Protein AF-A0A9E5WQY6-F1 (afdb_monomer)

Structure (mmCIF, N/CA/C/O backbone):
data_AF-A0A9E5WQY6-F1
#
_entry.id   AF-A0A9E5WQY6-F1
#
loop_
_atom_site.group_PDB
_atom_site.id
_atom_site.type_symbol
_atom_site.label_atom_id
_atom_site.label_alt_id
_atom_site.label_comp_id
_atom_site.label_asym_id
_atom_site.label_entity_id
_atom_site.label_seq_id
_atom_site.pdbx_PDB_ins_code
_atom_site.Cartn_x
_atom_site.Cartn_y
_atom_site.Cartn_z
_atom_site.occupancy
_atom_site.B_iso_or_equiv
_atom_site.auth_seq_id
_atom_site.auth_comp_id
_atom_site.auth_asym_id
_atom_site.auth_atom_id
_atom_site.pdbx_PDB_model_num
ATOM 1 N N . MET A 1 1 ? 0.279 -58.772 44.454 1.00 37.91 1 MET A N 1
ATOM 2 C CA . MET A 1 1 ? 1.666 -58.260 44.533 1.00 37.91 1 MET A CA 1
ATOM 3 C C . MET A 1 1 ? 1.590 -56.773 44.221 1.00 37.91 1 MET A C 1
ATOM 5 O O . MET A 1 1 ? 1.270 -56.448 43.096 1.00 37.91 1 MET A O 1
ATOM 9 N N . GLY A 1 2 ? 1.620 -55.827 45.153 1.00 31.23 2 GLY A N 1
ATOM 10 C CA . GLY A 1 2 ? 2.485 -55.711 46.323 1.00 31.23 2 GLY A CA 1
ATOM 11 C C . GLY A 1 2 ? 3.174 -54.337 46.295 1.00 31.23 2 GLY A C 1
ATOM 12 O O . GLY A 1 2 ? 4.203 -54.221 45.655 1.00 31.23 2 GLY A O 1
ATOM 13 N N . GLN A 1 3 ? 2.574 -53.364 47.006 1.00 30.56 3 GLN A N 1
ATOM 14 C CA . GLN A 1 3 ? 3.196 -52.232 47.741 1.00 30.56 3 GLN A CA 1
ATOM 15 C C . GLN A 1 3 ? 3.939 -51.121 46.955 1.00 30.56 3 GLN A C 1
ATOM 17 O O . GLN A 1 3 ? 4.811 -51.393 46.149 1.00 30.56 3 GLN A O 1
ATOM 22 N N . LYS A 1 4 ? 3.525 -49.841 47.022 1.00 29.52 4 LYS A N 1
ATOM 23 C CA . LYS A 1 4 ? 3.525 -48.815 48.109 1.00 29.52 4 LYS A CA 1
ATOM 24 C C . LYS A 1 4 ? 4.815 -47.961 48.165 1.00 29.52 4 LYS A C 1
ATOM 26 O O . LYS A 1 4 ? 5.873 -48.463 48.504 1.00 29.52 4 LYS A O 1
ATOM 31 N N . LEU A 1 5 ? 4.626 -46.673 47.839 1.00 36.47 5 LEU A N 1
ATOM 32 C CA . LEU A 1 5 ? 5.092 -45.424 48.486 1.00 36.47 5 LEU A CA 1
ATOM 33 C C . LEU A 1 5 ? 6.207 -45.461 49.555 1.00 36.47 5 LEU A C 1
ATOM 35 O O . LEU A 1 5 ? 6.033 -46.136 50.562 1.00 36.47 5 LEU A O 1
ATOM 39 N N . ASP A 1 6 ? 7.184 -44.548 49.414 1.00 28.81 6 ASP A N 1
ATOM 40 C CA . ASP A 1 6 ? 7.669 -43.582 50.440 1.00 28.81 6 ASP A CA 1
ATOM 41 C C . ASP A 1 6 ? 8.563 -42.531 49.731 1.00 28.81 6 ASP A C 1
ATOM 43 O O . ASP A 1 6 ? 9.383 -42.902 48.897 1.00 28.81 6 ASP A O 1
ATOM 47 N N . GLN A 1 7 ? 8.314 -41.214 49.705 1.00 35.09 7 GLN A N 1
ATOM 48 C CA . GLN A 1 7 ? 8.388 -40.136 50.712 1.00 35.09 7 GLN A CA 1
ATOM 49 C C . GLN A 1 7 ? 9.731 -39.923 51.451 1.00 35.09 7 GLN A C 1
ATOM 51 O O . GLN A 1 7 ? 10.249 -40.792 52.135 1.00 35.09 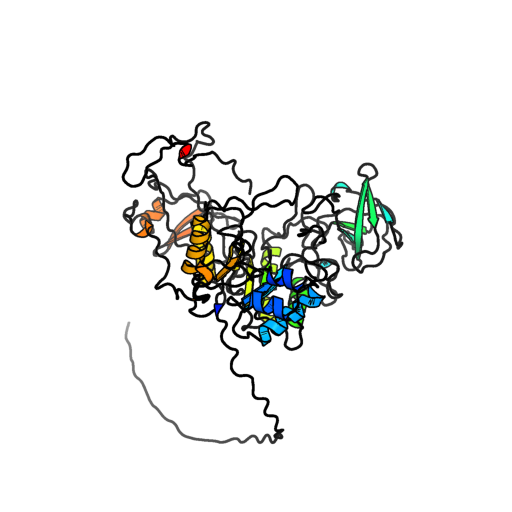7 GLN A O 1
ATOM 56 N N . THR A 1 8 ? 10.153 -38.646 51.408 1.00 29.62 8 THR A N 1
ATOM 57 C CA . THR A 1 8 ? 10.936 -37.845 52.383 1.00 29.62 8 THR A CA 1
ATOM 58 C C . THR A 1 8 ? 12.380 -37.385 52.046 1.00 29.62 8 THR A C 1
ATOM 60 O O . THR A 1 8 ? 13.331 -38.144 51.949 1.00 29.62 8 THR A O 1
ATOM 63 N N . LYS A 1 9 ? 12.442 -36.048 51.871 1.00 31.06 9 LYS A N 1
ATOM 64 C CA . LYS A 1 9 ? 13.463 -34.976 52.047 1.00 31.06 9 LYS A CA 1
ATOM 65 C C . LYS A 1 9 ? 14.542 -35.185 53.155 1.00 31.06 9 LYS A C 1
ATOM 67 O O . LYS A 1 9 ? 14.398 -36.118 53.928 1.00 31.06 9 LYS A O 1
ATOM 72 N N . PRO A 1 10 ? 15.368 -34.162 53.507 1.00 47.62 10 PRO A N 1
ATOM 73 C CA . PRO A 1 10 ? 16.274 -33.258 52.758 1.00 47.62 10 PRO A CA 1
ATOM 74 C C . PRO A 1 10 ? 17.693 -33.227 53.404 1.00 47.62 10 PRO A C 1
ATOM 76 O O . PRO A 1 10 ? 17.876 -33.777 54.480 1.00 47.62 10 PRO A O 1
ATOM 79 N N . CYS A 1 11 ? 18.676 -32.502 52.845 1.00 26.25 11 CYS A N 1
ATOM 80 C CA . CYS A 1 11 ? 19.731 -31.877 53.669 1.00 26.25 11 CYS A CA 1
ATOM 81 C C . CYS A 1 11 ? 20.507 -30.776 52.925 1.00 26.25 11 CYS A C 1
ATOM 83 O O . CYS A 1 11 ? 21.064 -30.992 51.852 1.00 26.25 11 CYS A O 1
ATOM 85 N N . CYS A 1 12 ? 20.530 -29.589 53.533 1.00 31.73 12 CYS A N 1
ATOM 86 C CA . CYS A 1 12 ? 21.391 -28.453 53.215 1.00 31.73 12 CYS A CA 1
ATOM 87 C C . CYS A 1 12 ? 22.859 -28.777 53.511 1.00 31.73 12 CYS A C 1
ATOM 89 O O . CYS A 1 12 ? 23.120 -29.285 54.589 1.00 31.73 12 CYS A O 1
ATOM 91 N N . PHE A 1 13 ? 23.801 -28.346 52.666 1.00 27.38 13 PHE A N 1
ATOM 92 C CA . PHE A 1 13 ? 25.136 -27.907 53.101 1.00 27.38 13 PHE A CA 1
ATOM 93 C C . PHE A 1 13 ? 25.773 -26.999 52.029 1.00 27.38 13 PHE A C 1
ATOM 95 O O . PHE A 1 13 ? 25.976 -27.403 50.888 1.00 27.38 13 PHE A O 1
ATOM 102 N N . ARG A 1 14 ? 26.076 -25.751 52.410 1.00 33.75 14 ARG A N 1
ATOM 103 C CA . ARG A 1 14 ? 27.138 -24.914 51.813 1.00 33.75 14 ARG A CA 1
ATOM 104 C C . ARG A 1 14 ? 28.441 -25.236 52.564 1.00 33.75 14 ARG A C 1
ATOM 106 O O . ARG A 1 14 ? 28.352 -25.507 53.762 1.00 33.75 14 ARG A O 1
ATOM 113 N N . PRO A 1 15 ? 29.624 -25.158 51.925 1.00 38.97 15 PRO A N 1
ATOM 114 C CA . PRO A 1 15 ? 30.421 -23.934 52.096 1.00 38.97 15 PRO A CA 1
ATOM 115 C C . PRO A 1 15 ? 31.287 -23.498 50.887 1.00 38.97 15 PRO A C 1
ATOM 117 O O . PRO A 1 15 ? 31.766 -24.297 50.097 1.00 38.97 15 PRO A O 1
ATOM 120 N N . VAL A 1 16 ? 31.448 -22.171 50.800 1.00 31.17 16 VAL A N 1
ATOM 121 C CA . VAL A 1 16 ? 32.678 -21.372 50.594 1.00 31.17 16 VAL A CA 1
ATOM 122 C C . VAL A 1 16 ? 33.765 -21.856 49.608 1.00 31.17 16 VAL A C 1
ATOM 124 O O . VAL A 1 16 ? 34.557 -22.730 49.924 1.00 31.17 16 VAL A O 1
ATOM 127 N N . GLY A 1 17 ? 33.912 -21.089 48.517 1.00 27.69 17 GLY A N 1
ATOM 128 C CA . GLY A 1 17 ? 35.130 -20.308 48.236 1.00 27.69 17 GLY A CA 1
ATOM 129 C C . GLY A 1 17 ? 36.200 -20.900 47.313 1.00 27.69 17 GLY A C 1
ATOM 130 O O . GLY A 1 17 ? 36.990 -21.726 47.743 1.00 27.69 17 GLY A O 1
ATOM 131 N N . MET A 1 18 ? 36.358 -20.318 46.116 1.00 27.50 18 MET A N 1
ATOM 132 C CA . MET A 1 18 ? 37.685 -19.912 45.629 1.00 27.50 18 MET A CA 1
ATOM 133 C C . MET A 1 18 ? 37.581 -18.851 44.523 1.00 27.50 18 MET A C 1
ATOM 135 O O . MET A 1 18 ? 36.873 -19.023 43.533 1.00 27.50 18 MET A O 1
ATOM 139 N N . LEU A 1 19 ? 38.283 -17.736 44.745 1.00 31.69 19 LEU A N 1
ATOM 140 C CA . LEU A 1 19 ? 38.532 -16.654 43.798 1.00 31.69 19 LEU A CA 1
ATOM 141 C C . LEU A 1 19 ? 39.416 -17.134 42.637 1.00 31.69 19 LEU A C 1
ATOM 143 O O . LEU A 1 19 ? 40.456 -17.742 42.875 1.00 31.69 19 LEU A O 1
ATOM 147 N N . ALA A 1 20 ? 39.090 -16.712 41.417 1.00 30.67 20 ALA A N 1
ATOM 148 C CA . ALA A 1 20 ? 40.057 -16.567 40.334 1.00 30.67 20 ALA A CA 1
ATOM 149 C C . ALA A 1 20 ? 39.898 -15.165 39.732 1.00 30.67 20 ALA A C 1
ATOM 151 O O . ALA A 1 20 ? 38.884 -14.841 39.116 1.00 30.67 20 ALA A O 1
ATOM 152 N N . ALA A 1 21 ? 40.895 -14.321 39.988 1.00 29.16 21 ALA A N 1
ATOM 153 C CA . ALA A 1 21 ? 41.024 -12.987 39.430 1.00 29.16 21 ALA A CA 1
ATOM 154 C C . ALA A 1 21 ? 41.544 -13.077 37.989 1.00 29.16 21 ALA A C 1
ATOM 156 O O . ALA A 1 21 ? 42.585 -13.685 37.746 1.00 29.16 21 ALA A O 1
ATOM 157 N N . ILE A 1 22 ? 40.853 -12.431 37.049 1.00 33.84 22 ILE A N 1
ATOM 158 C CA . ILE A 1 22 ? 41.404 -12.084 35.737 1.00 33.84 22 ILE A CA 1
ATOM 159 C C . ILE A 1 22 ? 41.455 -10.560 35.667 1.00 33.84 22 ILE A C 1
ATOM 161 O O . ILE A 1 22 ? 40.431 -9.879 35.657 1.00 33.84 22 ILE A O 1
ATOM 165 N N . LEU A 1 23 ? 42.684 -10.051 35.674 1.00 31.22 23 LEU A N 1
ATOM 166 C CA . LEU A 1 23 ? 43.052 -8.665 35.420 1.00 31.22 23 LEU A CA 1
ATOM 167 C C . LEU A 1 23 ? 42.826 -8.339 33.939 1.00 31.22 23 LEU A C 1
ATOM 169 O O . LEU A 1 23 ? 43.478 -8.916 33.072 1.00 31.22 23 LEU A O 1
ATOM 173 N N . LEU A 1 24 ? 41.963 -7.363 33.663 1.00 31.42 24 LEU A N 1
ATOM 174 C CA . LEU A 1 24 ? 41.952 -6.616 32.407 1.00 31.42 24 LEU A CA 1
ATOM 175 C C . LEU A 1 24 ? 42.065 -5.128 32.740 1.00 31.42 24 LEU A C 1
ATOM 177 O O . LEU A 1 24 ? 41.103 -4.466 33.117 1.00 31.42 24 LEU A O 1
ATOM 181 N N . THR A 1 25 ? 43.286 -4.618 32.629 1.00 34.38 25 THR A N 1
ATOM 182 C CA . THR A 1 25 ? 43.599 -3.190 32.578 1.00 34.38 25 THR A CA 1
ATOM 183 C C . THR A 1 25 ? 43.322 -2.664 31.172 1.00 34.38 25 THR A C 1
ATOM 185 O O . THR A 1 25 ? 43.901 -3.169 30.211 1.00 34.38 25 THR A O 1
ATOM 188 N N . GLY A 1 26 ? 42.484 -1.632 31.046 1.00 29.08 26 GLY A N 1
ATOM 189 C CA . GLY A 1 26 ? 42.148 -1.031 29.754 1.00 29.08 26 GLY A CA 1
ATOM 190 C C . GLY A 1 26 ? 41.425 0.313 29.867 1.00 29.08 26 GLY A C 1
ATOM 191 O O . GLY A 1 26 ? 40.220 0.368 29.691 1.00 29.08 26 GLY A O 1
ATOM 192 N N . TRP A 1 27 ? 42.191 1.365 30.175 1.00 29.83 27 TRP A N 1
ATOM 193 C CA . TRP A 1 27 ? 42.046 2.757 29.717 1.00 29.83 27 TRP A CA 1
ATOM 194 C C . TRP A 1 27 ? 40.654 3.410 29.781 1.00 29.83 27 TRP A C 1
ATOM 196 O O . TRP A 1 27 ? 39.823 3.290 28.885 1.00 29.83 27 TRP A O 1
ATOM 206 N N . ALA A 1 28 ? 40.483 4.243 30.810 1.00 30.73 28 ALA A N 1
ATOM 207 C CA . ALA A 1 28 ? 39.493 5.305 30.842 1.00 30.73 28 ALA A CA 1
ATOM 208 C C . ALA A 1 28 ? 39.832 6.378 29.792 1.00 30.73 28 ALA A C 1
ATOM 210 O O . ALA A 1 28 ? 40.862 7.045 29.886 1.00 30.73 28 ALA A O 1
ATOM 211 N N . VAL A 1 29 ? 38.936 6.574 28.825 1.00 33.75 29 VAL A N 1
ATOM 212 C CA . VAL A 1 29 ? 38.805 7.843 28.105 1.00 33.75 29 VAL A CA 1
ATOM 213 C C . VAL A 1 29 ? 37.499 8.464 28.568 1.00 33.75 29 VAL A C 1
ATOM 215 O O . VAL A 1 29 ? 36.416 7.943 28.307 1.00 33.75 29 VAL A O 1
ATOM 218 N N . ALA A 1 30 ? 37.638 9.565 29.300 1.00 34.50 30 ALA A N 1
ATOM 219 C CA . ALA A 1 30 ? 36.554 10.463 29.632 1.00 34.50 30 ALA A CA 1
ATOM 220 C C . ALA A 1 30 ? 35.895 10.966 28.343 1.00 34.50 30 ALA A C 1
ATOM 222 O O . ALA A 1 30 ? 36.547 11.494 27.441 1.00 34.50 30 ALA A O 1
ATOM 223 N N . GLY A 1 31 ? 34.587 10.789 28.287 1.00 27.41 31 GLY A N 1
ATOM 224 C CA . GLY A 1 31 ? 33.713 11.276 27.244 1.00 27.41 31 GLY A CA 1
ATOM 225 C C . GLY A 1 31 ? 32.297 11.100 27.747 1.00 27.41 31 GLY A C 1
ATOM 226 O O . GLY A 1 31 ? 31.607 10.184 27.309 1.00 27.41 31 GLY A O 1
ATOM 227 N N . ASP A 1 32 ? 31.898 11.946 28.700 1.00 30.30 32 ASP A N 1
ATOM 228 C CA . ASP A 1 32 ? 30.509 12.112 29.124 1.00 30.30 32 ASP A CA 1
ATOM 229 C C . ASP A 1 32 ? 29.679 12.579 27.920 1.00 30.30 32 ASP A C 1
ATOM 231 O O . ASP A 1 32 ? 29.370 13.755 27.738 1.00 30.30 32 ASP A O 1
ATOM 235 N N . LYS A 1 33 ? 29.310 11.637 27.054 1.00 29.45 33 LYS A N 1
ATOM 236 C CA . LYS A 1 33 ? 28.073 11.749 26.301 1.00 29.45 33 LYS A CA 1
ATOM 237 C C . LYS A 1 33 ? 26.988 11.345 27.276 1.00 29.45 33 LYS A C 1
ATOM 239 O O . LYS A 1 33 ? 26.703 10.161 27.433 1.00 29.45 33 LYS A O 1
ATOM 244 N N . ALA A 1 34 ? 26.405 12.343 27.935 1.00 29.28 34 ALA A N 1
ATOM 245 C CA . ALA A 1 34 ? 25.070 12.201 28.480 1.00 29.28 34 ALA A CA 1
ATOM 246 C C . ALA A 1 34 ? 24.206 11.579 27.374 1.00 29.28 34 ALA A C 1
ATOM 248 O O . ALA A 1 34 ? 23.969 12.199 26.333 1.00 29.28 34 ALA A O 1
ATOM 249 N N . TRP A 1 35 ? 23.824 10.315 27.555 1.00 28.33 35 TRP A N 1
ATOM 250 C CA . TRP A 1 35 ? 22.754 9.729 26.766 1.00 28.33 35 TRP A CA 1
ATOM 251 C C . TRP A 1 35 ? 21.546 10.656 26.935 1.00 28.33 35 TRP A C 1
ATOM 253 O O . TRP A 1 35 ? 21.274 11.070 28.068 1.00 28.33 35 TRP A O 1
ATOM 263 N N . PRO A 1 36 ? 20.859 11.053 25.850 1.00 35.38 36 PRO A N 1
ATOM 264 C CA . PRO A 1 36 ? 19.658 11.853 25.999 1.00 35.38 36 PRO A CA 1
ATOM 265 C C . PRO A 1 36 ? 18.695 11.100 26.920 1.00 35.38 36 PRO A C 1
ATOM 267 O O . PRO A 1 36 ? 18.600 9.872 26.852 1.00 35.38 36 PRO A O 1
ATOM 270 N N . ALA A 1 37 ? 18.036 11.856 27.802 1.00 37.22 37 ALA A N 1
ATOM 271 C CA . ALA A 1 37 ? 16.912 11.389 28.601 1.00 37.22 37 ALA A CA 1
ATOM 272 C C . ALA A 1 37 ? 15.985 10.513 27.744 1.00 37.22 37 ALA A C 1
ATOM 274 O O . ALA A 1 37 ? 15.865 10.768 26.541 1.00 37.22 37 ALA A O 1
ATOM 275 N N . GLU A 1 38 ? 15.361 9.497 28.354 1.00 42.72 38 GLU A N 1
ATOM 276 C CA . GLU A 1 38 ? 14.379 8.645 27.673 1.00 42.72 38 GLU A CA 1
ATOM 277 C C . GLU A 1 38 ? 13.495 9.503 26.753 1.00 42.72 38 GLU A C 1
ATOM 279 O O . GLU A 1 38 ? 12.983 10.537 27.207 1.00 42.72 38 GLU A O 1
ATOM 284 N N . PRO A 1 39 ? 13.371 9.155 25.458 1.00 49.75 39 PRO A N 1
ATOM 285 C CA . PRO A 1 39 ? 12.614 9.971 24.524 1.00 49.75 39 PRO A CA 1
ATOM 286 C C . PRO A 1 39 ? 11.204 10.196 25.086 1.00 49.75 39 PRO A C 1
ATOM 288 O O . PRO A 1 39 ? 10.583 9.241 25.564 1.00 49.75 39 PRO A O 1
ATOM 291 N N . PRO A 1 40 ? 10.689 11.441 25.076 1.00 59.78 40 PRO A N 1
ATOM 292 C CA . PRO A 1 40 ? 9.381 11.723 25.643 1.00 59.78 40 PRO A CA 1
ATOM 293 C C . PRO A 1 40 ? 8.333 10.851 24.951 1.00 59.78 40 PRO A C 1
ATOM 295 O O . PRO A 1 40 ? 8.251 10.814 23.722 1.00 59.78 40 PRO A O 1
ATOM 298 N N . ALA A 1 41 ? 7.542 10.128 25.746 1.00 85.44 41 ALA A N 1
ATOM 299 C CA . ALA A 1 41 ? 6.527 9.219 25.229 1.00 85.44 41 ALA A CA 1
ATOM 300 C C . ALA A 1 41 ? 5.566 9.963 24.286 1.00 85.44 41 ALA A C 1
ATOM 302 O O . ALA A 1 41 ? 5.015 11.002 24.655 1.00 85.44 41 ALA A O 1
ATOM 303 N N . LEU A 1 42 ? 5.332 9.421 23.087 1.00 95.38 42 LEU A N 1
ATOM 304 C CA . LEU A 1 42 ? 4.472 10.045 22.077 1.00 95.38 42 LEU A CA 1
ATOM 305 C C . LEU A 1 42 ? 3.062 10.283 22.625 1.00 95.38 42 LEU A C 1
ATOM 307 O O . LEU A 1 42 ? 2.403 9.339 23.060 1.00 95.38 42 LEU A O 1
ATOM 311 N N . ARG A 1 43 ? 2.557 11.520 22.547 1.00 94.69 43 ARG A N 1
ATOM 312 C CA . ARG A 1 43 ? 1.226 11.902 23.066 1.00 94.69 43 ARG A CA 1
ATOM 313 C C . ARG A 1 43 ? 0.106 11.031 22.509 1.00 94.69 43 ARG A C 1
ATOM 315 O O . ARG A 1 43 ? -0.821 10.681 23.232 1.00 94.69 43 ARG A O 1
ATOM 322 N N . VAL A 1 44 ? 0.222 10.650 21.239 1.00 94.94 44 VAL A N 1
ATOM 323 C CA . VAL A 1 44 ? -0.764 9.820 20.540 1.00 94.94 44 VAL A CA 1
ATOM 324 C C . VAL A 1 44 ? -0.846 8.386 21.084 1.00 94.94 44 VAL A C 1
ATOM 326 O O . VAL A 1 44 ? -1.840 7.713 20.852 1.00 94.94 44 VAL A O 1
ATOM 329 N N . LEU A 1 45 ? 0.171 7.914 21.813 1.00 94.12 45 LEU A N 1
ATOM 330 C CA . LEU A 1 45 ? 0.194 6.590 22.447 1.00 94.12 45 LEU A CA 1
ATOM 331 C C . LEU A 1 45 ? -0.222 6.637 23.927 1.00 94.12 45 LEU A C 1
ATOM 333 O O . LEU A 1 45 ? -0.313 5.596 24.573 1.00 94.12 45 LEU A O 1
ATOM 337 N N . GLN A 1 46 ? -0.474 7.829 24.471 1.00 90.94 46 GLN A N 1
ATOM 338 C CA . GLN A 1 46 ? -0.871 8.027 25.865 1.00 90.94 46 GLN A CA 1
ATOM 339 C C . GLN A 1 46 ? -2.403 8.004 26.038 1.00 90.94 46 GLN A C 1
ATOM 341 O O . GLN A 1 46 ? -3.170 7.824 25.085 1.00 90.94 46 GLN A O 1
ATOM 346 N N . ASP A 1 47 ? -2.860 8.251 27.268 1.00 87.81 47 ASP A N 1
ATOM 347 C CA . ASP A 1 47 ? -4.276 8.288 27.667 1.00 87.81 47 ASP A CA 1
ATOM 348 C C . ASP A 1 47 ? 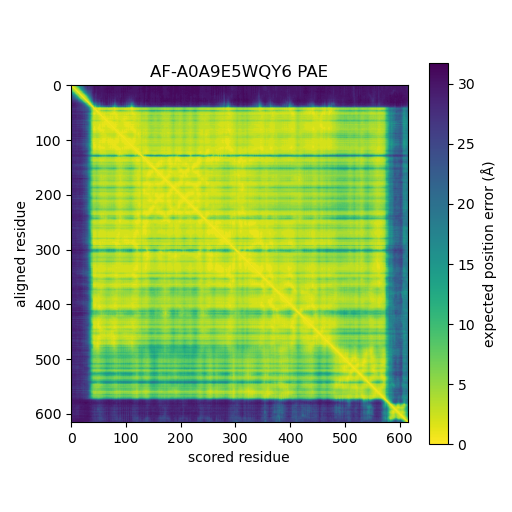-5.014 9.587 27.247 1.00 87.81 47 ASP A C 1
ATOM 350 O O . ASP A 1 47 ? -6.040 9.959 27.821 1.00 87.81 47 ASP A O 1
ATOM 354 N N . GLN A 1 48 ? -4.510 10.283 26.223 1.00 89.62 48 GLN A N 1
ATOM 355 C CA . GLN A 1 48 ? -5.044 11.544 25.697 1.00 89.62 48 GLN A CA 1
ATOM 356 C C . GLN A 1 48 ? -5.964 11.278 24.491 1.00 89.62 48 GLN A C 1
ATOM 358 O O . GLN A 1 48 ? -5.487 10.989 23.396 1.00 89.62 48 GLN A O 1
ATOM 363 N N . TYR A 1 49 ? -7.287 11.401 24.668 1.00 94.44 49 TYR A N 1
ATOM 364 C CA . TYR A 1 49 ? -8.292 11.130 23.621 1.00 94.44 49 TYR A CA 1
ATOM 365 C C . TYR A 1 49 ? -9.159 12.355 23.303 1.00 94.44 49 TYR A C 1
ATOM 367 O O . TYR A 1 49 ? -9.348 13.183 24.183 1.00 94.44 49 TYR A O 1
ATOM 375 N N . PRO A 1 50 ? -9.749 12.468 22.101 1.00 96.31 50 PRO A N 1
ATOM 376 C CA . PRO A 1 50 ? -9.470 11.627 20.943 1.00 96.31 50 PRO A CA 1
ATOM 377 C C . PRO A 1 50 ? -8.019 11.803 20.485 1.00 96.31 50 PRO A C 1
ATOM 379 O O . PRO A 1 50 ? -7.479 12.911 20.484 1.00 96.31 50 PRO A O 1
ATOM 382 N N . ARG A 1 51 ? -7.385 10.686 20.123 1.00 96.81 51 ARG A N 1
ATOM 383 C CA . ARG A 1 51 ? -6.047 10.681 19.535 1.00 96.81 51 ARG A CA 1
ATOM 384 C C . ARG A 1 51 ? -6.181 11.185 18.109 1.00 96.81 51 ARG A C 1
ATOM 386 O O . ARG A 1 51 ? -6.946 10.604 17.342 1.00 96.81 51 ARG A O 1
ATOM 393 N N . ALA A 1 52 ? -5.488 12.260 17.755 1.00 97.50 52 ALA A N 1
ATOM 394 C CA . ALA A 1 52 ? -5.624 12.849 16.430 1.00 97.50 52 ALA A CA 1
ATOM 395 C C . ALA A 1 52 ? -4.317 13.431 15.907 1.00 97.50 52 ALA A C 1
ATOM 397 O O . ALA A 1 52 ? -3.545 14.012 16.668 1.00 97.50 52 ALA A O 1
ATOM 398 N N . PHE A 1 53 ? -4.097 13.296 14.603 1.00 98.12 53 PHE A N 1
ATOM 399 C CA . PHE A 1 53 ? -2.904 13.781 13.911 1.00 98.12 53 PHE A CA 1
ATOM 400 C C . PHE A 1 53 ? -3.227 14.123 12.445 1.00 98.12 53 PHE A C 1
ATOM 402 O O . PHE A 1 53 ? -4.304 13.793 11.940 1.00 98.12 53 PHE A O 1
ATOM 409 N N . PHE A 1 54 ? -2.337 14.843 11.761 1.00 98.25 54 PHE A N 1
ATOM 410 C CA . PHE A 1 54 ? -2.582 15.304 10.391 1.00 98.25 54 PHE A CA 1
ATOM 411 C C . PHE A 1 54 ? -2.106 14.297 9.338 1.00 98.25 54 PHE A C 1
ATOM 413 O O . PHE A 1 54 ? -0.938 13.920 9.325 1.00 98.25 54 PHE A O 1
ATOM 420 N N . PHE A 1 55 ? -2.984 13.960 8.388 1.00 95.44 55 PHE A N 1
ATOM 421 C CA . PHE A 1 55 ? -2.685 13.059 7.268 1.00 95.44 55 PHE A CA 1
ATOM 422 C C . PHE A 1 55 ? -2.414 13.833 5.978 1.00 95.44 55 PHE A C 1
ATOM 424 O O . PHE A 1 55 ? -3.292 14.576 5.526 1.00 95.44 55 PHE A O 1
ATOM 431 N N . ARG A 1 56 ? -1.221 13.657 5.386 1.00 93.69 56 ARG A N 1
ATOM 432 C CA . ARG A 1 56 ? -0.738 14.106 4.052 1.00 93.69 56 ARG A CA 1
ATOM 433 C C . ARG A 1 56 ? -0.879 15.588 3.674 1.00 93.69 56 ARG A C 1
ATOM 435 O O . ARG A 1 56 ? -0.204 16.073 2.767 1.00 93.69 56 ARG A O 1
ATOM 442 N N . SER A 1 57 ? -1.686 16.362 4.387 1.00 95.06 57 SER A N 1
ATOM 443 C CA . SER A 1 57 ? -1.816 17.811 4.224 1.00 95.06 57 SER A CA 1
ATOM 444 C C . SER A 1 57 ? -0.519 18.515 4.621 1.00 95.06 57 SER A C 1
ATOM 446 O O . SER A 1 57 ? -0.123 19.492 3.981 1.00 95.06 57 SER A O 1
ATOM 448 N N . ALA A 1 58 ? 0.181 17.949 5.610 1.00 96.75 58 ALA A N 1
ATOM 449 C CA . ALA A 1 58 ? 1.529 18.328 6.009 1.00 96.75 58 ALA A CA 1
ATOM 450 C C . ALA A 1 58 ? 2.522 18.189 4.837 1.00 96.75 58 ALA A C 1
ATOM 452 O O . ALA A 1 58 ? 3.174 19.165 4.466 1.00 96.75 58 ALA A O 1
ATOM 453 N N . GLU A 1 59 ? 2.556 17.031 4.168 1.00 95.38 59 GLU A N 1
ATOM 454 C CA . GLU A 1 59 ? 3.345 16.797 2.943 1.00 95.38 59 GLU A CA 1
ATOM 455 C C . GLU A 1 59 ? 3.003 17.806 1.834 1.00 95.38 59 GLU A C 1
ATOM 457 O O . GLU A 1 59 ? 3.896 18.380 1.197 1.00 95.38 59 GLU A O 1
ATOM 462 N N . GLY A 1 60 ? 1.708 17.994 1.559 1.00 94.44 60 GLY A N 1
ATOM 463 C CA . GLY A 1 60 ? 1.239 18.854 0.475 1.00 94.44 60 GLY A CA 1
ATOM 464 C C . GLY A 1 60 ? 1.683 20.301 0.674 1.00 94.44 60 GLY A C 1
ATOM 465 O O . GLY A 1 60 ? 2.210 20.931 -0.246 1.00 94.44 60 GLY A O 1
ATOM 466 N N . MET A 1 61 ? 1.541 20.812 1.896 1.00 96.44 61 MET A N 1
ATOM 467 C CA . MET A 1 61 ? 1.906 22.182 2.232 1.00 96.44 61 MET A CA 1
ATOM 468 C C . MET A 1 61 ? 3.427 22.386 2.314 1.00 96.44 61 MET A C 1
ATOM 470 O O . MET A 1 61 ? 3.911 23.403 1.818 1.00 96.44 61 MET A O 1
ATOM 474 N N . ALA A 1 62 ? 4.188 21.417 2.839 1.00 97.19 62 ALA A N 1
ATOM 475 C CA . ALA A 1 62 ? 5.656 21.475 2.882 1.00 97.19 62 ALA A CA 1
ATOM 476 C C . ALA A 1 62 ? 6.271 21.583 1.474 1.00 97.19 62 ALA A C 1
ATOM 478 O O . ALA A 1 62 ? 7.212 22.343 1.241 1.00 97.19 62 ALA A O 1
ATOM 479 N N . SER A 1 63 ? 5.675 20.917 0.481 1.00 94.69 63 SER A N 1
ATOM 480 C CA . SER A 1 63 ? 6.142 21.004 -0.910 1.00 94.69 63 SER A CA 1
ATOM 481 C C . SER A 1 63 ? 5.881 22.358 -1.587 1.00 94.69 63 SER A C 1
ATOM 483 O O . SER A 1 63 ? 6.469 22.668 -2.626 1.00 94.69 63 SER A O 1
ATOM 485 N N . ASN A 1 64 ? 5.014 23.201 -1.017 1.00 95.00 64 ASN A N 1
ATOM 486 C CA . ASN A 1 64 ? 4.681 24.497 -1.594 1.00 95.00 64 ASN A CA 1
ATOM 487 C C . ASN A 1 64 ? 5.767 25.533 -1.276 1.00 95.00 64 ASN A C 1
ATOM 489 O O . ASN A 1 64 ? 5.870 26.011 -0.147 1.00 95.00 64 ASN A O 1
ATOM 493 N N . ARG A 1 65 ? 6.538 25.942 -2.294 1.00 94.50 65 ARG A N 1
ATOM 494 C CA . ARG A 1 65 ? 7.651 26.911 -2.176 1.00 94.50 65 ARG A CA 1
ATOM 495 C C . ARG A 1 65 ? 7.265 28.267 -1.574 1.00 94.50 65 ARG A C 1
ATOM 497 O O . ARG A 1 65 ? 8.146 28.997 -1.143 1.00 94.50 65 ARG A O 1
ATOM 504 N N . ARG A 1 66 ? 5.974 28.611 -1.551 1.00 96.44 66 ARG A N 1
ATOM 505 C CA . ARG A 1 66 ? 5.466 29.863 -0.966 1.00 96.44 66 ARG A CA 1
ATOM 506 C C . ARG A 1 66 ? 5.236 29.787 0.545 1.00 96.44 66 ARG A C 1
ATOM 508 O O . ARG A 1 66 ? 4.934 30.810 1.145 1.00 96.44 66 ARG A O 1
ATOM 515 N N . ILE A 1 67 ? 5.317 28.596 1.135 1.00 97.31 67 ILE A N 1
ATOM 516 C CA . ILE A 1 67 ? 5.113 28.377 2.566 1.00 97.31 67 ILE A CA 1
ATOM 517 C C . ILE A 1 67 ? 6.477 28.226 3.239 1.00 97.31 67 ILE A C 1
ATOM 519 O O . ILE A 1 67 ? 7.281 27.380 2.828 1.00 97.31 67 ILE A O 1
ATOM 523 N N . THR A 1 68 ? 6.742 29.053 4.251 1.00 97.62 68 THR A N 1
ATOM 524 C CA . THR A 1 68 ? 7.938 28.923 5.098 1.00 97.62 68 THR A CA 1
ATOM 525 C C . THR A 1 68 ? 7.772 27.783 6.099 1.00 97.62 68 THR A C 1
ATOM 527 O O . THR A 1 68 ? 6.657 27.319 6.342 1.00 97.62 68 THR A O 1
ATOM 530 N N . TYR A 1 69 ? 8.875 27.335 6.699 1.00 98.44 69 TYR A N 1
ATOM 531 C CA . TYR A 1 69 ? 8.810 26.316 7.743 1.00 98.44 69 TYR A CA 1
ATOM 532 C C . TYR A 1 69 ? 7.953 26.781 8.924 1.00 98.44 69 TYR A C 1
ATOM 534 O O . TYR A 1 69 ? 7.092 26.045 9.377 1.00 98.44 69 TYR A O 1
ATOM 542 N N . GLU A 1 70 ? 8.116 28.024 9.371 1.00 98.25 70 GLU A N 1
ATOM 543 C CA . GLU A 1 70 ? 7.438 28.564 10.553 1.00 98.25 70 GLU A CA 1
ATOM 544 C C . GLU A 1 70 ? 5.917 28.647 10.345 1.00 98.25 70 GLU A C 1
ATOM 546 O O . GLU A 1 70 ? 5.137 28.321 11.235 1.00 98.25 70 GLU A O 1
ATOM 551 N N . GLN A 1 71 ? 5.474 29.016 9.137 1.00 97.75 71 GLN A N 1
ATOM 552 C CA . GLN A 1 71 ? 4.051 29.010 8.776 1.00 97.75 71 GLN A CA 1
ATOM 553 C C . GLN A 1 71 ? 3.468 27.596 8.735 1.00 97.75 71 GLN A C 1
ATOM 555 O O . GLN A 1 71 ? 2.299 27.387 9.068 1.00 97.75 71 GLN A O 1
ATOM 560 N N . TRP A 1 72 ? 4.267 26.643 8.262 1.00 98.50 72 TRP A N 1
ATOM 561 C CA . TRP A 1 72 ? 3.889 25.242 8.193 1.00 98.50 72 TRP A CA 1
ATOM 562 C C . TRP A 1 72 ? 3.829 24.620 9.596 1.00 98.50 72 TRP A C 1
ATOM 564 O O . TRP A 1 72 ? 2.814 24.026 9.943 1.00 98.50 72 TRP A O 1
ATOM 574 N N . GLU A 1 73 ? 4.845 24.839 10.432 1.00 98.56 73 GLU A N 1
ATOM 575 C CA . GLU A 1 73 ? 4.931 24.340 11.809 1.00 98.56 73 GLU A CA 1
ATOM 576 C C . GLU A 1 73 ? 3.736 24.818 12.634 1.00 98.56 73 GLU A C 1
ATOM 578 O O . GLU A 1 73 ? 2.992 23.984 13.142 1.00 98.56 73 GLU A O 1
ATOM 583 N N . ALA A 1 74 ? 3.455 26.126 12.640 1.00 97.69 74 ALA A N 1
ATOM 584 C CA . ALA A 1 74 ? 2.304 26.695 13.348 1.00 97.69 74 ALA A CA 1
ATOM 585 C C . ALA A 1 74 ? 0.954 26.101 12.893 1.00 97.69 74 ALA A C 1
ATOM 587 O O . ALA A 1 74 ? -0.033 26.105 13.628 1.00 97.69 74 ALA A O 1
ATOM 588 N N . THR A 1 75 ? 0.883 25.578 11.664 1.00 97.44 75 THR A N 1
ATOM 589 C CA . THR A 1 75 ? -0.321 24.903 11.163 1.00 97.44 75 THR A CA 1
ATOM 590 C C . THR A 1 75 ? -0.445 23.486 11.720 1.00 97.44 75 THR A C 1
ATOM 592 O O . THR A 1 75 ? -1.564 23.066 12.034 1.00 97.44 75 THR A O 1
ATOM 595 N N . PHE A 1 76 ? 0.665 22.753 11.827 1.00 98.06 76 PHE A N 1
ATOM 596 C CA . PHE A 1 76 ? 0.669 21.308 12.065 1.00 98.06 76 PHE A CA 1
ATOM 597 C C . PHE A 1 76 ? 1.095 20.881 13.477 1.00 98.06 76 PHE A C 1
ATOM 599 O O . PHE A 1 76 ? 0.835 19.742 13.846 1.00 98.06 76 PHE A O 1
ATOM 606 N N . GLU A 1 77 ? 1.616 21.785 14.310 1.00 97.69 77 GLU A N 1
ATOM 607 C CA . GLU A 1 77 ? 1.903 21.517 15.734 1.00 97.69 77 GLU A CA 1
ATOM 608 C C . GLU A 1 77 ? 0.640 21.427 16.614 1.00 97.69 77 GLU A C 1
ATOM 610 O O . GLU A 1 77 ? 0.707 21.091 17.794 1.00 97.69 77 GLU A O 1
ATOM 615 N N . ARG A 1 78 ? -0.534 21.727 16.045 1.00 97.19 78 ARG A N 1
ATOM 616 C CA . ARG A 1 78 ? -1.814 21.858 16.765 1.00 97.19 78 ARG A CA 1
ATOM 617 C C . ARG A 1 78 ? -2.477 20.524 17.149 1.00 97.19 78 ARG A C 1
ATOM 619 O O . ARG A 1 78 ? -3.490 20.536 17.844 1.00 97.19 78 ARG A O 1
ATOM 626 N N . LEU A 1 79 ? -1.953 19.386 16.689 1.00 97.62 79 LEU A N 1
ATOM 627 C CA . LEU A 1 79 ? -2.450 18.036 17.007 1.00 97.62 79 LEU A CA 1
ATOM 628 C C . LEU A 1 79 ? -1.311 17.154 17.547 1.00 97.62 79 LEU A C 1
ATOM 630 O O . LEU A 1 79 ? -0.255 17.652 17.903 1.00 97.62 79 LEU A O 1
ATOM 634 N N . MET A 1 80 ? -1.522 15.841 17.672 1.00 98.06 80 MET A N 1
ATOM 635 C CA . MET A 1 80 ? -0.552 14.924 18.289 1.00 98.06 80 MET A CA 1
ATOM 636 C C . MET A 1 80 ? 0.500 14.386 17.310 1.00 98.06 80 MET A C 1
ATOM 638 O O . MET A 1 80 ? 1.244 13.474 17.672 1.00 98.06 80 MET A O 1
ATOM 642 N N . GLY A 1 81 ? 0.552 14.904 16.082 1.00 98.12 81 GLY A N 1
ATOM 643 C CA . GLY A 1 81 ? 1.530 14.492 15.083 1.00 98.12 81 GLY A CA 1
ATOM 644 C C . GLY A 1 81 ? 1.147 14.779 13.639 1.00 98.12 81 GLY A C 1
ATOM 645 O O . GLY A 1 81 ? 0.110 15.382 13.337 1.00 98.12 81 GLY A O 1
ATOM 646 N N . ILE A 1 82 ? 1.997 14.283 12.748 1.00 98.69 82 ILE A N 1
ATOM 647 C CA . ILE A 1 82 ? 1.909 14.412 11.301 1.00 98.69 82 ILE A CA 1
ATOM 648 C C . ILE A 1 82 ? 2.339 13.122 10.607 1.00 98.69 82 ILE A C 1
ATOM 650 O O . ILE A 1 82 ? 3.166 12.351 11.093 1.00 98.69 82 ILE A O 1
ATOM 654 N N . GLU A 1 83 ? 1.822 12.951 9.404 1.00 98.44 83 GLU A N 1
ATOM 655 C CA . GLU A 1 83 ? 2.217 11.900 8.486 1.00 98.44 83 GLU A CA 1
ATOM 656 C C . GLU A 1 83 ? 2.217 12.434 7.050 1.00 98.44 83 GLU A C 1
ATOM 658 O O . GLU A 1 83 ? 1.391 13.278 6.672 1.00 98.44 83 GLU A O 1
ATOM 663 N N . GLY A 1 84 ? 3.136 11.939 6.222 1.00 97.69 84 GLY A N 1
ATOM 664 C CA . GLY A 1 84 ? 3.109 12.229 4.796 1.00 97.69 84 GLY A CA 1
ATOM 665 C C . GLY A 1 84 ? 4.213 11.554 3.997 1.00 97.69 84 GLY A C 1
ATOM 666 O O . GLY A 1 84 ? 5.164 11.004 4.554 1.00 97.69 84 GLY A O 1
ATOM 667 N N . LYS A 1 85 ? 4.087 11.626 2.667 1.00 96.25 85 LYS A N 1
ATOM 668 C CA . LYS A 1 85 ? 5.140 11.187 1.751 1.00 96.25 85 LYS A CA 1
ATOM 669 C C . LYS A 1 85 ? 6.243 12.239 1.726 1.00 96.25 85 LYS A C 1
ATOM 671 O O . LYS A 1 85 ? 6.012 13.412 1.395 1.00 96.25 85 LYS A O 1
ATOM 676 N N . VAL A 1 86 ? 7.443 11.832 2.119 1.00 97.44 86 VAL A N 1
ATOM 677 C CA . VAL A 1 86 ? 8.620 12.710 2.123 1.00 97.44 86 VAL A CA 1
ATOM 678 C C . VAL A 1 86 ? 9.710 12.247 1.170 1.00 97.44 86 VAL A C 1
ATOM 680 O O . VAL A 1 86 ? 10.639 13.012 0.960 1.00 97.44 86 VAL A O 1
ATOM 683 N N . LEU A 1 87 ? 9.588 11.051 0.595 1.00 96.31 87 LEU A N 1
ATOM 684 C CA . LEU A 1 87 ? 10.495 10.512 -0.414 1.00 96.31 87 LEU A CA 1
ATOM 685 C C . LEU A 1 87 ? 9.888 10.671 -1.819 1.00 96.31 87 LEU A C 1
ATOM 687 O O . LEU A 1 87 ? 8.716 11.029 -1.971 1.00 96.31 87 LEU A O 1
ATOM 691 N N . ASP A 1 88 ? 10.706 10.442 -2.846 1.00 94.88 88 ASP A N 1
ATOM 692 C CA . ASP A 1 88 ? 10.308 10.547 -4.255 1.00 94.88 88 ASP A CA 1
ATOM 693 C C . ASP A 1 88 ? 9.772 9.223 -4.825 1.00 94.88 88 ASP A C 1
ATOM 695 O O . ASP A 1 88 ? 9.507 9.130 -6.024 1.00 94.88 88 ASP A O 1
ATOM 699 N N . GLU A 1 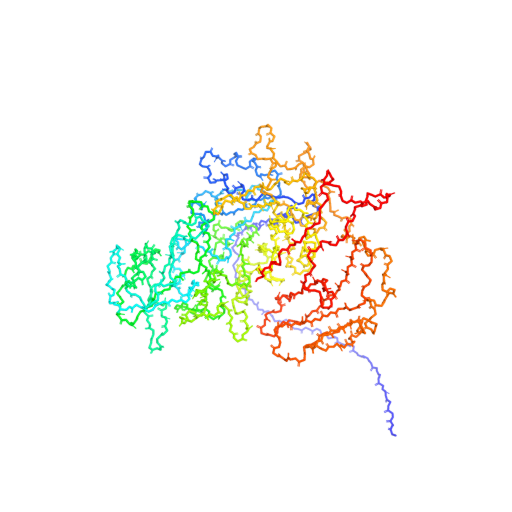89 ? 9.570 8.217 -3.969 1.00 94.56 89 GLU A N 1
ATOM 700 C CA . GLU A 1 89 ? 9.214 6.850 -4.346 1.00 94.56 89 GLU A CA 1
ATOM 701 C C . GLU A 1 89 ? 7.861 6.771 -5.053 1.00 94.56 89 GLU A C 1
ATOM 703 O O . GLU A 1 89 ? 7.651 5.892 -5.875 1.00 94.56 89 GLU A O 1
ATOM 708 N N . GLU A 1 90 ? 6.931 7.678 -4.752 1.00 93.88 90 GLU A N 1
ATOM 709 C CA . GLU A 1 90 ? 5.624 7.760 -5.420 1.00 93.88 90 GLU A CA 1
ATOM 710 C C . GLU A 1 90 ? 5.385 9.123 -6.076 1.00 93.88 90 GLU A C 1
ATOM 712 O O . GLU A 1 90 ? 4.761 9.229 -7.140 1.00 93.88 90 GLU A O 1
ATOM 717 N N . VAL A 1 91 ? 5.818 10.193 -5.408 1.00 93.44 91 VAL A N 1
ATOM 718 C CA . VAL A 1 91 ? 5.563 11.563 -5.843 1.00 93.44 91 VAL A CA 1
ATOM 719 C C . VAL A 1 91 ? 6.905 12.247 -6.082 1.00 93.44 91 VAL A C 1
ATOM 721 O O . VAL A 1 91 ? 7.544 12.669 -5.125 1.00 93.44 91 VAL A O 1
ATOM 724 N N . PRO A 1 92 ? 7.321 12.436 -7.343 1.00 92.31 92 PRO A N 1
ATOM 725 C CA . PRO A 1 92 ? 8.602 13.065 -7.633 1.00 92.31 92 PRO A CA 1
ATOM 726 C C . PRO A 1 92 ? 8.732 14.481 -7.051 1.00 92.31 92 PRO A C 1
ATOM 728 O O . PRO A 1 92 ? 7.823 15.315 -7.168 1.00 92.31 92 PRO A O 1
ATOM 731 N N . GLY A 1 93 ? 9.896 14.771 -6.473 1.00 92.75 93 GLY A N 1
ATOM 732 C CA . GLY A 1 93 ? 10.292 16.074 -5.938 1.00 92.75 93 GLY A CA 1
ATOM 733 C C . GLY A 1 93 ? 9.850 16.361 -4.497 1.00 92.75 93 GLY A C 1
ATOM 734 O O . GLY A 1 93 ? 9.996 17.503 -4.049 1.00 92.75 93 GLY A O 1
ATOM 735 N N . ARG A 1 94 ? 9.303 15.384 -3.765 1.00 93.31 94 ARG A N 1
ATOM 736 C CA . ARG A 1 94 ? 8.955 15.514 -2.339 1.00 93.31 94 ARG A CA 1
ATOM 737 C C . ARG A 1 94 ? 10.191 15.615 -1.455 1.00 93.31 94 ARG A C 1
ATOM 739 O O . ARG A 1 94 ? 10.190 16.458 -0.550 1.00 93.31 94 ARG A O 1
ATOM 746 N N . SER A 1 95 ? 11.243 14.845 -1.745 1.00 95.50 95 SER A N 1
ATOM 747 C CA . SER A 1 95 ? 12.454 14.773 -0.907 1.00 95.50 95 SER A CA 1
ATOM 748 C C . SER A 1 95 ? 13.119 16.129 -0.700 1.00 95.50 95 SER A C 1
ATOM 750 O O . SER A 1 95 ? 13.676 16.396 0.361 1.00 95.50 95 SER A O 1
ATOM 752 N N . LEU A 1 96 ? 12.993 17.025 -1.684 1.00 94.50 96 LEU A N 1
ATOM 753 C CA . LEU A 1 96 ? 13.671 18.320 -1.718 1.00 94.50 96 LEU A CA 1
ATOM 754 C C . LEU A 1 96 ? 13.419 19.202 -0.484 1.00 94.50 96 LEU A C 1
ATOM 756 O O . LEU A 1 96 ? 14.281 19.995 -0.118 1.00 94.50 96 LEU A O 1
ATOM 760 N N . ARG A 1 97 ? 12.226 19.125 0.118 1.00 96.19 97 ARG A N 1
ATOM 761 C CA . ARG A 1 97 ? 11.850 19.960 1.278 1.00 96.19 97 ARG A CA 1
ATOM 762 C C . ARG A 1 97 ? 11.208 19.174 2.404 1.00 96.19 97 ARG A C 1
ATOM 764 O O . ARG A 1 97 ? 11.352 19.554 3.562 1.00 96.19 97 ARG A O 1
ATOM 771 N N . ASN A 1 98 ? 10.474 18.112 2.078 1.00 98.19 98 ASN A N 1
ATOM 772 C CA . ASN A 1 98 ? 9.641 17.449 3.070 1.00 98.19 98 ASN A CA 1
ATOM 773 C C . ASN A 1 98 ? 10.481 16.742 4.140 1.00 98.19 98 ASN A C 1
ATOM 775 O O . ASN A 1 98 ? 10.101 16.786 5.306 1.00 98.19 98 ASN A O 1
ATOM 779 N N . ILE A 1 99 ? 11.634 16.169 3.775 1.00 98.19 99 ILE A N 1
ATOM 780 C CA . ILE A 1 99 ? 12.543 15.514 4.730 1.00 98.19 99 ILE A CA 1
ATOM 781 C C . ILE A 1 99 ? 13.004 16.509 5.803 1.00 98.19 99 ILE A C 1
ATOM 783 O O . ILE A 1 99 ? 12.885 16.224 6.996 1.00 98.19 99 ILE A O 1
ATOM 787 N N . ASP A 1 100 ? 13.468 17.693 5.389 1.00 98.12 100 ASP A N 1
ATOM 788 C CA . ASP A 1 100 ? 13.912 18.753 6.302 1.00 98.12 100 ASP A CA 1
ATOM 789 C C . ASP A 1 100 ? 12.770 19.230 7.207 1.00 98.12 100 ASP A C 1
ATOM 791 O O . ASP A 1 100 ? 12.919 19.258 8.427 1.00 98.12 100 ASP A O 1
ATOM 795 N N . PHE A 1 101 ? 11.596 19.516 6.633 1.00 98.62 101 PHE A N 1
ATOM 796 C CA . PHE A 1 101 ? 10.439 19.996 7.393 1.00 98.62 101 PHE A CA 1
ATOM 797 C C . PHE A 1 101 ? 10.013 18.993 8.469 1.00 98.62 101 PHE A C 1
ATOM 799 O O . PHE A 1 101 ? 9.851 19.359 9.630 1.00 98.62 101 PHE A O 1
ATOM 806 N N . PHE A 1 102 ? 9.875 17.717 8.113 1.00 98.75 102 PHE A N 1
ATOM 807 C CA . PHE A 1 102 ? 9.430 16.686 9.049 1.00 98.75 102 PHE A CA 1
ATOM 808 C C . PHE A 1 102 ? 10.498 16.389 10.114 1.00 98.75 102 PHE A C 1
ATOM 810 O O . PHE A 1 102 ? 10.176 16.238 11.293 1.00 98.75 102 PHE A O 1
ATOM 817 N N . THR A 1 103 ? 11.778 16.382 9.735 1.00 98.50 103 THR A N 1
ATOM 818 C CA . THR A 1 103 ? 12.893 16.173 10.673 1.00 98.50 103 THR A CA 1
ATOM 819 C C . THR A 1 103 ? 13.029 17.335 11.655 1.00 98.50 103 THR A C 1
ATOM 821 O O . THR A 1 103 ? 13.196 17.118 12.858 1.00 98.50 103 THR A O 1
ATOM 824 N N . ARG A 1 104 ? 12.935 18.581 11.172 1.00 98.50 104 ARG A N 1
ATOM 825 C CA . ARG A 1 104 ? 12.976 19.784 12.016 1.00 98.50 104 ARG A CA 1
ATOM 826 C C . ARG A 1 104 ? 11.776 19.829 12.964 1.00 98.50 104 ARG A C 1
ATOM 828 O O . ARG A 1 104 ? 11.972 20.131 14.140 1.00 98.50 104 ARG A O 1
ATOM 835 N N . PHE A 1 105 ? 10.593 19.438 12.486 1.00 98.75 105 PHE A N 1
ATOM 836 C CA . PHE A 1 105 ? 9.385 19.327 13.302 1.00 98.75 105 PHE A CA 1
ATOM 837 C C . PHE A 1 105 ? 9.574 18.350 14.450 1.00 98.75 105 PHE A C 1
ATOM 839 O O . PHE A 1 105 ? 9.399 18.724 15.605 1.00 98.75 105 PHE A O 1
ATOM 846 N N . LYS A 1 106 ? 10.026 17.127 14.153 1.00 98.25 106 LYS A N 1
ATOM 847 C CA . LYS A 1 106 ? 10.214 16.105 15.182 1.00 98.25 106 LYS A CA 1
ATOM 848 C C . LYS A 1 106 ? 11.218 16.521 16.255 1.00 98.25 106 LYS A C 1
ATOM 850 O O . LYS A 1 106 ? 11.034 16.210 17.425 1.00 98.25 106 LYS A O 1
ATOM 855 N N . ARG A 1 107 ? 12.281 17.237 15.876 1.00 97.62 107 ARG A N 1
ATOM 856 C CA . ARG A 1 107 ? 13.271 17.754 16.837 1.00 97.62 107 ARG A CA 1
ATOM 857 C C . ARG A 1 107 ? 12.698 18.834 17.756 1.00 97.62 107 ARG A C 1
ATOM 859 O O . ARG A 1 107 ? 13.162 18.956 18.883 1.00 97.62 107 ARG A O 1
ATOM 866 N N . ARG A 1 108 ? 11.746 19.634 17.268 1.00 97.94 108 ARG A N 1
ATOM 867 C CA . ARG A 1 108 ? 11.108 20.724 18.026 1.00 97.94 108 ARG A CA 1
ATOM 868 C C . ARG A 1 108 ? 9.919 20.248 18.859 1.00 97.94 108 ARG A C 1
ATOM 870 O O . ARG A 1 108 ? 9.696 20.806 19.925 1.00 97.94 108 ARG A O 1
ATOM 877 N N . HIS A 1 109 ? 9.243 19.196 18.402 1.00 98.00 109 HIS A N 1
ATOM 878 C CA . HIS A 1 109 ? 8.060 18.589 19.017 1.00 98.00 109 HIS A CA 1
ATOM 879 C C . HIS A 1 109 ? 8.278 17.080 19.230 1.00 98.00 109 HIS A C 1
ATOM 881 O O . HIS A 1 109 ? 7.626 16.257 18.578 1.00 98.00 109 HIS A O 1
ATOM 887 N N . PRO A 1 110 ? 9.242 16.673 20.081 1.00 97.56 110 PRO A N 1
ATOM 888 C CA . PRO A 1 110 ? 9.643 15.271 20.223 1.00 97.56 110 PRO A CA 1
ATOM 889 C C . PRO A 1 110 ? 8.529 14.356 20.754 1.00 97.56 110 PRO A C 1
ATOM 891 O O . PRO A 1 110 ? 8.572 13.147 20.537 1.00 97.56 110 PRO A O 1
ATOM 894 N N . GLU A 1 111 ? 7.511 14.911 21.405 1.00 97.31 111 GLU A N 1
ATOM 895 C CA . GLU A 1 111 ? 6.331 14.205 21.900 1.00 97.31 111 GLU A CA 1
ATOM 896 C C . GLU A 1 111 ? 5.233 14.003 20.838 1.00 97.31 111 GLU A C 1
ATOM 898 O O . GLU A 1 111 ? 4.268 13.271 21.082 1.00 97.31 111 GLU A O 1
ATOM 903 N N . GLN A 1 112 ? 5.344 14.652 19.674 1.00 98.12 112 GLN A N 1
ATOM 904 C CA . GLN A 1 112 ? 4.400 14.505 18.566 1.00 98.12 112 GLN A CA 1
ATOM 905 C C . GLN A 1 112 ? 4.876 13.445 17.573 1.00 98.12 112 GLN A C 1
ATOM 907 O O . GLN A 1 112 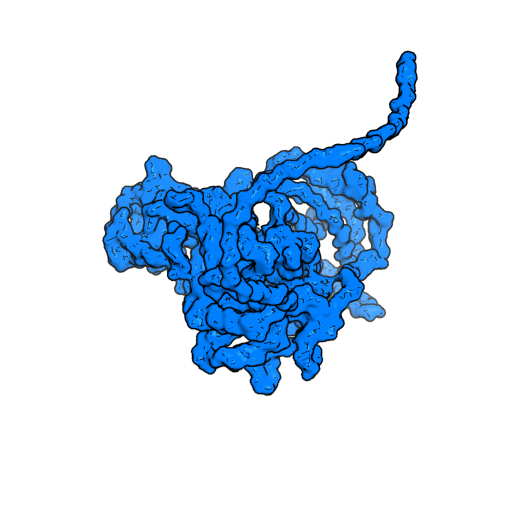? 6.068 13.336 17.280 1.00 98.12 112 GLN A O 1
ATOM 912 N N . LEU A 1 113 ? 3.932 12.657 17.060 1.00 98.44 113 LEU A N 1
ATOM 913 C CA . LEU A 1 113 ? 4.186 11.577 16.111 1.00 98.44 113 LEU A CA 1
ATOM 914 C C . LEU A 1 113 ? 4.648 12.129 14.753 1.00 98.44 113 LEU A C 1
ATOM 916 O O . LEU A 1 113 ? 4.034 13.054 14.223 1.00 98.44 113 LEU A O 1
ATOM 920 N N . VAL A 1 114 ? 5.670 11.518 14.155 1.00 98.75 114 VAL A N 1
ATOM 921 C CA . VAL A 1 114 ? 6.070 11.744 12.759 1.00 98.75 114 VAL A CA 1
ATOM 922 C C . VAL A 1 114 ? 6.230 10.408 12.037 1.00 98.75 114 VAL A C 1
ATOM 924 O O . VAL A 1 114 ? 7.186 9.672 12.292 1.00 98.75 114 VAL A O 1
ATOM 927 N N . LEU A 1 115 ? 5.308 10.111 11.117 1.00 98.69 115 LEU A N 1
ATOM 928 C CA . LEU A 1 115 ? 5.333 8.903 10.285 1.00 98.69 115 LEU A CA 1
ATOM 929 C C . LEU A 1 115 ? 5.696 9.209 8.831 1.00 98.69 115 LEU A C 1
ATOM 931 O O . LEU A 1 115 ? 5.246 10.199 8.244 1.00 98.69 115 LEU A O 1
ATOM 935 N N . LEU A 1 116 ? 6.495 8.317 8.245 1.00 98.75 116 LEU A N 1
ATOM 936 C CA . LEU A 1 116 ? 6.666 8.238 6.801 1.00 98.75 116 LEU A CA 1
ATOM 937 C C . LEU A 1 116 ? 5.468 7.482 6.237 1.00 98.75 116 LEU A C 1
ATOM 939 O O . LEU A 1 116 ? 5.278 6.321 6.575 1.00 98.75 116 LEU A O 1
ATOM 943 N N . HIS A 1 117 ? 4.742 8.100 5.319 1.00 98.31 117 HIS A N 1
ATOM 944 C CA . HIS A 1 117 ? 3.772 7.390 4.497 1.00 98.31 117 HIS A CA 1
ATOM 945 C C . HIS A 1 117 ? 4.484 6.921 3.223 1.00 98.31 117 HIS A C 1
ATOM 947 O O . HIS A 1 117 ? 4.972 7.754 2.458 1.00 98.31 117 HIS A O 1
ATOM 953 N N . TYR A 1 118 ? 4.589 5.612 3.013 1.00 98.12 118 TYR A N 1
ATOM 954 C CA . TYR A 1 118 ? 5.401 5.000 1.956 1.00 98.12 118 TYR A CA 1
ATOM 955 C C . TYR A 1 118 ? 4.554 4.053 1.115 1.00 98.12 118 TYR A C 1
ATOM 957 O O . TYR A 1 118 ? 3.794 3.267 1.670 1.00 98.12 118 TYR A O 1
ATOM 965 N N . ASN A 1 119 ? 4.688 4.072 -0.211 1.00 97.44 119 ASN A N 1
ATOM 966 C CA . ASN A 1 119 ? 3.999 3.072 -1.031 1.00 97.44 119 ASN A CA 1
ATOM 967 C C . ASN A 1 119 ? 4.628 1.680 -0.838 1.00 97.44 119 ASN A C 1
ATOM 969 O O . ASN A 1 119 ? 5.753 1.412 -1.260 1.00 97.44 119 ASN A O 1
ATOM 973 N N . GLY A 1 120 ? 3.906 0.780 -0.173 1.00 97.12 120 GLY A N 1
ATOM 974 C CA . GLY A 1 120 ? 4.382 -0.567 0.123 1.00 97.12 120 GLY A CA 1
ATOM 975 C C . GLY A 1 120 ? 4.316 -1.526 -1.062 1.00 97.12 120 GLY A C 1
ATOM 976 O O . GLY A 1 120 ? 4.928 -2.588 -1.007 1.00 97.12 120 GLY A O 1
ATOM 977 N N . ASN A 1 121 ? 3.587 -1.203 -2.126 1.00 96.38 121 ASN A N 1
ATOM 978 C CA . ASN A 1 121 ? 3.311 -2.131 -3.223 1.00 96.38 121 ASN A CA 1
ATOM 979 C C . ASN A 1 121 ? 4.142 -1.850 -4.476 1.00 96.38 121 ASN A C 1
ATOM 981 O O . ASN A 1 121 ? 4.515 -2.780 -5.195 1.00 96.38 121 ASN A O 1
ATOM 985 N N . ALA A 1 122 ? 4.453 -0.582 -4.724 1.00 96.94 122 ALA A N 1
ATOM 986 C CA . ALA A 1 122 ? 5.113 -0.135 -5.935 1.00 96.94 122 ALA A CA 1
ATOM 987 C C . ALA A 1 122 ? 5.956 1.127 -5.704 1.00 96.94 122 ALA A C 1
ATOM 989 O O . ALA A 1 122 ? 5.796 1.824 -4.706 1.00 96.94 122 ALA A O 1
ATOM 990 N N . ARG A 1 123 ? 6.828 1.456 -6.661 1.00 96.38 123 ARG A N 1
ATOM 991 C CA . ARG A 1 123 ? 7.533 2.750 -6.697 1.00 96.38 123 ARG A CA 1
ATOM 992 C C . ARG A 1 123 ? 7.680 3.298 -8.106 1.00 96.38 123 ARG A C 1
ATOM 994 O O . ARG A 1 123 ? 7.579 2.557 -9.081 1.00 96.38 123 ARG A O 1
ATOM 1001 N N . ASP A 1 124 ? 7.981 4.583 -8.220 1.00 95.81 124 ASP A N 1
ATOM 1002 C CA . ASP A 1 124 ? 8.449 5.182 -9.457 1.00 95.81 124 ASP A CA 1
ATOM 1003 C C . ASP A 1 124 ? 9.808 4.560 -9.798 1.00 95.81 124 ASP A C 1
ATOM 1005 O O . ASP A 1 124 ? 10.754 4.676 -9.011 1.00 95.81 124 ASP A O 1
ATOM 1009 N N . PRO A 1 125 ? 9.950 3.913 -10.965 1.00 94.56 125 PRO A N 1
ATOM 1010 C CA . PRO A 1 125 ? 11.217 3.310 -11.372 1.00 94.56 125 PRO A CA 1
ATOM 1011 C C . PRO A 1 125 ? 12.375 4.307 -11.485 1.00 94.56 125 PRO A C 1
ATOM 1013 O O . PRO A 1 125 ? 13.528 3.894 -11.539 1.00 94.56 125 PRO A O 1
ATOM 1016 N N . ARG A 1 126 ? 12.101 5.615 -11.536 1.00 92.31 126 ARG A N 1
ATOM 1017 C CA . ARG A 1 126 ? 13.130 6.667 -11.572 1.00 92.31 126 ARG A CA 1
ATOM 1018 C C . ARG A 1 126 ? 13.753 6.949 -10.206 1.00 92.31 126 ARG A C 1
ATOM 1020 O O . ARG A 1 126 ? 14.843 7.507 -10.166 1.00 92.31 126 ARG A O 1
ATOM 1027 N N . ASP A 1 127 ? 13.066 6.587 -9.125 1.00 91.62 127 ASP A N 1
ATOM 1028 C CA . ASP A 1 127 ? 13.563 6.676 -7.745 1.00 91.62 127 ASP A CA 1
ATOM 1029 C C . ASP A 1 127 ? 14.178 5.343 -7.272 1.00 91.62 127 ASP A C 1
ATOM 1031 O O . ASP A 1 127 ? 14.672 5.220 -6.153 1.00 91.62 127 ASP A O 1
ATOM 1035 N N . ALA A 1 128 ? 14.178 4.310 -8.119 1.00 82.56 128 ALA A N 1
ATOM 1036 C CA . ALA A 1 128 ? 14.886 3.080 -7.811 1.00 82.56 128 ALA A CA 1
ATOM 1037 C C . ALA A 1 128 ? 16.402 3.339 -7.823 1.00 82.56 128 ALA A C 1
ATOM 1039 O O . ALA A 1 128 ? 16.996 3.589 -8.872 1.00 82.56 128 ALA A O 1
ATOM 1040 N N . GLU A 1 129 ? 17.042 3.258 -6.655 1.00 74.69 129 GLU A N 1
ATOM 1041 C CA . GLU A 1 129 ? 18.504 3.231 -6.575 1.00 74.69 129 GLU A CA 1
ATOM 1042 C C . GLU A 1 129 ? 19.070 2.056 -7.389 1.00 74.69 129 GLU A C 1
ATOM 1044 O O . GLU A 1 129 ? 18.391 1.049 -7.604 1.00 74.69 129 GLU A O 1
ATOM 1049 N N . GLU A 1 130 ? 20.360 2.116 -7.737 1.00 76.31 130 GLU A N 1
ATOM 1050 C CA . GLU A 1 130 ? 21.100 1.079 -8.489 1.00 76.31 130 GLU A CA 1
ATOM 1051 C C . GLU A 1 130 ? 21.083 -0.330 -7.845 1.00 76.31 130 GLU A C 1
ATOM 1053 O O . GLU A 1 130 ? 21.680 -1.277 -8.354 1.00 76.31 130 GLU A O 1
ATOM 1058 N N . GLN A 1 131 ? 20.423 -0.490 -6.698 1.00 86.31 131 GLN A N 1
ATOM 1059 C CA . GLN A 1 131 ? 20.313 -1.739 -5.957 1.00 86.31 131 GLN A CA 1
ATOM 1060 C C . GLN A 1 131 ? 19.229 -2.686 -6.485 1.00 86.31 131 GLN A C 1
ATOM 1062 O O . GLN A 1 131 ? 19.319 -3.886 -6.208 1.00 86.31 131 GLN A O 1
ATOM 1067 N N . PHE A 1 132 ? 18.223 -2.174 -7.201 1.00 94.94 132 PHE A N 1
ATOM 1068 C CA . PHE A 1 132 ? 17.175 -2.997 -7.805 1.00 94.94 132 PHE A CA 1
ATOM 1069 C C . PHE A 1 132 ? 17.607 -3.451 -9.195 1.00 94.94 132 PHE A C 1
ATOM 1071 O O . PHE A 1 132 ? 18.045 -2.646 -10.014 1.00 94.94 132 PHE A O 1
ATOM 1078 N N . PHE A 1 133 ? 17.444 -4.740 -9.485 1.00 95.75 133 PHE A N 1
ATOM 1079 C CA . PHE A 1 133 ? 17.629 -5.261 -10.842 1.00 95.75 133 PHE A CA 1
ATOM 1080 C C . PHE A 1 133 ? 16.285 -5.654 -11.456 1.00 95.75 133 PHE A C 1
ATOM 1082 O O . PHE A 1 133 ? 15.271 -5.723 -10.765 1.00 95.75 133 PHE A O 1
ATOM 1089 N N . ALA A 1 134 ? 16.263 -5.930 -12.761 1.00 97.25 134 ALA A N 1
ATOM 1090 C CA . ALA A 1 134 ? 15.013 -6.116 -13.494 1.00 97.25 134 ALA A CA 1
ATOM 1091 C C . ALA A 1 134 ? 14.116 -7.233 -12.932 1.00 97.25 134 ALA A C 1
ATOM 1093 O O . ALA A 1 134 ? 12.902 -7.085 -12.992 1.00 97.25 134 ALA A O 1
ATOM 1094 N N . GLY A 1 135 ? 14.684 -8.294 -12.349 1.00 97.31 135 GLY A N 1
ATOM 1095 C CA . GLY A 1 135 ? 13.925 -9.394 -11.742 1.00 97.31 135 GLY A CA 1
ATOM 1096 C C . GLY A 1 135 ? 13.321 -9.090 -10.363 1.00 97.31 135 GLY A C 1
ATOM 1097 O O . GLY A 1 135 ? 12.601 -9.923 -9.819 1.00 97.31 135 GLY A O 1
ATOM 1098 N N . HIS A 1 136 ? 13.594 -7.918 -9.779 1.00 98.38 136 HIS A N 1
ATOM 1099 C CA . HIS A 1 136 ? 12.922 -7.453 -8.558 1.00 98.38 136 HIS A CA 1
ATOM 1100 C C . HIS A 1 136 ? 11.554 -6.818 -8.821 1.00 98.38 136 HIS A C 1
ATOM 1102 O O . HIS A 1 136 ? 10.821 -6.564 -7.868 1.00 98.38 136 HIS A O 1
ATOM 1108 N N . TRP A 1 137 ? 11.190 -6.604 -10.083 1.00 98.38 137 TRP A N 1
ATOM 1109 C CA . TRP A 1 137 ? 9.881 -6.095 -10.484 1.00 98.38 137 TRP A CA 1
ATOM 1110 C C . TRP A 1 137 ? 8.960 -7.235 -10.907 1.00 98.38 137 TRP A C 1
ATOM 1112 O O . TRP A 1 137 ? 9.421 -8.307 -11.307 1.00 98.38 137 TRP A O 1
ATOM 1122 N N . VAL A 1 138 ? 7.651 -7.015 -10.811 1.00 98.62 138 VAL A N 1
ATOM 1123 C CA . VAL A 1 138 ? 6.665 -7.957 -11.350 1.00 98.62 138 VAL A CA 1
ATOM 1124 C C . VAL A 1 138 ? 6.334 -7.583 -12.791 1.00 98.62 138 VAL A C 1
ATOM 1126 O O . VAL A 1 138 ? 5.930 -6.452 -13.068 1.00 98.62 138 VAL A O 1
ATOM 1129 N N . TYR A 1 139 ? 6.411 -8.559 -13.691 1.00 98.62 139 TYR A N 1
ATOM 1130 C CA . TYR A 1 139 ? 5.922 -8.435 -15.062 1.00 98.62 139 TYR A CA 1
ATOM 1131 C C . TYR A 1 139 ? 4.623 -9.220 -15.234 1.00 98.62 139 TYR A C 1
ATOM 1133 O O . TYR A 1 139 ? 4.296 -10.120 -14.463 1.00 98.62 139 TYR A O 1
ATOM 1141 N N . PHE A 1 140 ? 3.852 -8.875 -16.257 1.00 98.56 140 PHE A N 1
ATOM 1142 C CA . PHE A 1 140 ? 2.877 -9.808 -16.809 1.00 98.56 140 PHE A CA 1
ATOM 1143 C C . PHE A 1 140 ? 3.590 -10.848 -17.669 1.00 98.56 140 PHE A C 1
ATOM 1145 O O . PHE A 1 140 ? 4.676 -10.587 -18.181 1.00 98.56 140 PHE A O 1
ATOM 1152 N N . ASN A 1 141 ? 2.927 -11.970 -17.944 1.00 97.31 141 ASN A N 1
ATOM 1153 C CA . ASN A 1 141 ? 3.335 -12.816 -19.059 1.00 97.31 141 ASN A CA 1
ATOM 1154 C C . ASN A 1 141 ? 3.459 -11.978 -20.355 1.00 97.31 141 ASN A C 1
ATOM 1156 O O . ASN A 1 141 ? 2.603 -11.143 -20.665 1.00 97.31 141 ASN A O 1
ATOM 1160 N N . GLY A 1 142 ? 4.532 -12.214 -21.101 1.00 97.50 142 GLY A N 1
ATOM 1161 C CA . GLY A 1 142 ? 4.985 -11.439 -22.253 1.00 97.50 142 GLY A CA 1
ATOM 1162 C C . GLY A 1 142 ? 5.045 -12.219 -23.572 1.00 97.50 142 GLY A C 1
ATOM 1163 O O . GLY A 1 142 ? 4.407 -13.260 -23.751 1.00 97.50 142 GLY A O 1
ATOM 1164 N N . ALA A 1 143 ? 5.795 -11.661 -24.517 1.00 98.25 143 ALA A N 1
ATOM 1165 C CA . ALA A 1 143 ? 5.855 -12.061 -25.917 1.00 98.25 143 ALA A CA 1
ATOM 1166 C C . ALA A 1 143 ? 7.301 -12.326 -26.359 1.00 98.25 143 ALA A C 1
ATOM 1168 O O . ALA A 1 143 ? 8.228 -11.644 -25.919 1.00 98.25 143 ALA A O 1
ATOM 1169 N N . ARG A 1 144 ? 7.500 -13.277 -27.276 1.00 98.38 144 ARG A N 1
ATOM 1170 C CA . ARG A 1 144 ? 8.802 -13.507 -27.914 1.00 98.38 144 ARG A CA 1
ATOM 1171 C C . ARG A 1 144 ? 9.068 -12.424 -28.957 1.00 98.38 144 ARG A C 1
ATOM 1173 O O . ARG A 1 144 ? 8.180 -12.088 -29.741 1.00 98.38 144 ARG A O 1
ATOM 1180 N N . ILE A 1 145 ? 10.299 -11.924 -28.996 1.00 98.69 145 ILE A N 1
ATOM 1181 C CA . ILE A 1 145 ? 10.782 -10.996 -30.025 1.00 98.69 145 ILE A CA 1
ATOM 1182 C C . ILE A 1 145 ? 11.145 -11.793 -31.284 1.00 98.69 145 ILE A C 1
ATOM 1184 O O . ILE A 1 145 ? 11.850 -12.798 -31.208 1.00 98.69 145 ILE A O 1
ATOM 1188 N N . LEU A 1 146 ? 10.627 -11.374 -32.439 1.00 98.50 146 LEU A N 1
ATOM 1189 C CA . LEU A 1 146 ? 10.662 -12.136 -33.693 1.00 98.50 146 LEU A CA 1
ATOM 1190 C C . LEU A 1 146 ? 11.725 -11.674 -34.693 1.00 98.50 146 LEU A C 1
ATOM 1192 O O . LEU A 1 146 ? 12.004 -12.402 -35.639 1.00 98.50 146 LEU A O 1
ATOM 1196 N N . GLU A 1 147 ? 12.294 -10.489 -34.503 1.00 98.12 147 GLU A N 1
ATOM 1197 C CA . GLU A 1 147 ? 13.301 -9.891 -35.385 1.00 98.12 147 GLU A CA 1
ATOM 1198 C C . GLU A 1 147 ? 14.449 -9.331 -34.538 1.00 98.12 147 GLU A C 1
ATOM 1200 O O . GLU A 1 147 ? 14.272 -9.086 -33.343 1.00 98.12 147 GLU A O 1
ATOM 1205 N N . ASP A 1 148 ? 15.627 -9.163 -35.142 1.00 98.38 148 ASP A N 1
ATOM 1206 C CA . ASP A 1 148 ? 16.774 -8.583 -34.449 1.00 98.38 148 ASP A CA 1
ATOM 1207 C C . ASP A 1 148 ? 16.464 -7.140 -34.038 1.00 98.38 148 ASP A C 1
ATOM 1209 O O . ASP A 1 148 ? 15.959 -6.337 -34.822 1.00 98.38 148 ASP A O 1
ATOM 1213 N N . VAL A 1 149 ? 16.795 -6.807 -32.795 1.00 98.06 149 VAL A N 1
ATOM 1214 C CA . VAL A 1 149 ? 16.645 -5.465 -32.239 1.00 98.06 149 VAL A CA 1
ATOM 1215 C C . VAL A 1 149 ? 18.046 -4.915 -31.984 1.00 98.06 149 VAL A C 1
ATOM 1217 O O . VAL A 1 149 ? 18.744 -5.446 -31.116 1.00 98.06 149 VAL A O 1
ATOM 1220 N N . PRO A 1 150 ? 18.493 -3.873 -32.705 1.00 96.94 150 PRO A N 1
ATOM 1221 C CA . PRO A 1 150 ? 19.825 -3.312 -32.514 1.00 96.94 150 PRO A CA 1
ATOM 1222 C C . PRO A 1 150 ? 19.920 -2.510 -31.207 1.00 96.94 150 PRO A C 1
ATOM 1224 O O . PRO A 1 150 ? 18.918 -2.038 -30.659 1.00 96.94 150 PRO A O 1
ATOM 1227 N N . ALA A 1 151 ? 21.146 -2.328 -30.711 1.00 97.06 151 ALA A N 1
ATOM 1228 C CA . ALA A 1 151 ? 21.452 -1.524 -29.525 1.00 97.06 151 ALA A CA 1
ATOM 1229 C C . ALA A 1 151 ? 21.471 -0.015 -29.846 1.00 97.06 151 ALA A C 1
ATOM 1231 O O . ALA A 1 151 ? 22.486 0.657 -29.678 1.00 97.06 151 ALA A O 1
ATOM 1232 N N . GLU A 1 152 ? 20.352 0.513 -30.338 1.00 95.31 152 GLU A N 1
ATOM 1233 C CA . GLU A 1 152 ? 20.221 1.905 -30.778 1.00 95.31 152 GLU A CA 1
ATOM 1234 C C . GLU A 1 152 ? 19.334 2.723 -29.833 1.00 95.31 152 GLU A C 1
ATOM 1236 O O . GLU A 1 152 ? 18.380 2.219 -29.237 1.00 95.31 152 GLU A O 1
ATOM 1241 N N . THR A 1 153 ? 19.665 4.005 -29.674 1.00 95.12 153 THR A N 1
ATOM 1242 C CA . THR A 1 153 ? 18.854 4.957 -28.908 1.00 95.12 153 THR A CA 1
ATOM 1243 C C . THR A 1 153 ? 17.663 5.450 -29.733 1.00 95.12 153 THR A C 1
ATOM 1245 O O . THR A 1 153 ? 17.651 5.369 -30.957 1.00 95.12 153 THR A O 1
ATOM 1248 N N . GLY A 1 154 ? 16.658 6.014 -29.059 1.00 96.44 154 GLY A N 1
ATOM 1249 C CA . GLY A 1 154 ? 15.491 6.601 -29.719 1.00 96.44 154 GLY A CA 1
ATOM 1250 C C . GLY A 1 154 ? 14.301 5.650 -29.781 1.00 96.44 154 GLY A C 1
ATOM 1251 O O . GLY A 1 154 ? 14.042 4.915 -28.826 1.00 96.44 154 GLY A O 1
ATOM 1252 N N . GLU A 1 155 ? 13.531 5.728 -30.864 1.00 98.19 155 GLU A N 1
ATOM 1253 C CA . GLU A 1 155 ? 12.341 4.904 -31.073 1.00 98.19 155 GLU A CA 1
ATOM 1254 C C . GLU A 1 155 ? 12.666 3.704 -31.964 1.00 98.19 155 GLU A C 1
ATOM 1256 O O . GLU A 1 155 ? 13.354 3.841 -32.972 1.00 98.19 155 GLU A O 1
ATOM 1261 N N . THR A 1 156 ? 12.162 2.525 -31.608 1.00 98.12 156 THR A N 1
ATOM 1262 C CA . THR A 1 156 ? 12.376 1.292 -32.377 1.00 98.12 156 THR A CA 1
ATOM 1263 C C . THR A 1 156 ? 11.069 0.527 -32.516 1.00 98.12 156 THR A C 1
ATOM 1265 O O . THR A 1 156 ? 10.308 0.403 -31.552 1.00 98.12 156 THR A O 1
ATOM 1268 N N . ASP A 1 157 ? 10.833 -0.013 -33.709 1.00 98.44 157 ASP A N 1
ATOM 1269 C CA . ASP A 1 157 ? 9.785 -0.995 -33.962 1.00 98.44 157 ASP A CA 1
ATOM 1270 C C . ASP A 1 157 ? 10.316 -2.392 -33.645 1.00 98.44 157 ASP A C 1
ATOM 1272 O O . ASP A 1 157 ? 11.317 -2.826 -34.206 1.00 98.44 157 ASP A O 1
ATOM 1276 N N . ILE A 1 158 ? 9.645 -3.097 -32.738 1.00 98.62 158 ILE A N 1
ATOM 1277 C CA . ILE A 1 158 ? 10.000 -4.457 -32.334 1.00 98.62 158 ILE A CA 1
ATOM 1278 C C . ILE A 1 158 ? 8.863 -5.385 -32.733 1.00 98.62 158 ILE A C 1
ATOM 1280 O O . ILE A 1 158 ? 7.722 -5.224 -32.288 1.00 98.62 158 ILE A O 1
ATOM 1284 N N . ARG A 1 159 ? 9.173 -6.385 -33.559 1.00 98.69 159 ARG A N 1
ATOM 1285 C CA . ARG A 1 159 ? 8.211 -7.421 -33.923 1.00 98.69 159 ARG A CA 1
ATOM 1286 C C . ARG A 1 159 ? 8.104 -8.462 -32.814 1.00 98.69 159 ARG A C 1
ATOM 1288 O O . ARG A 1 159 ? 9.111 -9.002 -32.365 1.00 98.69 159 ARG A O 1
ATOM 1295 N N . VAL A 1 160 ? 6.880 -8.766 -32.398 1.00 98.69 160 VAL A N 1
ATOM 1296 C CA . VAL A 1 160 ? 6.571 -9.700 -31.308 1.00 98.69 160 VAL A CA 1
ATOM 1297 C C . VAL A 1 160 ? 5.548 -10.741 -31.755 1.00 98.69 160 VAL A C 1
ATOM 1299 O O . VAL A 1 160 ? 4.766 -10.505 -32.671 1.00 98.69 160 VAL A O 1
ATOM 1302 N N . ASP A 1 161 ? 5.513 -11.914 -31.131 1.00 98.31 161 ASP A N 1
ATOM 1303 C CA . ASP A 1 161 ? 4.529 -12.950 -31.481 1.00 98.31 161 ASP A CA 1
ATOM 1304 C C . ASP A 1 161 ? 3.107 -12.642 -30.983 1.00 98.31 161 ASP A C 1
ATOM 1306 O O . ASP A 1 161 ? 2.130 -13.004 -31.660 1.00 98.31 161 ASP A O 1
ATOM 1310 N N . ARG A 1 162 ? 3.013 -11.938 -29.847 1.00 97.94 162 ARG A N 1
ATOM 1311 C CA . ARG A 1 162 ? 1.788 -11.652 -29.087 1.00 97.94 162 ARG A CA 1
ATOM 1312 C C . ARG A 1 162 ? 1.632 -10.162 -28.739 1.00 97.94 162 ARG A C 1
ATOM 1314 O O . ARG A 1 162 ? 1.784 -9.769 -27.578 1.00 97.94 162 ARG A O 1
ATOM 1321 N N . PRO A 1 163 ? 1.302 -9.295 -29.717 1.00 97.94 163 PRO A N 1
ATOM 1322 C CA . PRO A 1 163 ? 1.123 -7.858 -29.478 1.00 97.94 163 PRO A CA 1
ATOM 1323 C C . PRO A 1 163 ? -0.053 -7.543 -28.534 1.00 97.94 163 PRO A C 1
ATOM 1325 O O . PRO A 1 163 ? -0.159 -6.435 -28.011 1.00 97.94 163 PRO A O 1
ATOM 1328 N N . GLU A 1 164 ? -0.963 -8.493 -28.297 1.00 96.75 164 GLU A N 1
ATOM 1329 C CA . GLU A 1 164 ? -2.126 -8.309 -27.434 1.00 96.75 164 GLU A CA 1
ATOM 1330 C C . GLU A 1 164 ? -1.826 -8.212 -25.935 1.00 96.75 164 GLU A C 1
ATOM 1332 O O . GLU A 1 164 ? -2.702 -7.783 -25.177 1.00 96.75 164 GLU A O 1
ATOM 1337 N N . LEU A 1 165 ? -0.608 -8.569 -25.520 1.00 97.69 165 LEU A N 1
ATOM 1338 C CA . LEU A 1 165 ? -0.144 -8.483 -24.134 1.00 97.69 165 LEU A CA 1
ATOM 1339 C C . LEU A 1 165 ? 0.261 -7.060 -23.720 1.00 97.69 165 LEU A C 1
ATOM 1341 O O . LEU A 1 165 ? 0.366 -6.774 -22.529 1.00 97.69 165 LEU A O 1
ATOM 1345 N N . PHE A 1 166 ? 0.384 -6.143 -24.679 1.00 98.25 166 PHE A N 1
ATOM 1346 C CA . PHE A 1 166 ? 0.741 -4.746 -24.444 1.00 98.25 166 PHE A CA 1
ATOM 1347 C C . PHE A 1 166 ? -0.481 -3.829 -24.572 1.00 98.25 166 PHE A C 1
ATOM 1349 O O . PHE A 1 166 ? -1.461 -4.135 -25.267 1.00 98.25 166 PHE A O 1
ATOM 1356 N N . ARG A 1 167 ? -0.454 -2.695 -23.869 1.00 97.38 167 ARG A N 1
ATOM 1357 C CA . ARG A 1 167 ? -1.549 -1.727 -23.792 1.00 97.38 167 ARG A CA 1
ATOM 1358 C C . ARG A 1 167 ? -1.046 -0.285 -23.795 1.00 97.38 167 ARG A C 1
ATOM 1360 O O . ARG A 1 167 ? -0.106 0.083 -23.098 1.00 97.38 167 ARG A O 1
ATOM 1367 N N . VAL A 1 168 ? -1.774 0.533 -24.544 1.00 97.56 168 VAL A N 1
ATOM 1368 C CA . VAL A 1 168 ? -1.710 1.998 -24.529 1.00 97.56 168 VAL A CA 1
ATOM 1369 C C . VAL A 1 168 ? -2.944 2.556 -23.816 1.00 97.56 168 VAL A C 1
ATOM 1371 O O . VAL A 1 168 ? -3.932 1.832 -23.661 1.00 97.56 168 VAL A O 1
ATOM 1374 N N . ASN A 1 169 ? -2.910 3.826 -23.414 1.00 95.56 169 ASN A N 1
ATOM 1375 C CA . ASN A 1 169 ? -4.022 4.525 -22.745 1.00 95.56 169 ASN A CA 1
ATOM 1376 C C . ASN A 1 169 ? -4.506 3.831 -21.452 1.00 95.56 169 ASN A C 1
ATOM 1378 O O . ASN A 1 169 ? -5.702 3.692 -21.188 1.00 95.56 169 ASN A O 1
ATOM 1382 N N . ILE A 1 170 ? -3.555 3.356 -20.655 1.00 94.50 170 ILE A N 1
ATOM 1383 C CA . ILE A 1 170 ? -3.737 2.746 -19.339 1.00 94.50 170 ILE A CA 1
ATOM 1384 C C . ILE A 1 170 ? -3.551 3.764 -18.204 1.00 94.50 170 ILE A C 1
ATOM 1386 O O . ILE A 1 170 ? -3.382 4.967 -18.418 1.00 94.50 170 ILE A O 1
ATOM 1390 N N . GLY A 1 171 ? -3.556 3.248 -16.975 1.00 92.69 171 GLY A N 1
ATOM 1391 C CA . GLY A 1 171 ? -3.405 4.023 -15.754 1.00 92.69 171 GLY A CA 1
ATOM 1392 C C . GLY A 1 171 ? -4.703 4.702 -15.334 1.00 92.69 171 GLY A C 1
ATOM 1393 O O . GLY A 1 171 ? -5.717 4.671 -16.035 1.00 92.69 171 GLY A O 1
ATOM 1394 N N . ARG A 1 172 ? -4.666 5.333 -14.163 1.00 91.88 172 ARG A N 1
ATOM 1395 C CA . ARG A 1 172 ? -5.828 5.968 -13.528 1.00 91.88 172 ARG A CA 1
ATOM 1396 C C . ARG A 1 172 ? -6.576 6.949 -14.441 1.00 91.88 172 ARG A C 1
ATOM 1398 O O . ARG A 1 172 ? -7.800 7.014 -14.361 1.00 91.88 172 ARG A O 1
ATOM 1405 N N . TYR A 1 173 ? -5.863 7.696 -15.285 1.00 92.25 173 TYR A N 1
ATOM 1406 C CA . TYR A 1 173 ? -6.444 8.710 -16.177 1.00 92.25 173 TYR A CA 1
ATOM 1407 C C . TYR A 1 173 ? -6.538 8.271 -17.646 1.00 92.25 173 TYR A C 1
ATOM 1409 O O . TYR A 1 173 ? -6.992 9.062 -18.470 1.00 92.25 173 TYR A O 1
ATOM 1417 N N . GLY A 1 174 ? -6.140 7.037 -17.980 1.00 93.31 174 GLY A N 1
ATOM 1418 C CA . GLY A 1 174 ? -6.197 6.512 -19.350 1.00 93.31 174 GLY A CA 1
ATOM 1419 C C . GLY A 1 174 ? -5.259 7.213 -20.338 1.00 93.31 174 GLY A C 1
ATOM 1420 O O . GLY A 1 174 ? -5.547 7.252 -21.528 1.00 93.31 174 GLY A O 1
ATOM 1421 N N . ASP A 1 175 ? -4.168 7.803 -19.853 1.00 93.25 175 ASP A N 1
ATOM 1422 C CA . ASP A 1 175 ? -3.255 8.671 -20.608 1.00 93.25 175 ASP A CA 1
ATOM 1423 C C . ASP A 1 175 ? -1.783 8.234 -20.481 1.00 93.25 175 ASP A C 1
ATOM 1425 O O . ASP A 1 175 ? -0.855 9.030 -20.663 1.00 93.25 175 ASP A O 1
ATOM 1429 N N . ARG A 1 176 ? -1.552 6.974 -20.103 1.00 95.25 176 ARG A N 1
ATOM 1430 C CA . ARG A 1 176 ? -0.224 6.354 -20.010 1.00 95.25 176 ARG A CA 1
ATOM 1431 C C . ARG A 1 176 ? -0.162 5.101 -20.867 1.00 95.25 176 ARG A C 1
ATOM 1433 O O . ARG A 1 176 ? -1.188 4.535 -21.212 1.00 95.25 176 ARG A O 1
ATOM 1440 N N . ASN A 1 177 ? 1.038 4.645 -21.182 1.00 97.56 177 ASN A N 1
ATOM 1441 C CA . ASN A 1 177 ? 1.261 3.379 -21.875 1.00 97.56 177 ASN A CA 1
ATOM 1442 C C . ASN A 1 177 ? 2.051 2.442 -20.964 1.00 97.56 177 ASN A C 1
ATOM 1444 O O . ASN A 1 177 ? 2.628 2.904 -19.981 1.00 97.56 177 ASN A O 1
ATOM 1448 N N . ASP A 1 178 ? 2.065 1.148 -21.283 1.00 98.06 178 ASP A N 1
ATOM 1449 C CA . ASP A 1 178 ? 2.915 0.198 -20.565 1.00 98.06 178 ASP A CA 1
ATOM 1450 C C . ASP A 1 178 ? 4.393 0.625 -20.590 1.00 98.06 178 ASP A C 1
ATOM 1452 O O . ASP A 1 178 ? 4.928 1.063 -21.613 1.00 98.06 178 ASP A O 1
ATOM 1456 N N . ASP A 1 179 ? 5.066 0.386 -19.471 1.00 98.38 179 ASP A N 1
ATOM 1457 C CA . ASP A 1 179 ? 6.513 0.215 -19.445 1.00 98.38 179 ASP A CA 1
ATOM 1458 C C . ASP A 1 179 ? 6.823 -1.268 -19.654 1.00 98.38 179 ASP A C 1
ATOM 1460 O O . ASP A 1 179 ? 6.080 -2.137 -19.187 1.00 98.38 179 ASP A O 1
ATOM 1464 N N . ILE A 1 180 ? 7.896 -1.571 -20.381 1.00 98.81 180 ILE A N 1
ATOM 1465 C CA . ILE A 1 180 ? 8.209 -2.927 -20.840 1.00 98.81 180 ILE A CA 1
ATOM 1466 C C . ILE A 1 180 ? 9.658 -3.259 -20.492 1.00 98.81 180 ILE A C 1
ATOM 1468 O O . ILE A 1 180 ? 10.563 -2.482 -20.785 1.00 98.81 180 ILE A O 1
ATOM 1472 N N . GLY A 1 181 ? 9.874 -4.443 -19.926 1.00 98.62 181 GLY A N 1
ATOM 1473 C CA . GLY A 1 181 ? 11.192 -5.055 -19.836 1.00 98.62 181 GLY A CA 1
ATOM 1474 C C . GLY A 1 181 ? 11.471 -5.911 -21.069 1.00 98.62 181 GLY A C 1
ATOM 1475 O O . GLY A 1 181 ? 10.655 -6.759 -21.439 1.00 98.62 181 GLY A O 1
ATOM 1476 N N . LEU A 1 182 ? 12.624 -5.694 -21.696 1.00 98.81 182 LEU A N 1
ATOM 1477 C CA . LEU A 1 182 ? 13.190 -6.553 -22.733 1.00 98.81 182 LEU A CA 1
ATOM 1478 C C . LEU A 1 182 ? 14.315 -7.374 -22.112 1.00 98.81 182 LEU A C 1
ATOM 1480 O O . LEU A 1 182 ? 15.164 -6.808 -21.428 1.00 98.81 182 LEU A O 1
ATOM 1484 N N . CYS A 1 183 ? 14.357 -8.679 -22.348 1.00 98.50 183 CYS A N 1
ATOM 1485 C CA . CYS A 1 183 ? 15.441 -9.530 -21.864 1.00 98.50 183 CYS A CA 1
ATOM 1486 C C . CYS A 1 183 ? 15.763 -10.662 -22.843 1.00 98.50 183 CYS A C 1
ATOM 1488 O O . CYS A 1 183 ? 15.019 -10.925 -23.789 1.00 98.50 183 CYS A O 1
ATOM 1490 N N . ARG A 1 184 ? 16.901 -11.326 -22.633 1.00 97.94 184 ARG A N 1
ATOM 1491 C CA . ARG A 1 184 ? 17.255 -12.546 -23.374 1.00 97.94 184 ARG A CA 1
ATOM 1492 C C . ARG A 1 184 ? 16.440 -13.736 -22.873 1.00 97.94 184 ARG A C 1
ATOM 1494 O O . ARG A 1 184 ? 15.915 -13.705 -21.766 1.00 97.94 184 ARG A O 1
ATOM 1501 N N . LEU A 1 185 ? 16.364 -14.785 -23.682 1.00 98.00 185 LEU A N 1
ATOM 1502 C CA . LEU A 1 185 ? 15.929 -16.104 -23.234 1.00 98.00 185 LEU A CA 1
ATOM 1503 C C . LEU A 1 185 ? 17.147 -16.945 -22.822 1.00 98.00 185 LEU A C 1
ATOM 1505 O O . LEU A 1 185 ? 18.199 -16.860 -23.456 1.00 98.00 185 LEU A O 1
ATOM 1509 N N . ASP A 1 186 ? 17.003 -17.737 -21.761 1.00 95.56 186 ASP A N 1
ATOM 1510 C CA . ASP A 1 186 ? 17.975 -18.746 -21.340 1.00 95.56 186 ASP A CA 1
ATOM 1511 C C . ASP A 1 186 ? 17.946 -19.976 -22.269 1.00 95.56 186 ASP A C 1
ATOM 1513 O O . ASP A 1 186 ? 17.119 -20.089 -23.179 1.00 95.56 186 ASP A O 1
ATOM 1517 N N . GLU A 1 187 ? 18.842 -20.934 -22.028 1.00 94.38 187 GLU A N 1
ATOM 1518 C CA . GLU A 1 187 ? 18.943 -22.181 -22.806 1.00 94.38 187 GLU A CA 1
ATOM 1519 C C . GLU A 1 187 ? 17.664 -23.040 -22.755 1.00 94.38 187 GLU A C 1
ATOM 1521 O O . GLU A 1 187 ? 17.447 -23.900 -23.610 1.00 94.38 187 GLU A O 1
ATOM 1526 N N . HIS A 1 188 ? 16.793 -22.802 -21.772 1.00 94.31 188 HIS A N 1
ATOM 1527 C CA . HIS A 1 188 ? 15.500 -23.464 -21.616 1.00 94.31 188 HIS A CA 1
ATOM 1528 C C . HIS A 1 188 ? 14.337 -22.637 -22.186 1.00 94.31 18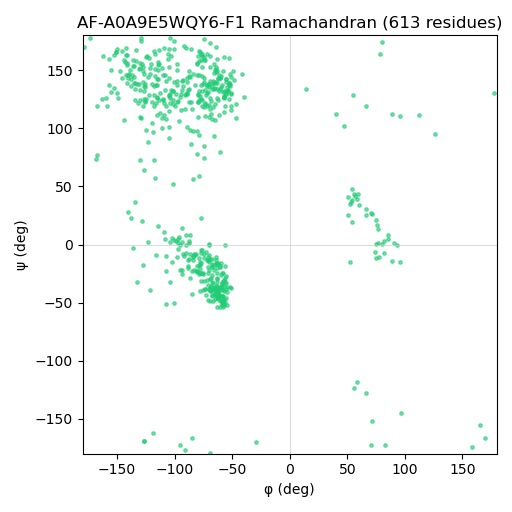8 HIS A C 1
ATOM 1530 O O . HIS A 1 188 ? 13.177 -23.040 -22.073 1.00 94.31 188 HIS A O 1
ATOM 1536 N N . GLY A 1 189 ? 14.628 -21.497 -22.817 1.00 94.69 189 GLY A N 1
ATOM 1537 C CA . GLY A 1 189 ? 13.636 -20.606 -23.401 1.00 94.69 189 GLY A CA 1
ATOM 1538 C C . GLY A 1 189 ? 12.863 -19.770 -22.380 1.00 94.69 189 GLY A C 1
ATOM 1539 O O . GLY A 1 189 ? 11.767 -19.315 -22.712 1.00 94.69 189 GLY A O 1
ATOM 1540 N N . ARG A 1 190 ? 13.392 -19.578 -21.165 1.00 96.62 190 ARG A N 1
ATOM 1541 C CA . ARG A 1 190 ? 12.805 -18.724 -20.118 1.00 96.62 190 ARG A CA 1
ATOM 1542 C C . ARG A 1 190 ? 13.466 -17.342 -20.096 1.00 96.62 190 ARG A C 1
ATOM 1544 O O . ARG A 1 190 ? 14.647 -17.248 -20.414 1.00 96.62 190 ARG A O 1
ATOM 1551 N N . PRO A 1 191 ? 12.761 -16.271 -19.709 1.00 97.94 191 PRO A N 1
ATOM 1552 C CA . PRO A 1 191 ? 13.338 -14.936 -19.556 1.00 97.94 191 PRO A CA 1
ATOM 1553 C C . PRO A 1 191 ? 14.551 -14.889 -18.603 1.00 97.94 191 PRO A C 1
ATOM 1555 O O . PRO A 1 191 ? 14.475 -15.341 -17.461 1.00 97.94 191 PRO A O 1
ATOM 1558 N N . ASP A 1 192 ? 15.658 -14.286 -19.046 1.00 96.81 192 ASP A N 1
ATOM 1559 C CA . ASP A 1 192 ? 16.829 -13.959 -18.221 1.00 96.81 192 ASP A CA 1
ATOM 1560 C C . ASP A 1 192 ? 16.880 -12.457 -17.913 1.00 96.81 192 ASP A C 1
ATOM 1562 O O . ASP A 1 192 ? 17.490 -11.646 -18.619 1.00 96.81 192 ASP A O 1
ATOM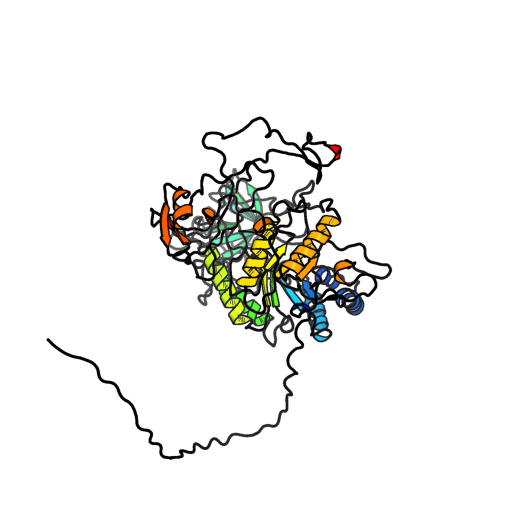 1566 N N . TRP A 1 193 ? 16.282 -12.088 -16.785 1.00 97.06 193 TRP A N 1
ATOM 1567 C CA . TRP A 1 193 ? 16.211 -10.708 -16.309 1.00 97.06 193 TRP A CA 1
ATOM 1568 C C . TRP A 1 193 ? 17.547 -10.120 -15.826 1.00 97.06 193 TRP A C 1
ATOM 1570 O O . TRP A 1 193 ? 17.585 -8.963 -15.408 1.00 97.06 193 TRP A O 1
ATOM 1580 N N . ARG A 1 194 ? 18.661 -10.863 -15.867 1.00 94.88 194 ARG A N 1
ATOM 1581 C CA . ARG A 1 194 ? 19.996 -10.300 -15.580 1.00 94.88 194 ARG A CA 1
ATOM 1582 C C . ARG A 1 194 ? 20.530 -9.461 -16.737 1.00 94.88 194 ARG A C 1
ATOM 1584 O O . ARG A 1 194 ? 21.342 -8.567 -16.512 1.00 94.88 194 ARG A O 1
ATOM 1591 N N . HIS A 1 195 ? 20.050 -9.723 -17.950 1.00 94.12 195 HIS A N 1
ATOM 1592 C CA . HIS A 1 195 ? 20.426 -9.017 -19.170 1.00 94.12 195 HIS A CA 1
ATOM 1593 C C . HIS A 1 195 ? 19.195 -8.326 -19.749 1.00 94.12 195 HIS A C 1
ATOM 1595 O O . HIS A 1 195 ? 18.626 -8.775 -20.747 1.00 94.12 195 HIS A O 1
ATOM 1601 N N . ALA A 1 196 ? 18.768 -7.258 -19.076 1.00 97.00 196 ALA A N 1
ATOM 1602 C CA . ALA A 1 196 ? 17.519 -6.582 -19.379 1.00 97.00 196 ALA A CA 1
ATOM 1603 C C . ALA A 1 196 ? 17.698 -5.101 -19.730 1.00 97.00 196 ALA A C 1
ATOM 1605 O O . ALA A 1 196 ? 18.545 -4.401 -19.175 1.00 97.00 196 ALA A O 1
ATOM 1606 N N . GLU A 1 197 ? 16.839 -4.630 -20.625 1.00 98.06 197 GLU A N 1
ATOM 1607 C CA . GLU A 1 197 ? 16.626 -3.224 -20.952 1.00 98.06 197 GLU A CA 1
ATOM 1608 C C . GLU A 1 197 ? 15.197 -2.843 -20.558 1.00 98.06 197 GLU A C 1
ATOM 1610 O O . GLU A 1 197 ? 14.271 -3.630 -20.743 1.00 98.06 197 GLU A O 1
ATOM 1615 N N . GLN A 1 198 ? 15.002 -1.630 -20.044 1.00 98.12 198 GLN A N 1
ATOM 1616 C CA . GLN A 1 198 ? 13.674 -1.093 -19.771 1.00 98.12 198 GLN A CA 1
ATOM 1617 C C . GLN A 1 198 ? 13.303 -0.075 -20.848 1.00 98.12 198 GLN A C 1
ATOM 1619 O O . GLN A 1 198 ? 14.068 0.844 -21.141 1.00 98.12 198 GLN A O 1
ATOM 1624 N N . VAL A 1 199 ? 12.121 -0.218 -21.437 1.00 98.56 199 VAL A N 1
ATOM 1625 C CA . VAL A 1 199 ? 11.637 0.620 -22.540 1.00 98.56 199 VAL A CA 1
ATOM 1626 C C . VAL A 1 199 ? 10.238 1.148 -22.244 1.00 98.56 199 VAL A C 1
ATOM 1628 O O . VAL A 1 199 ? 9.489 0.566 -21.461 1.00 98.56 199 VAL A O 1
ATOM 1631 N N . GLN A 1 200 ? 9.869 2.263 -22.870 1.00 98.44 200 GLN A N 1
ATOM 1632 C CA . GLN A 1 200 ? 8.518 2.819 -22.763 1.00 98.44 200 GLN A CA 1
ATOM 1633 C C . GLN A 1 200 ? 7.734 2.542 -24.044 1.00 98.44 200 GLN A C 1
ATOM 1635 O O . GLN A 1 200 ? 8.198 2.876 -25.135 1.00 98.44 200 GLN A O 1
ATOM 1640 N N . LEU A 1 201 ? 6.529 1.983 -23.932 1.00 98.75 201 LEU A N 1
ATOM 1641 C CA . LEU A 1 201 ? 5.665 1.757 -25.085 1.00 98.75 201 LEU A CA 1
ATOM 1642 C C . LEU A 1 201 ? 5.117 3.077 -25.645 1.00 98.75 201 LEU A C 1
ATOM 1644 O O . LEU A 1 201 ? 4.610 3.931 -24.916 1.00 98.75 201 LEU A O 1
ATOM 1648 N N . ILE A 1 202 ? 5.148 3.211 -26.967 1.00 98.62 202 ILE A N 1
ATOM 1649 C CA . ILE A 1 202 ? 4.608 4.363 -27.698 1.00 98.62 202 ILE A CA 1
ATOM 1650 C C . ILE A 1 202 ? 3.326 3.967 -28.429 1.00 98.62 202 ILE A C 1
ATOM 1652 O O . ILE A 1 202 ? 2.304 4.635 -28.285 1.00 98.62 202 ILE A O 1
ATOM 1656 N N . ALA A 1 203 ? 3.368 2.875 -29.197 1.00 98.44 203 ALA A N 1
ATOM 1657 C CA . ALA A 1 203 ? 2.252 2.429 -30.027 1.00 98.44 203 ALA A CA 1
ATOM 1658 C C . ALA A 1 203 ? 2.268 0.911 -30.256 1.00 98.44 203 ALA A C 1
ATOM 1660 O O . ALA A 1 203 ? 3.290 0.251 -30.075 1.00 98.44 203 ALA A O 1
ATOM 1661 N N . ILE A 1 204 ? 1.126 0.364 -30.684 1.00 98.62 204 ILE A N 1
ATOM 1662 C CA . ILE A 1 204 ? 0.959 -1.056 -31.018 1.00 98.62 204 ILE A CA 1
ATOM 1663 C C . ILE A 1 204 ? 0.304 -1.165 -32.395 1.00 98.62 204 ILE A C 1
ATOM 1665 O O . ILE A 1 204 ? -0.809 -0.674 -32.586 1.00 98.62 204 ILE A O 1
ATOM 1669 N N . ASP A 1 205 ? 0.943 -1.886 -33.311 1.00 98.25 205 ASP A N 1
ATOM 1670 C CA . ASP A 1 205 ? 0.341 -2.368 -34.551 1.00 98.25 205 ASP A CA 1
ATOM 1671 C C . ASP A 1 205 ? 0.057 -3.870 -34.418 1.00 98.25 205 ASP A C 1
ATOM 1673 O O . ASP A 1 205 ? 0.941 -4.724 -34.529 1.00 98.25 205 ASP A O 1
ATOM 1677 N N . ARG A 1 206 ? -1.208 -4.208 -34.158 1.00 97.38 206 ARG A N 1
ATOM 1678 C CA . ARG A 1 206 ? -1.631 -5.601 -33.946 1.00 97.38 206 ARG A CA 1
ATOM 1679 C C . ARG A 1 206 ? -1.617 -6.427 -35.228 1.00 97.38 206 ARG A C 1
ATOM 1681 O O . ARG A 1 206 ? -1.390 -7.630 -35.147 1.00 97.38 206 ARG A O 1
ATOM 1688 N N . ALA A 1 207 ? -1.850 -5.804 -36.382 1.00 97.00 207 ALA A N 1
ATOM 1689 C CA . ALA A 1 207 ? -1.899 -6.503 -37.661 1.00 97.00 207 ALA A CA 1
ATOM 1690 C C . ALA A 1 207 ? -0.491 -6.922 -38.098 1.00 97.00 207 ALA A C 1
ATOM 1692 O O . ALA A 1 207 ? -0.276 -8.064 -38.500 1.00 97.00 207 ALA A O 1
ATOM 1693 N N . ARG A 1 208 ? 0.487 -6.021 -37.942 1.00 97.69 208 ARG A N 1
ATOM 1694 C CA . ARG A 1 208 ? 1.903 -6.300 -38.231 1.00 97.69 208 ARG A CA 1
ATOM 1695 C C . ARG A 1 208 ? 2.629 -6.999 -37.081 1.00 97.69 208 ARG A C 1
ATOM 1697 O O . ARG A 1 208 ? 3.756 -7.449 -37.263 1.00 97.69 208 ARG A O 1
ATOM 1704 N N . LYS A 1 209 ? 1.973 -7.114 -35.923 1.00 98.44 209 LYS A N 1
ATOM 1705 C CA . LYS A 1 209 ? 2.532 -7.607 -34.660 1.00 98.44 209 LYS A CA 1
ATOM 1706 C C . LYS A 1 209 ? 3.792 -6.853 -34.229 1.00 98.44 209 LYS A C 1
ATOM 1708 O O . LYS A 1 209 ? 4.803 -7.450 -33.871 1.00 98.44 209 LYS A O 1
ATOM 1713 N N . VAL A 1 210 ? 3.718 -5.531 -34.280 1.00 98.62 210 VAL A N 1
ATOM 1714 C CA . VAL A 1 210 ? 4.817 -4.630 -33.936 1.00 98.62 210 VAL A CA 1
ATOM 1715 C C . VAL A 1 210 ? 4.424 -3.790 -32.730 1.00 98.62 210 VAL A C 1
ATOM 1717 O O . VAL A 1 210 ? 3.306 -3.280 -32.651 1.00 98.62 210 VAL A O 1
ATOM 1720 N N . ILE A 1 211 ? 5.355 -3.625 -31.797 1.00 98.75 211 ILE A N 1
ATOM 1721 C CA . ILE A 1 211 ? 5.293 -2.589 -30.767 1.00 98.75 211 ILE A CA 1
ATOM 1722 C C . ILE A 1 211 ? 6.350 -1.532 -31.075 1.00 98.75 211 ILE A C 1
ATOM 1724 O O . ILE A 1 211 ? 7.496 -1.868 -31.363 1.00 98.75 211 ILE A O 1
ATOM 1728 N N . ARG A 1 212 ? 5.972 -0.255 -31.012 1.00 98.75 212 ARG A N 1
ATOM 1729 C CA . ARG A 1 212 ? 6.925 0.857 -31.077 1.00 98.75 212 ARG A CA 1
ATOM 1730 C C . ARG A 1 212 ? 7.282 1.280 -29.669 1.00 98.75 212 ARG A C 1
ATOM 1732 O O . ARG A 1 212 ? 6.380 1.573 -28.880 1.00 98.75 212 ARG A O 1
ATOM 1739 N N . VAL A 1 213 ? 8.569 1.342 -29.362 1.00 98.75 213 VAL A N 1
ATOM 1740 C CA . VAL A 1 213 ? 9.065 1.656 -28.019 1.00 98.75 213 VAL A CA 1
ATOM 1741 C C . VAL A 1 213 ? 10.123 2.750 -28.049 1.00 98.75 213 VAL A C 1
ATOM 1743 O O . VAL A 1 213 ? 10.868 2.860 -29.017 1.00 98.75 213 VAL A O 1
ATOM 1746 N N . ARG A 1 214 ? 10.232 3.523 -26.964 1.00 98.62 214 ARG A N 1
ATOM 1747 C CA . ARG A 1 214 ? 11.408 4.348 -26.664 1.00 98.62 214 ARG A CA 1
ATOM 1748 C C . ARG A 1 214 ? 12.428 3.512 -25.893 1.00 98.62 214 ARG A C 1
ATOM 1750 O O . ARG A 1 214 ? 12.106 2.993 -24.825 1.00 98.62 214 ARG A O 1
ATOM 1757 N N . ARG A 1 215 ? 13.642 3.410 -26.427 1.00 98.19 215 ARG A N 1
ATOM 1758 C CA . ARG A 1 215 ? 14.746 2.576 -25.927 1.00 98.19 215 ARG A CA 1
ATOM 1759 C C . ARG A 1 215 ? 15.476 3.198 -24.736 1.00 98.19 215 ARG A C 1
ATOM 1761 O O . ARG A 1 215 ? 15.435 4.416 -24.563 1.00 98.19 215 ARG A O 1
ATOM 1768 N N . GLY A 1 216 ? 16.157 2.369 -23.939 1.00 96.44 216 GLY A N 1
ATOM 1769 C CA . GLY A 1 216 ? 17.056 2.801 -22.858 1.00 96.44 216 GLY A CA 1
ATOM 1770 C C . GLY A 1 216 ? 16.411 3.725 -21.820 1.00 96.44 216 GLY A C 1
ATOM 1771 O O . GLY A 1 216 ? 16.970 4.760 -21.462 1.00 96.44 216 GLY A O 1
ATOM 1772 N N . CYS A 1 217 ? 15.196 3.405 -21.384 1.00 96.06 217 CYS A N 1
ATOM 1773 C CA . CYS A 1 217 ? 14.481 4.183 -20.378 1.00 96.06 217 CYS A CA 1
ATOM 1774 C C . CYS A 1 217 ? 14.878 3.753 -18.953 1.00 96.06 217 CYS A C 1
ATOM 1776 O O . CYS A 1 217 ? 15.513 2.718 -18.742 1.00 96.06 217 CYS A O 1
ATOM 1778 N N . TYR A 1 218 ? 14.473 4.551 -17.959 1.00 94.25 218 TYR A N 1
ATOM 1779 C CA . TYR A 1 218 ? 14.521 4.174 -16.536 1.00 94.25 218 TYR A CA 1
ATOM 1780 C C . TYR A 1 218 ? 15.921 3.805 -16.018 1.00 94.25 218 TYR A C 1
ATOM 1782 O O . TYR A 1 218 ? 16.084 2.850 -15.268 1.00 94.25 218 TYR A O 1
ATOM 1790 N N . GLY A 1 219 ? 16.949 4.532 -16.466 1.00 92.06 219 GLY A N 1
ATOM 1791 C CA . GLY A 1 219 ? 18.339 4.289 -16.063 1.00 92.06 219 GLY A CA 1
ATOM 1792 C C . GLY A 1 219 ? 19.031 3.132 -16.795 1.00 92.06 219 GLY A C 1
ATOM 1793 O O . GLY A 1 219 ? 20.208 2.881 -16.546 1.00 92.06 219 GLY A O 1
ATOM 1794 N N . THR A 1 220 ? 18.351 2.452 -17.725 1.00 95.00 220 THR A N 1
ATOM 1795 C CA . THR A 1 220 ? 18.968 1.417 -18.572 1.00 95.00 220 THR A CA 1
ATOM 1796 C C . THR A 1 220 ? 19.549 1.986 -19.869 1.00 95.00 220 THR A C 1
ATOM 1798 O O . THR A 1 220 ? 19.328 3.144 -20.217 1.00 95.00 220 THR A O 1
ATOM 1801 N N . LYS A 1 221 ? 20.319 1.170 -20.598 1.00 95.81 221 LYS A N 1
ATOM 1802 C CA . LYS A 1 221 ? 20.883 1.505 -21.916 1.00 95.81 221 LYS A CA 1
ATOM 1803 C C . LYS A 1 221 ? 20.320 0.554 -22.976 1.00 95.81 221 LYS A C 1
ATOM 1805 O O . LYS A 1 221 ? 20.030 -0.589 -22.622 1.00 95.81 221 LYS A O 1
ATOM 1810 N N . PRO A 1 222 ? 20.206 0.979 -24.249 1.00 97.94 222 PRO A N 1
ATOM 1811 C CA . PRO A 1 222 ? 19.804 0.081 -25.323 1.00 97.94 222 PRO A CA 1
ATOM 1812 C C . PRO A 1 222 ? 20.707 -1.149 -25.417 1.00 97.94 222 PRO A C 1
ATOM 1814 O O . PRO A 1 222 ? 21.933 -1.025 -25.419 1.00 97.94 222 PRO A O 1
ATOM 1817 N N . LEU A 1 223 ? 20.095 -2.328 -25.509 1.00 98.06 223 LEU A N 1
ATOM 1818 C CA . LEU A 1 223 ? 20.776 -3.602 -25.722 1.00 98.06 223 LEU A CA 1
ATOM 1819 C C . LEU A 1 223 ? 20.418 -4.186 -27.090 1.00 98.06 223 LEU A C 1
ATOM 1821 O O . LEU A 1 223 ? 19.367 -3.895 -27.660 1.00 98.06 223 LEU A O 1
ATOM 1825 N N . ALA A 1 224 ? 21.304 -5.028 -27.617 1.00 98.06 224 ALA A N 1
ATOM 1826 C CA . ALA A 1 224 ? 21.007 -5.814 -28.803 1.00 98.06 224 ALA A CA 1
ATOM 1827 C C . ALA A 1 224 ? 20.324 -7.126 -28.397 1.00 98.06 224 ALA A C 1
ATOM 1829 O O . ALA A 1 224 ? 20.802 -7.829 -27.498 1.00 98.06 224 ALA A O 1
ATOM 1830 N N . PHE A 1 225 ? 19.241 -7.469 -29.090 1.00 98.00 225 PHE A N 1
ATOM 1831 C CA . PHE A 1 225 ? 18.495 -8.707 -28.895 1.00 98.00 225 PHE A CA 1
ATOM 1832 C C . PHE A 1 225 ? 18.352 -9.447 -30.221 1.00 98.00 225 PHE A C 1
ATOM 1834 O O . PHE A 1 225 ? 17.973 -8.848 -31.222 1.00 98.00 225 PHE A O 1
ATOM 1841 N N . SER A 1 226 ? 18.641 -10.747 -30.222 1.00 97.50 226 SER A N 1
ATOM 1842 C CA . SER A 1 226 ? 18.533 -11.576 -31.423 1.00 97.50 226 SER A CA 1
ATOM 1843 C C . SER A 1 226 ? 17.123 -12.133 -31.605 1.00 97.50 226 SER A C 1
ATOM 1845 O O . SER A 1 226 ? 16.462 -12.525 -30.635 1.00 97.50 226 SER A O 1
ATOM 1847 N N . ALA A 1 227 ? 16.694 -12.224 -32.861 1.00 97.50 227 ALA A N 1
ATOM 1848 C CA . ALA A 1 227 ? 15.419 -12.787 -33.273 1.00 97.50 227 ALA A CA 1
ATOM 1849 C C . ALA A 1 227 ? 15.193 -14.176 -32.655 1.00 97.50 227 ALA A C 1
ATOM 1851 O O . ALA A 1 227 ? 16.041 -15.067 -32.711 1.00 97.50 227 ALA A O 1
ATOM 1852 N N . GLY A 1 228 ? 14.029 -14.370 -32.038 1.00 96.44 228 GLY A N 1
ATOM 1853 C CA . GLY A 1 228 ? 13.624 -15.634 -31.429 1.00 96.44 228 GLY A CA 1
ATOM 1854 C C . GLY A 1 228 ? 14.317 -15.985 -30.107 1.00 96.44 228 GLY A C 1
ATOM 1855 O O . GLY A 1 228 ? 13.896 -16.959 -29.481 1.00 96.44 228 GLY A O 1
ATOM 1856 N N . GLN A 1 229 ? 15.314 -15.205 -29.672 1.00 97.56 229 GLN A N 1
ATOM 1857 C CA . GLN A 1 229 ? 16.139 -15.429 -28.471 1.00 97.56 229 GLN A CA 1
ATOM 1858 C C . GLN A 1 229 ? 15.936 -14.350 -27.396 1.00 97.56 229 GLN A C 1
ATOM 1860 O O . GLN A 1 229 ? 16.746 -14.198 -26.481 1.00 97.56 229 GLN A O 1
ATOM 1865 N N . ALA A 1 230 ? 14.864 -13.573 -27.510 1.00 98.31 230 ALA A N 1
ATOM 1866 C CA . ALA A 1 230 ? 14.552 -12.503 -26.581 1.00 98.31 230 ALA A CA 1
ATOM 1867 C C . ALA A 1 230 ? 13.051 -12.393 -26.314 1.00 98.31 230 ALA A C 1
ATOM 1869 O O . ALA A 1 230 ? 12.213 -12.929 -27.050 1.00 98.31 230 ALA A O 1
ATOM 1870 N N . TYR A 1 231 ? 12.731 -11.701 -25.231 1.00 98.62 231 TYR A N 1
ATOM 1871 C CA . TYR A 1 231 ? 11.409 -11.621 -24.642 1.00 98.62 231 TYR A CA 1
ATOM 1872 C C . TYR A 1 231 ? 11.077 -10.184 -24.262 1.00 98.62 231 TYR A C 1
ATOM 1874 O O . TYR A 1 231 ? 11.947 -9.437 -23.819 1.00 98.62 231 TYR A O 1
ATOM 1882 N N . ALA A 1 232 ? 9.813 -9.809 -24.424 1.00 98.81 232 ALA A N 1
ATOM 1883 C CA . ALA A 1 232 ? 9.277 -8.513 -24.040 1.00 98.81 232 ALA A CA 1
ATOM 1884 C C . ALA A 1 232 ? 8.081 -8.715 -23.107 1.00 98.81 232 ALA A C 1
ATOM 1886 O O . ALA A 1 232 ? 7.120 -9.392 -23.476 1.00 98.81 232 ALA A O 1
ATOM 1887 N N . ALA A 1 233 ? 8.105 -8.106 -21.923 1.00 98.75 233 ALA A N 1
ATOM 1888 C CA . ALA A 1 233 ? 7.022 -8.215 -20.949 1.00 98.75 233 ALA A CA 1
ATOM 1889 C C . ALA A 1 233 ? 6.667 -6.852 -20.354 1.00 98.75 233 ALA A C 1
ATOM 1891 O O . ALA A 1 233 ? 7.546 -6.083 -19.972 1.00 98.75 233 ALA A O 1
ATOM 1892 N N . ALA A 1 234 ? 5.373 -6.544 -20.274 1.00 98.56 234 ALA A N 1
ATOM 1893 C CA . ALA A 1 234 ? 4.909 -5.316 -19.638 1.00 98.56 234 ALA A CA 1
ATOM 1894 C C . ALA A 1 234 ? 5.022 -5.420 -18.111 1.00 98.56 234 ALA A C 1
ATOM 1896 O O . ALA A 1 234 ? 4.658 -6.450 -17.539 1.00 98.56 234 ALA A O 1
ATOM 1897 N N . HIS A 1 235 ? 5.447 -4.344 -17.452 1.00 98.50 235 HIS A N 1
ATOM 1898 C CA . HIS A 1 235 ? 5.420 -4.236 -15.991 1.00 98.50 235 HIS A CA 1
ATOM 1899 C C . HIS A 1 235 ? 3.991 -4.319 -15.451 1.00 98.50 235 HIS A C 1
ATOM 1901 O O . HIS A 1 235 ? 3.038 -3.815 -16.060 1.00 98.50 235 HIS A O 1
ATOM 1907 N N . VAL A 1 236 ? 3.840 -4.920 -14.272 1.00 98.38 236 VAL A N 1
ATOM 1908 C CA . VAL A 1 236 ? 2.648 -4.727 -13.443 1.00 98.38 236 VAL A CA 1
ATOM 1909 C C . VAL A 1 236 ? 2.763 -3.367 -12.768 1.00 98.38 236 VAL A C 1
ATOM 1911 O O . VAL A 1 236 ? 3.767 -3.067 -12.123 1.00 98.38 236 VAL A O 1
ATOM 1914 N N . THR A 1 237 ? 1.740 -2.532 -12.954 1.00 96.88 237 THR A N 1
ATOM 1915 C CA . THR A 1 237 ? 1.769 -1.136 -12.516 1.00 96.88 237 THR A CA 1
ATOM 1916 C C . THR A 1 237 ? 0.481 -0.681 -11.842 1.00 96.88 237 THR A C 1
ATOM 1918 O O . THR A 1 237 ? -0.599 -1.244 -12.050 1.00 96.88 237 THR A O 1
ATOM 1921 N N . GLU A 1 238 ? 0.602 0.389 -11.060 1.00 95.12 238 GLU A N 1
ATOM 1922 C CA . GLU A 1 238 ? -0.513 1.165 -10.517 1.00 95.12 238 GLU A CA 1
ATOM 1923 C C . GLU A 1 238 ? -0.338 2.664 -10.784 1.00 95.12 238 GLU A C 1
ATOM 1925 O O . GLU A 1 238 ? 0.672 3.123 -11.327 1.00 95.12 238 GLU A O 1
ATOM 1930 N N . GLY A 1 239 ? -1.359 3.436 -10.406 1.00 92.25 239 GLY A N 1
ATOM 1931 C CA . GLY A 1 239 ? -1.374 4.875 -10.600 1.00 92.25 239 GLY A CA 1
ATOM 1932 C C . GLY A 1 239 ? -1.546 5.281 -12.076 1.00 92.25 239 GLY A C 1
ATOM 1933 O O . GLY A 1 239 ? -2.213 4.583 -12.847 1.00 92.25 239 GLY A O 1
ATOM 1934 N N . PRO A 1 240 ? -1.027 6.452 -12.480 1.00 92.56 240 PRO A N 1
ATOM 1935 C CA . PRO A 1 240 ? -0.448 7.466 -11.599 1.00 92.56 240 PRO A CA 1
ATOM 1936 C C . PRO A 1 240 ? -1.483 7.992 -10.588 1.00 92.56 240 PRO A C 1
ATOM 1938 O O . PRO A 1 240 ? -2.660 8.155 -10.916 1.00 92.56 240 PRO A O 1
ATOM 1941 N N . TRP A 1 241 ? -1.058 8.270 -9.352 1.00 89.25 241 TRP A N 1
ATOM 1942 C CA . TRP A 1 241 ? -1.951 8.742 -8.278 1.00 89.25 241 TRP A CA 1
ATOM 1943 C C . TRP A 1 241 ? -2.239 10.254 -8.318 1.00 89.25 241 TRP A C 1
ATOM 1945 O O . TRP A 1 241 ? -3.156 10.739 -7.656 1.00 89.25 241 TRP A O 1
ATOM 1955 N N . GLY A 1 242 ? -1.528 10.985 -9.177 1.00 86.25 242 GLY A N 1
ATOM 1956 C CA . GLY A 1 242 ? -1.807 12.365 -9.563 1.00 86.25 242 GLY A CA 1
ATOM 1957 C C . GLY A 1 242 ? -1.498 12.585 -11.044 1.00 86.25 242 GLY A C 1
ATOM 1958 O O . GLY A 1 242 ? -0.686 11.874 -11.626 1.00 86.25 242 GLY A O 1
ATOM 1959 N N . ARG A 1 243 ? -2.104 13.592 -11.686 1.00 85.12 243 ARG A N 1
ATOM 1960 C CA . ARG A 1 243 ? -1.892 13.859 -13.130 1.00 85.12 243 ARG A CA 1
ATOM 1961 C C . ARG A 1 243 ? -0.432 14.131 -13.513 1.00 85.12 243 ARG A C 1
ATOM 1963 O O . ARG A 1 243 ? -0.060 13.953 -14.668 1.00 85.12 243 ARG A O 1
ATOM 1970 N N . ARG A 1 244 ? 0.372 14.590 -12.550 1.00 85.12 244 ARG A N 1
ATOM 1971 C CA . ARG A 1 244 ? 1.809 14.864 -12.704 1.00 85.12 244 ARG A CA 1
ATOM 1972 C C . ARG A 1 244 ? 2.704 13.717 -12.217 1.00 85.12 244 ARG A C 1
ATOM 1974 O O . ARG A 1 244 ? 3.914 13.870 -12.260 1.00 85.12 244 ARG A O 1
ATOM 1981 N N . SER A 1 245 ? 2.122 12.614 -11.751 1.00 89.25 245 SER A N 1
ATOM 1982 C CA . SER A 1 245 ? 2.858 11.420 -11.329 1.00 89.25 245 SER A CA 1
ATOM 1983 C C . SER A 1 245 ? 3.022 10.436 -12.491 1.00 89.25 245 SER A C 1
ATOM 1985 O O . SER A 1 245 ? 2.413 10.580 -13.565 1.00 89.25 245 SER A O 1
ATOM 1987 N N . HIS A 1 246 ? 3.840 9.415 -12.253 1.00 93.88 246 HIS A N 1
ATOM 1988 C CA . HIS A 1 246 ? 4.142 8.341 -13.192 1.00 93.88 246 HIS A CA 1
ATOM 1989 C C . HIS A 1 246 ? 3.423 7.041 -12.805 1.00 93.88 246 HIS A C 1
ATOM 1991 O O . HIS A 1 246 ? 2.830 6.949 -11.729 1.00 93.88 246 HIS A O 1
ATOM 1997 N N . LEU A 1 247 ? 3.427 6.061 -13.714 1.00 96.12 247 LEU A N 1
ATOM 1998 C CA . LEU A 1 247 ? 3.091 4.689 -13.340 1.00 96.12 247 LEU A CA 1
ATOM 1999 C C . LEU A 1 247 ? 4.158 4.181 -12.369 1.00 96.12 247 LEU A C 1
ATOM 2001 O O . LEU A 1 247 ? 5.344 4.445 -12.572 1.00 96.12 247 LEU A O 1
ATOM 2005 N N . LEU A 1 248 ? 3.721 3.466 -11.338 1.00 97.44 248 LEU A N 1
ATOM 2006 C CA . LEU A 1 248 ? 4.609 2.849 -10.357 1.00 97.44 248 LEU A CA 1
ATOM 2007 C C . LEU A 1 248 ? 4.758 1.363 -10.677 1.00 97.44 248 LEU A C 1
ATOM 2009 O O . LEU A 1 248 ? 3.768 0.724 -11.037 1.00 97.44 248 LEU A O 1
ATOM 2013 N N . TRP A 1 249 ? 5.964 0.817 -10.550 1.00 97.94 249 TRP A N 1
ATOM 2014 C CA . TRP A 1 249 ? 6.270 -0.592 -10.800 1.00 97.94 249 TRP A CA 1
ATOM 2015 C C . TRP A 1 249 ? 6.161 -1.410 -9.526 1.00 97.94 249 TRP A C 1
ATOM 2017 O O . TRP A 1 249 ? 6.651 -0.998 -8.475 1.00 97.94 249 TRP A O 1
ATOM 2027 N N . PHE A 1 250 ? 5.534 -2.579 -9.634 1.00 98.50 250 PHE A N 1
ATOM 2028 C CA . PHE A 1 250 ? 5.274 -3.437 -8.485 1.00 98.50 250 PHE A CA 1
ATOM 2029 C C . PHE A 1 250 ? 6.551 -4.106 -8.008 1.00 98.50 250 PHE A C 1
ATOM 2031 O O . PHE A 1 250 ? 7.274 -4.716 -8.800 1.00 98.50 250 PHE A O 1
ATOM 2038 N N . TYR A 1 251 ? 6.768 -4.069 -6.697 1.00 98.44 251 TYR A N 1
ATOM 2039 C CA . TYR A 1 251 ? 7.784 -4.885 -6.051 1.00 98.44 251 TYR A CA 1
ATOM 2040 C C . TYR A 1 251 ? 7.420 -6.366 -6.163 1.00 98.44 251 TYR A C 1
ATOM 2042 O O . TYR A 1 251 ? 6.295 -6.776 -5.874 1.00 98.44 251 TYR A O 1
ATOM 2050 N N . ASN A 1 252 ? 8.382 -7.204 -6.542 1.00 98.50 252 ASN A N 1
ATOM 2051 C CA . ASN A 1 252 ? 8.170 -8.643 -6.581 1.00 98.50 252 ASN A CA 1
ATOM 2052 C C . ASN A 1 252 ? 8.425 -9.273 -5.209 1.00 98.50 252 ASN A C 1
ATOM 2054 O O . ASN A 1 252 ? 9.524 -9.741 -4.908 1.00 98.50 252 ASN A O 1
ATOM 2058 N N . TYR A 1 253 ? 7.390 -9.296 -4.369 1.00 98.50 253 TYR A N 1
ATOM 2059 C CA . TYR A 1 253 ? 7.458 -9.921 -3.048 1.00 98.50 253 TYR A CA 1
ATOM 2060 C C . TYR A 1 253 ? 7.392 -11.449 -3.068 1.00 98.50 253 TYR A C 1
ATOM 2062 O O . TYR A 1 253 ? 7.537 -12.050 -2.012 1.00 98.50 253 TYR A O 1
ATOM 2070 N N . SER A 1 254 ? 7.184 -12.110 -4.210 1.00 98.25 254 SER A N 1
ATOM 2071 C CA . SER A 1 254 ? 7.123 -13.577 -4.252 1.00 98.25 254 SER A CA 1
ATOM 2072 C C . SER A 1 254 ? 8.366 -14.217 -3.648 1.00 98.25 254 SER A C 1
ATOM 2074 O O . SER A 1 254 ? 9.494 -13.868 -3.985 1.00 98.25 254 SER A O 1
ATOM 2076 N N . THR A 1 255 ? 8.182 -15.245 -2.815 1.00 97.50 255 THR A N 1
ATOM 2077 C CA . THR A 1 255 ? 9.309 -16.061 -2.329 1.00 97.50 255 THR A CA 1
ATOM 2078 C C . THR A 1 255 ? 10.027 -16.816 -3.452 1.00 97.50 255 THR A C 1
ATOM 2080 O O . THR A 1 255 ? 11.089 -17.394 -3.217 1.00 97.50 255 THR A O 1
ATOM 2083 N N . ARG A 1 256 ? 9.445 -16.834 -4.659 1.00 97.31 256 ARG A N 1
ATOM 2084 C CA . ARG A 1 256 ? 10.034 -17.381 -5.884 1.00 97.31 256 ARG A CA 1
ATOM 2085 C C . ARG A 1 256 ? 10.592 -16.311 -6.826 1.00 97.31 256 ARG A C 1
ATOM 2087 O O . ARG A 1 256 ? 11.032 -16.668 -7.910 1.00 97.31 256 ARG A O 1
ATOM 2094 N N . CYS A 1 257 ? 10.604 -15.034 -6.430 1.00 97.38 257 CYS A N 1
ATOM 2095 C CA . CYS A 1 257 ? 11.130 -13.976 -7.285 1.00 97.38 257 CYS A CA 1
ATOM 2096 C C . CYS A 1 257 ? 12.601 -14.241 -7.664 1.00 97.38 257 CYS A C 1
ATOM 2098 O O . CYS A 1 257 ? 13.365 -14.789 -6.851 1.00 97.38 257 CYS A O 1
ATOM 2100 N N . PRO A 1 258 ? 13.043 -13.792 -8.851 1.00 97.31 258 PRO A N 1
ATOM 2101 C CA . PRO A 1 258 ? 14.452 -13.793 -9.203 1.00 97.31 258 PRO A CA 1
ATOM 2102 C C . PRO A 1 258 ? 15.328 -13.123 -8.135 1.00 97.31 258 PRO A C 1
ATOM 2104 O O . PRO A 1 258 ? 14.939 -12.159 -7.466 1.00 97.31 258 PRO A O 1
ATOM 2107 N N . ARG A 1 259 ? 16.549 -13.641 -7.986 1.00 97.44 259 ARG A N 1
ATOM 2108 C CA . ARG A 1 259 ? 17.561 -13.117 -7.062 1.00 97.44 259 ARG A CA 1
ATOM 2109 C C . ARG A 1 259 ? 18.642 -12.365 -7.821 1.00 97.44 259 ARG A C 1
ATOM 2111 O O . ARG A 1 259 ? 19.043 -12.788 -8.909 1.00 97.44 259 ARG A O 1
ATOM 2118 N N . ASP A 1 260 ? 19.125 -11.283 -7.220 1.00 96.06 260 ASP A N 1
ATOM 2119 C CA . ASP A 1 260 ? 20.222 -10.499 -7.785 1.00 96.06 260 ASP A CA 1
ATOM 2120 C C . ASP A 1 260 ? 21.554 -11.273 -7.743 1.00 96.06 260 ASP A C 1
ATOM 2122 O O . ASP A 1 260 ? 21.638 -12.408 -7.262 1.00 96.06 260 ASP A O 1
ATOM 2126 N N . THR A 1 261 ? 22.630 -10.655 -8.229 1.00 95.06 261 THR A N 1
ATOM 2127 C CA . THR A 1 261 ? 23.976 -11.257 -8.235 1.00 95.06 261 THR A CA 1
ATOM 2128 C C . THR A 1 261 ? 24.535 -11.537 -6.835 1.00 95.06 261 THR A C 1
ATOM 2130 O O . THR A 1 261 ? 25.457 -12.336 -6.701 1.00 95.06 261 THR A O 1
ATOM 2133 N N . LYS A 1 262 ? 23.963 -10.932 -5.785 1.00 96.06 262 LYS A N 1
ATOM 2134 C CA . LYS A 1 262 ? 24.286 -11.180 -4.371 1.00 96.06 262 LYS A CA 1
ATOM 2135 C C . LYS A 1 262 ? 23.325 -12.188 -3.722 1.00 96.06 262 LYS A C 1
ATOM 2137 O O . LYS A 1 262 ? 23.375 -12.385 -2.510 1.00 96.06 262 LYS A O 1
ATOM 2142 N N . GLY A 1 263 ? 22.433 -12.811 -4.495 1.00 97.00 263 GLY A N 1
ATOM 2143 C CA . GLY A 1 263 ? 21.449 -13.776 -4.006 1.00 97.00 263 GLY A CA 1
ATOM 2144 C C . GLY A 1 263 ? 20.250 -13.152 -3.280 1.00 97.00 263 GLY A C 1
ATOM 2145 O O . GLY A 1 263 ? 19.493 -13.877 -2.627 1.00 97.00 263 GLY A O 1
ATOM 2146 N N . ARG A 1 264 ? 20.049 -11.833 -3.374 1.00 97.56 264 ARG A N 1
ATOM 2147 C CA . ARG A 1 264 ? 18.997 -11.102 -2.653 1.00 97.56 264 ARG A CA 1
ATOM 2148 C C . ARG A 1 264 ? 17.692 -11.045 -3.445 1.00 97.56 264 ARG A C 1
ATOM 2150 O O . ARG A 1 264 ? 17.683 -10.812 -4.654 1.00 97.56 264 ARG A O 1
ATOM 2157 N N . THR A 1 265 ? 16.586 -11.209 -2.731 1.00 98.06 265 THR A N 1
ATOM 2158 C CA . THR A 1 265 ? 15.214 -10.952 -3.209 1.00 98.06 265 THR A CA 1
ATOM 2159 C C . THR A 1 265 ? 14.885 -9.457 -3.190 1.00 98.06 265 THR A C 1
ATOM 2161 O O . THR A 1 265 ? 15.577 -8.686 -2.520 1.00 98.06 265 THR A O 1
ATOM 2164 N N . CYS A 1 266 ? 13.793 -9.056 -3.852 1.00 98.06 266 CYS A N 1
ATOM 2165 C CA . CYS A 1 266 ? 13.302 -7.673 -3.812 1.00 98.06 266 CYS A CA 1
ATOM 2166 C C . CYS A 1 266 ? 13.031 -7.213 -2.371 1.00 98.06 266 CYS A C 1
ATOM 2168 O O . CYS A 1 266 ? 13.503 -6.158 -1.954 1.00 98.06 266 CYS A O 1
ATOM 2170 N N . ALA A 1 267 ? 12.348 -8.048 -1.577 1.00 98.25 267 ALA A N 1
ATOM 2171 C CA . ALA A 1 267 ? 12.042 -7.772 -0.172 1.00 98.25 267 ALA A CA 1
ATOM 2172 C C . ALA A 1 267 ? 13.298 -7.455 0.660 1.00 98.25 267 ALA A C 1
ATOM 2174 O O . ALA A 1 267 ? 13.290 -6.544 1.483 1.00 98.25 267 ALA A O 1
ATOM 2175 N N . GLN A 1 268 ? 14.394 -8.187 0.433 1.00 98.50 268 GLN A N 1
ATOM 2176 C CA . GLN A 1 268 ? 15.661 -7.961 1.133 1.00 98.50 268 GLN A CA 1
ATOM 2177 C C . GLN A 1 268 ? 16.336 -6.656 0.712 1.00 98.50 268 GLN A C 1
ATOM 2179 O O . GLN A 1 268 ? 16.915 -5.984 1.564 1.00 98.50 268 GLN A O 1
ATOM 2184 N N . VAL A 1 269 ? 16.274 -6.296 -0.573 1.00 98.19 269 VAL A N 1
ATOM 2185 C CA . VAL A 1 269 ? 16.823 -5.023 -1.060 1.00 98.19 269 VAL A CA 1
ATOM 2186 C C . VAL A 1 269 ? 16.035 -3.848 -0.492 1.00 98.19 269 VAL A C 1
ATOM 2188 O O . VAL A 1 269 ? 16.638 -2.958 0.103 1.00 98.19 269 VAL A O 1
ATOM 2191 N N . LEU A 1 270 ? 14.704 -3.889 -0.577 1.00 98.19 270 LEU A N 1
ATOM 2192 C CA . LEU A 1 270 ? 13.851 -2.819 -0.067 1.00 98.19 270 LEU A CA 1
ATOM 2193 C C . LEU A 1 270 ? 13.973 -2.657 1.456 1.00 98.19 270 LEU A C 1
ATOM 2195 O O . LEU A 1 270 ? 14.133 -1.544 1.949 1.00 98.19 270 LEU A O 1
ATOM 2199 N N . ALA A 1 271 ? 13.970 -3.755 2.220 1.00 98.44 271 ALA A N 1
ATOM 2200 C CA . ALA A 1 271 ? 14.143 -3.679 3.671 1.00 98.44 271 ALA A CA 1
ATOM 2201 C C . ALA A 1 271 ? 15.525 -3.131 4.072 1.00 98.44 271 ALA A C 1
ATOM 2203 O O . ALA A 1 271 ? 15.630 -2.399 5.055 1.00 98.44 271 ALA A O 1
ATOM 2204 N N . ALA A 1 272 ? 16.581 -3.450 3.314 1.00 97.94 272 ALA A N 1
ATOM 2205 C CA . ALA A 1 272 ? 17.913 -2.893 3.547 1.00 97.94 272 ALA A CA 1
ATOM 2206 C C . ALA A 1 272 ? 17.979 -1.391 3.223 1.00 97.94 272 ALA A C 1
ATOM 2208 O O . ALA A 1 272 ? 18.599 -0.639 3.977 1.00 97.94 272 ALA A O 1
ATOM 2209 N N . GLU A 1 273 ? 17.321 -0.946 2.146 1.00 97.50 273 GLU A N 1
ATOM 2210 C CA . GLU A 1 273 ? 17.177 0.478 1.820 1.00 97.50 273 GLU A CA 1
ATOM 2211 C C . GLU A 1 273 ? 16.491 1.223 2.972 1.00 97.50 273 GLU A C 1
ATOM 2213 O O . GLU A 1 273 ? 17.061 2.176 3.505 1.00 97.50 273 GLU A O 1
ATOM 2218 N N . LEU A 1 274 ? 15.321 0.749 3.415 1.00 97.94 274 LEU A N 1
ATOM 2219 C CA . LEU A 1 274 ? 14.580 1.346 4.531 1.00 97.94 274 LEU A CA 1
ATOM 2220 C C . LEU A 1 274 ? 15.412 1.362 5.820 1.00 97.94 274 LEU A C 1
ATOM 2222 O O . LEU A 1 274 ? 15.500 2.395 6.479 1.00 97.94 274 LEU A O 1
ATOM 2226 N N . GLY A 1 275 ? 16.095 0.261 6.144 1.00 98.06 275 GLY A N 1
ATOM 2227 C CA . GLY A 1 275 ? 16.997 0.191 7.296 1.00 98.06 275 GLY A CA 1
ATOM 2228 C C . GLY A 1 275 ? 18.108 1.241 7.262 1.00 98.06 275 GLY A C 1
ATOM 2229 O O . GLY A 1 275 ? 18.406 1.858 8.281 1.00 98.06 275 GLY A O 1
ATOM 2230 N N . ARG A 1 276 ? 18.696 1.503 6.089 1.00 97.50 276 ARG A N 1
ATOM 2231 C CA . ARG A 1 276 ? 19.718 2.548 5.929 1.00 97.50 276 ARG A CA 1
ATOM 2232 C C . ARG A 1 276 ? 19.130 3.949 6.127 1.00 97.50 276 ARG A C 1
ATOM 2234 O O . ARG A 1 276 ? 19.752 4.751 6.815 1.00 97.50 276 ARG A O 1
ATOM 2241 N N . ARG A 1 277 ? 17.949 4.233 5.562 1.00 97.44 277 ARG A N 1
ATOM 2242 C CA . ARG A 1 277 ? 17.294 5.554 5.661 1.00 97.44 277 ARG A CA 1
ATOM 2243 C C . ARG A 1 277 ? 16.806 5.870 7.081 1.00 97.44 277 ARG A C 1
ATOM 2245 O O . ARG A 1 277 ? 16.900 7.013 7.513 1.00 97.44 277 ARG A O 1
ATOM 2252 N N . PHE A 1 278 ? 16.316 4.870 7.818 1.00 98.19 278 PHE A N 1
ATOM 2253 C CA . PHE A 1 278 ? 15.876 5.010 9.217 1.00 98.19 278 PHE A CA 1
ATOM 2254 C C . PHE A 1 278 ? 17.000 4.826 10.248 1.00 98.19 278 PHE A C 1
ATOM 2256 O O . PHE A 1 278 ? 16.800 5.116 11.429 1.00 98.19 278 PHE A O 1
ATOM 2263 N N . GLY A 1 279 ? 18.166 4.327 9.833 1.00 96.38 279 GLY A N 1
ATOM 2264 C CA . GLY A 1 279 ? 19.312 4.127 10.715 1.00 96.38 279 GLY A CA 1
ATOM 2265 C C . GLY A 1 279 ? 19.866 5.446 11.279 1.00 96.38 279 GLY A C 1
ATOM 2266 O O . GLY A 1 279 ? 19.512 6.516 10.793 1.00 96.38 279 GLY A O 1
ATOM 2267 N N . PRO A 1 280 ? 20.788 5.410 12.262 1.00 93.50 280 PRO A N 1
ATOM 2268 C CA . PRO A 1 280 ? 21.243 6.602 12.997 1.00 93.50 280 PRO A CA 1
ATOM 2269 C C . PRO A 1 280 ? 21.797 7.756 12.146 1.00 93.50 280 PRO A C 1
ATOM 2271 O O . PRO A 1 280 ? 21.738 8.909 12.563 1.00 93.50 280 PRO A O 1
ATOM 2274 N N . ASN A 1 281 ? 22.331 7.445 10.962 1.00 94.62 281 ASN A N 1
ATOM 2275 C CA . ASN A 1 281 ? 22.888 8.419 10.016 1.00 94.62 281 ASN A CA 1
ATOM 2276 C C . ASN A 1 281 ? 22.006 8.618 8.774 1.00 94.62 281 ASN A C 1
ATOM 2278 O O . ASN A 1 281 ? 22.423 9.285 7.829 1.00 94.62 281 ASN A O 1
ATOM 2282 N N . GLY A 1 282 ? 20.839 7.981 8.740 1.00 97.12 282 GLY A N 1
ATOM 2283 C CA . GLY A 1 282 ? 19.900 8.087 7.642 1.00 97.12 282 GLY A CA 1
ATOM 2284 C C . GLY A 1 282 ? 19.060 9.356 7.740 1.00 97.12 282 GLY A C 1
ATOM 2285 O O . GLY A 1 282 ? 18.851 9.929 8.812 1.00 97.12 282 GLY A O 1
ATOM 2286 N N . GLU A 1 283 ? 18.557 9.801 6.601 1.00 97.56 283 GLU A N 1
ATOM 2287 C CA . GLU A 1 283 ? 17.769 11.021 6.472 1.00 97.56 283 GLU A CA 1
ATOM 2288 C C . GLU A 1 283 ? 16.391 10.943 7.152 1.00 97.56 283 GLU A C 1
ATOM 2290 O O . GLU A 1 283 ? 15.754 11.972 7.364 1.00 97.56 283 GLU A O 1
ATOM 2295 N N . LEU A 1 284 ? 15.952 9.742 7.547 1.00 98.19 284 LEU A N 1
ATOM 2296 C CA . LEU A 1 284 ? 14.711 9.491 8.282 1.00 98.19 284 LEU A CA 1
ATOM 2297 C C . LEU A 1 284 ? 14.952 9.062 9.737 1.00 98.19 284 LEU A C 1
ATOM 2299 O O . LEU A 1 284 ? 14.013 8.641 10.408 1.00 98.19 284 LEU A O 1
ATOM 2303 N N . ALA A 1 285 ? 16.179 9.173 10.259 1.00 97.62 285 ALA A N 1
ATOM 2304 C CA . ALA A 1 285 ? 16.546 8.687 11.597 1.00 97.62 285 ALA A CA 1
ATOM 2305 C C . ALA A 1 285 ? 15.597 9.159 12.717 1.00 97.62 285 ALA A C 1
ATOM 2307 O O . ALA A 1 285 ? 15.292 8.411 13.653 1.00 97.62 285 ALA A O 1
ATOM 2308 N N . THR A 1 286 ? 15.110 10.401 12.616 1.00 96.69 286 THR A N 1
ATOM 2309 C CA . THR A 1 286 ? 14.231 11.012 13.621 1.00 96.69 286 THR A CA 1
ATOM 2310 C C . THR A 1 286 ? 12.782 10.548 13.536 1.00 96.69 286 THR A C 1
ATOM 2312 O O . THR A 1 286 ? 12.059 10.743 14.501 1.00 96.69 286 THR A O 1
ATOM 2315 N N . PHE A 1 287 ? 12.333 9.957 12.427 1.00 98.50 287 PHE A N 1
ATOM 2316 C CA . PHE A 1 287 ? 10.939 9.533 12.272 1.00 98.50 287 PHE A CA 1
ATOM 2317 C C . PHE A 1 287 ? 10.574 8.469 13.306 1.00 98.50 287 PHE A C 1
ATOM 2319 O O . PHE A 1 287 ? 11.382 7.592 13.613 1.00 98.50 287 PHE A O 1
ATOM 2326 N N . ASP A 1 288 ? 9.346 8.507 13.814 1.00 98.50 288 ASP A N 1
ATOM 2327 C CA . ASP A 1 288 ? 8.864 7.529 14.795 1.00 98.50 288 ASP A CA 1
ATOM 2328 C C . ASP A 1 288 ? 8.499 6.194 14.144 1.00 98.50 288 ASP A C 1
ATOM 2330 O O . ASP A 1 288 ? 8.373 5.181 14.827 1.00 98.50 288 ASP A O 1
ATOM 2334 N N . GLY A 1 289 ? 8.336 6.171 12.821 1.00 98.38 289 GLY A N 1
ATOM 2335 C CA . GLY A 1 289 ? 7.924 4.972 12.117 1.00 98.38 289 GLY A CA 1
ATOM 2336 C C . GLY A 1 289 ? 7.546 5.187 10.661 1.00 98.38 289 GLY A C 1
ATOM 2337 O O . GLY A 1 289 ? 7.811 6.235 10.065 1.00 98.38 289 GLY A O 1
ATOM 2338 N N . ILE A 1 290 ? 6.913 4.157 10.112 1.00 98.81 290 ILE A N 1
ATOM 2339 C CA . ILE A 1 290 ? 6.474 4.058 8.724 1.00 98.81 290 ILE A CA 1
ATOM 2340 C C . ILE A 1 290 ? 5.068 3.452 8.651 1.00 98.81 290 ILE A C 1
ATOM 2342 O O . ILE A 1 290 ? 4.786 2.455 9.317 1.00 98.81 290 ILE A O 1
ATOM 2346 N N . GLU A 1 291 ? 4.221 4.038 7.815 1.00 98.56 291 GLU A N 1
ATOM 2347 C CA . GLU A 1 291 ? 2.979 3.463 7.302 1.00 98.56 291 GLU A CA 1
ATOM 2348 C C . GLU A 1 291 ? 3.210 3.025 5.855 1.00 98.56 291 GLU A C 1
ATOM 2350 O O . GLU A 1 291 ? 3.626 3.825 5.010 1.00 98.56 291 GLU A O 1
ATOM 2355 N N . PHE A 1 292 ? 2.922 1.761 5.553 1.00 98.50 292 PHE A N 1
ATOM 2356 C CA . PHE A 1 292 ? 2.876 1.279 4.180 1.00 98.50 292 PHE A CA 1
ATOM 2357 C C . PHE A 1 292 ? 1.477 1.442 3.567 1.00 98.50 292 PHE A C 1
ATOM 2359 O O . PHE A 1 292 ? 0.598 0.596 3.753 1.00 98.50 292 PHE A O 1
ATOM 2366 N N . ASP A 1 293 ? 1.329 2.481 2.753 1.00 93.06 293 ASP A N 1
ATOM 2367 C CA . ASP A 1 293 ? 0.206 2.706 1.840 1.00 93.06 293 ASP A CA 1
ATOM 2368 C C . ASP A 1 293 ? 0.120 1.544 0.835 1.00 93.06 293 ASP A C 1
ATOM 2370 O O . ASP A 1 293 ? 1.147 1.098 0.308 1.00 93.06 293 ASP A O 1
ATOM 2374 N N . VAL A 1 294 ? -1.083 1.024 0.585 1.00 89.31 294 VAL A N 1
ATOM 2375 C CA . VAL A 1 294 ? -1.401 -0.026 -0.402 1.00 89.31 294 VAL A CA 1
ATOM 2376 C C . VAL A 1 294 ? -0.606 -1.344 -0.320 1.00 89.31 294 VAL A C 1
ATOM 2378 O O . VAL A 1 294 ? -0.630 -2.128 -1.264 1.00 89.31 294 VAL A O 1
ATOM 2381 N N . LEU A 1 295 ? 0.039 -1.699 0.802 1.00 97.00 295 LEU A N 1
ATOM 2382 C CA . LEU A 1 295 ? 0.751 -2.988 0.913 1.00 97.00 295 LEU A CA 1
ATOM 2383 C C . LEU A 1 295 ? -0.213 -4.188 0.832 1.00 97.00 295 LEU A C 1
ATOM 2385 O O . LEU A 1 295 ? -0.957 -4.500 1.770 1.00 97.00 295 LEU A O 1
ATOM 2389 N N . HIS A 1 296 ? -0.188 -4.893 -0.300 1.00 95.50 296 HIS A N 1
ATOM 2390 C CA . HIS A 1 296 ? -1.150 -5.946 -0.608 1.00 95.50 296 HIS A CA 1
ATOM 2391 C C . HIS A 1 296 ? -0.638 -7.358 -0.311 1.00 95.50 296 HIS A C 1
ATOM 2393 O O . HIS A 1 296 ? 0.489 -7.719 -0.617 1.00 95.50 296 HIS A O 1
ATOM 2399 N N . HIS A 1 297 ? -1.517 -8.217 0.207 1.00 94.00 297 HIS A N 1
ATOM 2400 C CA . HIS A 1 297 ? -1.266 -9.644 0.424 1.00 94.00 297 HIS A CA 1
ATOM 2401 C C . HIS A 1 297 ? -1.291 -10.470 -0.882 1.00 94.00 297 HIS A C 1
ATOM 2403 O O . HIS A 1 297 ? -0.926 -11.647 -0.892 1.00 94.00 297 HIS A O 1
ATOM 2409 N N . ARG A 1 298 ? -1.751 -9.896 -1.995 1.00 93.25 298 ARG A N 1
ATOM 2410 C CA . ARG A 1 298 ? -1.783 -10.544 -3.312 1.00 93.25 298 ARG A CA 1
ATOM 2411 C C . ARG A 1 298 ? -1.354 -9.550 -4.375 1.00 93.25 298 ARG A C 1
ATOM 2413 O O . ARG A 1 298 ? -1.769 -8.395 -4.325 1.00 93.25 298 ARG A O 1
ATOM 2420 N N . VAL A 1 299 ? -0.611 -10.031 -5.364 1.00 93.81 299 VAL A N 1
ATOM 2421 C CA . VAL A 1 299 ? -0.371 -9.272 -6.588 1.00 93.81 299 VAL A CA 1
ATOM 2422 C C . VAL A 1 299 ? -1.692 -9.088 -7.342 1.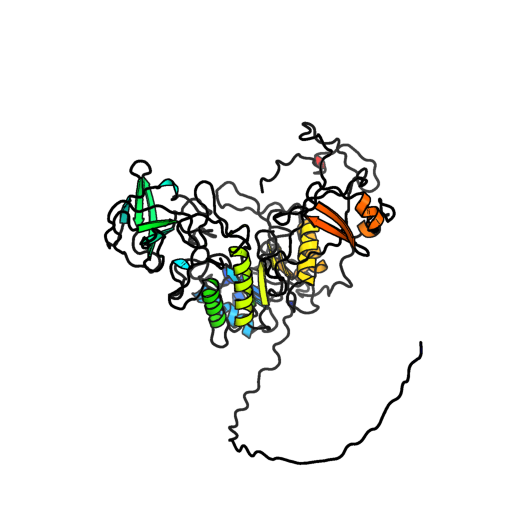00 93.81 299 VAL A C 1
ATOM 2424 O O . VAL A 1 299 ? -2.525 -9.996 -7.403 1.00 93.81 299 VAL A O 1
ATOM 2427 N N . HIS A 1 300 ? -1.905 -7.905 -7.910 1.00 88.19 300 HIS A N 1
ATOM 2428 C CA . HIS A 1 300 ? -3.084 -7.601 -8.721 1.00 88.19 300 HIS A CA 1
ATOM 2429 C C . HIS A 1 300 ? -2.690 -7.051 -10.097 1.00 88.19 300 HIS A C 1
ATOM 2431 O O . HIS A 1 300 ? -1.546 -7.150 -10.520 1.00 88.19 300 HIS A O 1
ATOM 2437 N N . GLY A 1 301 ? -3.663 -6.524 -10.846 1.00 82.94 301 GLY A N 1
ATOM 2438 C CA . GLY A 1 301 ? -3.447 -5.948 -12.182 1.00 82.94 301 GLY A CA 1
ATOM 2439 C C . GLY A 1 301 ? -3.715 -6.915 -13.340 1.00 82.94 301 GLY A C 1
ATOM 2440 O O . GLY A 1 301 ? -3.916 -6.468 -14.470 1.00 82.94 301 GLY A O 1
ATOM 2441 N N . GLY A 1 302 ? -3.815 -8.221 -13.070 1.00 79.44 302 GLY A N 1
ATOM 2442 C CA . GLY A 1 302 ? -4.201 -9.222 -14.068 1.00 79.44 302 GLY A CA 1
ATOM 2443 C C . GLY A 1 302 ? -5.613 -8.988 -14.612 1.00 79.44 302 GLY A C 1
ATOM 2444 O O . GLY A 1 302 ? -6.575 -8.909 -13.848 1.00 79.44 302 GLY A O 1
ATOM 2445 N N . ARG A 1 303 ? -5.753 -8.870 -15.939 1.00 77.75 303 ARG A N 1
ATOM 2446 C CA . ARG A 1 303 ? -7.050 -8.794 -16.637 1.00 77.75 303 ARG A CA 1
ATOM 2447 C C . ARG A 1 303 ? -6.954 -9.409 -18.027 1.00 77.75 303 ARG A C 1
ATOM 2449 O O . ARG A 1 303 ? -6.176 -8.933 -18.860 1.00 77.75 303 ARG A O 1
ATOM 2456 N N . GLY A 1 304 ? -7.838 -10.362 -18.315 1.00 87.62 304 GLY A N 1
ATOM 2457 C CA . GLY A 1 304 ? -7.890 -11.046 -19.607 1.00 87.62 304 GLY A CA 1
ATOM 2458 C C . GLY A 1 304 ? -6.641 -11.898 -19.825 1.00 87.62 304 GLY A C 1
ATOM 2459 O O . GLY A 1 304 ? -6.281 -12.684 -18.961 1.00 87.62 304 GLY A O 1
ATOM 2460 N N . VAL A 1 305 ? -5.970 -11.713 -20.963 1.00 91.25 305 VAL A N 1
ATOM 2461 C CA . VAL A 1 305 ? -4.771 -12.482 -21.359 1.00 91.25 305 VAL A CA 1
ATOM 2462 C C . VAL A 1 305 ? -3.482 -12.104 -20.613 1.00 91.25 305 VAL A C 1
ATOM 2464 O O . VAL A 1 305 ? -2.469 -12.771 -20.804 1.00 91.25 305 VAL A O 1
ATOM 2467 N N . ARG A 1 306 ? -3.507 -11.029 -19.811 1.00 94.75 306 ARG A N 1
ATOM 2468 C CA . ARG A 1 306 ? -2.385 -10.580 -18.974 1.00 94.75 306 ARG A CA 1
ATOM 2469 C C . ARG A 1 306 ? -2.608 -11.037 -17.546 1.00 94.75 306 ARG A C 1
ATOM 2471 O O . ARG A 1 306 ? -3.572 -10.599 -16.911 1.00 94.75 306 ARG A O 1
ATOM 2478 N N . VAL A 1 307 ? -1.695 -11.845 -17.041 1.00 96.50 307 VAL A N 1
ATOM 2479 C CA . VAL A 1 307 ? -1.663 -12.318 -15.660 1.00 96.50 307 VAL A CA 1
ATOM 2480 C C . VAL A 1 307 ? -0.233 -12.130 -15.135 1.00 96.50 307 VAL A C 1
ATOM 2482 O O . VAL A 1 307 ? 0.706 -12.323 -15.910 1.00 96.50 307 VAL A O 1
ATOM 2485 N N . PRO A 1 308 ? -0.051 -11.664 -13.884 1.00 98.06 308 PRO A N 1
ATOM 2486 C CA . PRO A 1 308 ? 1.278 -11.505 -13.305 1.00 98.06 308 PRO A CA 1
ATOM 2487 C C . PRO A 1 308 ? 2.087 -12.807 -13.349 1.00 98.06 308 PRO A C 1
ATOM 2489 O O . PRO A 1 308 ? 1.531 -13.890 -13.163 1.00 98.06 308 PRO A O 1
ATOM 2492 N N . ASP A 1 309 ? 3.378 -12.659 -13.599 1.00 98.00 309 ASP A N 1
ATOM 2493 C CA . ASP A 1 309 ? 4.407 -13.694 -13.625 1.00 98.00 309 ASP A CA 1
ATOM 2494 C C . ASP A 1 309 ? 5.430 -13.331 -12.535 1.00 98.00 309 ASP A C 1
ATOM 2496 O O . ASP A 1 309 ? 6.247 -12.417 -12.687 1.00 98.00 309 ASP A O 1
ATOM 2500 N N . CYS A 1 310 ? 5.271 -13.939 -11.361 1.00 97.94 310 CYS A N 1
ATOM 2501 C CA . CYS A 1 310 ? 5.993 -13.571 -10.153 1.00 97.94 310 CYS A CA 1
ATOM 2502 C C . CYS A 1 310 ? 7.277 -14.383 -9.932 1.00 97.94 310 CYS A C 1
ATOM 2504 O O . CYS A 1 310 ? 8.139 -13.906 -9.188 1.00 97.94 310 CYS A O 1
ATOM 2506 N N . ASP A 1 311 ? 7.443 -15.573 -10.515 1.00 97.50 311 ASP A N 1
ATOM 2507 C CA . ASP A 1 311 ? 8.767 -16.218 -10.610 1.00 97.50 311 ASP A CA 1
ATOM 2508 C C . ASP A 1 311 ? 9.575 -15.780 -11.844 1.00 97.50 311 ASP A C 1
ATOM 2510 O O . ASP A 1 311 ? 10.789 -15.997 -11.894 1.00 97.50 311 ASP A O 1
ATOM 2514 N N . ALA A 1 312 ? 8.927 -15.030 -12.738 1.00 96.94 312 ALA A N 1
ATOM 2515 C CA . ALA A 1 312 ? 9.494 -14.367 -13.900 1.00 96.94 312 ALA A CA 1
ATOM 2516 C C . ALA A 1 312 ? 10.016 -15.348 -14.968 1.00 96.94 312 ALA A C 1
ATOM 2518 O O . ALA A 1 312 ? 10.974 -15.029 -15.682 1.00 96.94 312 ALA A O 1
ATOM 2519 N N . ASP A 1 313 ? 9.396 -16.530 -15.076 1.00 96.88 313 ASP A N 1
ATOM 2520 C CA . ASP A 1 313 ? 9.764 -17.601 -16.012 1.00 96.88 313 ASP A CA 1
ATOM 2521 C C . ASP A 1 313 ? 9.094 -17.489 -17.400 1.00 96.88 313 ASP A C 1
ATOM 2523 O O . ASP A 1 313 ? 9.336 -18.310 -18.295 1.00 96.88 313 ASP A O 1
ATOM 2527 N N . GLY A 1 314 ? 8.295 -16.440 -17.608 1.00 96.31 314 GLY A N 1
ATOM 2528 C CA . GLY A 1 314 ? 7.538 -16.160 -18.823 1.00 96.31 314 GLY A CA 1
ATOM 2529 C C . GLY A 1 314 ? 6.127 -16.753 -18.821 1.00 96.31 314 GLY A C 1
ATOM 2530 O O . GLY A 1 314 ? 5.407 -16.603 -19.822 1.00 96.31 314 GLY A O 1
ATOM 2531 N N . ARG A 1 315 ? 5.709 -17.433 -17.746 1.00 95.69 315 ARG A N 1
ATOM 2532 C CA . ARG A 1 315 ? 4.390 -18.054 -17.601 1.00 95.69 315 ARG A CA 1
ATOM 2533 C C . ARG A 1 315 ? 3.595 -17.373 -16.488 1.00 95.69 315 ARG A C 1
ATOM 2535 O O . ARG A 1 315 ? 4.125 -16.997 -15.456 1.00 95.69 315 ARG A O 1
ATOM 2542 N N . PRO A 1 316 ? 2.280 -17.208 -16.676 1.00 95.44 316 PRO A N 1
ATOM 2543 C CA . PRO A 1 316 ? 1.462 -16.562 -15.665 1.00 95.44 316 PRO A CA 1
ATOM 2544 C C . PRO A 1 316 ? 1.256 -17.454 -14.432 1.00 95.44 316 PRO A C 1
ATOM 2546 O O . PRO A 1 316 ? 0.799 -18.590 -14.569 1.00 95.44 316 PRO A O 1
ATOM 2549 N N . ASP A 1 317 ? 1.486 -16.903 -13.238 1.00 96.12 317 ASP A N 1
ATOM 2550 C CA . ASP A 1 317 ? 1.316 -17.598 -11.950 1.00 96.12 317 ASP A CA 1
ATOM 2551 C C . ASP A 1 317 ? 0.426 -16.830 -10.944 1.00 96.12 317 ASP A 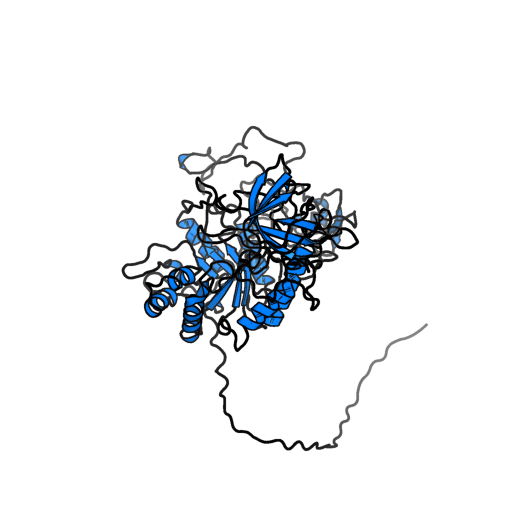C 1
ATOM 2553 O O . ASP A 1 317 ? -0.094 -17.411 -9.989 1.00 96.12 317 ASP A O 1
ATOM 2557 N N . ALA A 1 318 ? 0.211 -15.525 -11.155 1.00 95.94 318 ALA A N 1
ATOM 2558 C CA . ALA A 1 318 ? -0.490 -14.619 -10.241 1.00 95.94 318 ALA A CA 1
ATOM 2559 C C . ALA A 1 318 ? 0.011 -14.657 -8.777 1.00 95.94 318 ALA A C 1
ATOM 2561 O O . ALA A 1 318 ? -0.749 -14.347 -7.855 1.00 95.94 318 ALA A O 1
ATOM 2562 N N . GLY A 1 319 ? 1.266 -15.047 -8.546 1.00 96.56 319 GLY A N 1
ATOM 2563 C CA . GLY A 1 319 ? 1.849 -15.233 -7.219 1.00 96.56 319 GLY A CA 1
ATOM 2564 C C . GLY A 1 319 ? 1.407 -16.510 -6.497 1.00 96.56 319 GLY A C 1
ATOM 2565 O O . GLY A 1 319 ? 1.567 -16.590 -5.275 1.00 96.56 319 GLY A O 1
ATOM 2566 N N . PHE A 1 320 ? 0.837 -17.491 -7.208 1.00 95.94 320 PHE A N 1
ATOM 2567 C CA . PHE A 1 320 ? 0.413 -18.775 -6.651 1.00 95.94 320 PHE A CA 1
ATOM 2568 C C . PHE A 1 320 ? 1.204 -19.947 -7.233 1.00 95.94 320 PHE A C 1
ATOM 2570 O O . PHE A 1 320 ? 1.210 -20.169 -8.438 1.00 95.94 320 PHE A O 1
ATOM 2577 N N . PHE A 1 321 ? 1.776 -20.769 -6.354 1.00 94.31 321 PHE A N 1
ATOM 2578 C CA . PHE A 1 321 ? 2.451 -22.015 -6.720 1.00 94.31 321 PHE A CA 1
ATOM 2579 C C . PHE A 1 321 ? 1.879 -23.167 -5.916 1.00 94.31 321 PHE A C 1
ATOM 2581 O O . PHE A 1 321 ? 1.821 -23.091 -4.691 1.00 94.31 321 PHE A O 1
ATOM 2588 N N . ASP A 1 322 ? 1.426 -24.216 -6.602 1.00 90.50 322 ASP A N 1
ATOM 2589 C CA . ASP A 1 322 ? 0.799 -25.390 -5.980 1.00 90.50 322 ASP A CA 1
ATOM 2590 C C . ASP A 1 322 ? -0.370 -25.011 -5.042 1.00 90.50 322 ASP A C 1
ATOM 2592 O O . ASP A 1 322 ? -0.563 -25.583 -3.971 1.00 90.50 322 ASP A O 1
ATOM 2596 N N . GLY A 1 323 ? -1.136 -23.980 -5.424 1.00 89.56 323 GLY A N 1
ATOM 2597 C CA . GLY A 1 323 ? -2.244 -23.433 -4.632 1.00 89.56 323 GLY A CA 1
ATOM 2598 C C . GLY A 1 323 ? -1.828 -22.550 -3.445 1.00 89.56 323 GLY A C 1
ATOM 2599 O O . GLY A 1 323 ? -2.695 -22.050 -2.728 1.00 89.56 323 GLY A O 1
ATOM 2600 N N . ILE A 1 324 ? -0.528 -22.319 -3.239 1.00 92.12 324 ILE A N 1
ATOM 2601 C CA . ILE A 1 324 ? 0.022 -21.503 -2.151 1.00 92.12 324 ILE A CA 1
ATOM 2602 C C . ILE A 1 324 ? 0.339 -20.098 -2.664 1.00 92.12 324 ILE A C 1
ATOM 2604 O O . ILE A 1 324 ? 1.046 -19.935 -3.653 1.00 92.12 324 ILE A O 1
ATOM 2608 N N . ASN A 1 325 ? -0.144 -19.077 -1.954 1.00 94.88 325 ASN A N 1
ATOM 2609 C CA . ASN A 1 325 ? 0.132 -17.666 -2.249 1.00 94.88 325 ASN A CA 1
ATOM 2610 C C . ASN A 1 325 ? 1.566 -17.287 -1.826 1.00 94.88 325 ASN A C 1
ATOM 2612 O O . ASN A 1 325 ? 1.774 -16.780 -0.719 1.00 94.88 325 ASN A O 1
ATOM 2616 N N . THR A 1 326 ? 2.552 -17.535 -2.686 1.00 97.56 326 THR A N 1
ATOM 2617 C CA . THR A 1 326 ? 3.968 -17.233 -2.419 1.00 97.56 326 THR A CA 1
ATOM 2618 C C . THR A 1 326 ? 4.245 -15.733 -2.366 1.00 97.56 326 THR A C 1
ATOM 2620 O O . THR A 1 326 ? 5.132 -15.314 -1.623 1.00 97.56 326 THR A O 1
ATOM 2623 N N . TYR A 1 327 ? 3.470 -14.914 -3.084 1.00 97.94 327 TYR A N 1
ATOM 2624 C CA . TYR A 1 327 ? 3.542 -13.452 -2.991 1.00 97.94 327 TYR A CA 1
ATOM 2625 C C . TYR A 1 327 ? 3.166 -12.969 -1.592 1.00 97.94 327 TYR A C 1
ATOM 2627 O O . TYR A 1 327 ? 3.940 -12.295 -0.919 1.00 97.94 327 TYR A O 1
ATOM 2635 N N . GLY A 1 328 ? 1.999 -13.388 -1.105 1.00 96.62 328 GLY A N 1
ATOM 2636 C CA . GLY A 1 328 ? 1.517 -13.004 0.214 1.00 96.62 328 GLY A CA 1
ATOM 2637 C C . GLY A 1 328 ? 2.390 -13.501 1.360 1.00 96.62 328 GLY A C 1
ATOM 2638 O O . GLY A 1 328 ? 2.480 -12.816 2.374 1.00 96.62 328 GLY A O 1
ATOM 2639 N N . ILE A 1 329 ? 3.034 -14.665 1.217 1.00 97.75 329 ILE A N 1
ATOM 2640 C CA . ILE A 1 329 ? 4.037 -15.148 2.179 1.00 97.75 329 ILE A CA 1
ATOM 2641 C C . ILE A 1 329 ? 5.255 -14.227 2.178 1.00 97.75 329 ILE A C 1
ATOM 2643 O O . ILE A 1 329 ? 5.703 -13.815 3.244 1.00 97.75 329 ILE A O 1
ATOM 2647 N N . GLY A 1 330 ? 5.772 -13.857 1.008 1.00 98.38 330 GLY A N 1
ATOM 2648 C CA . GLY A 1 330 ? 6.941 -12.989 0.949 1.00 98.38 330 GLY A CA 1
ATOM 2649 C C . GLY A 1 330 ? 6.670 -11.543 1.378 1.00 98.38 330 GLY A C 1
ATOM 2650 O O . GLY A 1 330 ? 7.584 -10.896 1.880 1.00 98.38 330 GLY A O 1
ATOM 2651 N N . VAL A 1 331 ? 5.419 -11.069 1.341 1.00 98.50 331 VAL A N 1
ATOM 2652 C CA . VAL A 1 331 ? 5.009 -9.826 2.030 1.00 98.50 331 VAL A CA 1
ATOM 2653 C C . VAL A 1 331 ? 5.191 -9.943 3.549 1.00 98.50 331 VAL A C 1
ATOM 2655 O O . VAL A 1 331 ? 5.689 -9.015 4.179 1.00 98.50 331 VAL A O 1
ATOM 2658 N N . ILE A 1 332 ? 4.860 -11.092 4.153 1.00 98.25 332 ILE A N 1
ATOM 2659 C CA . ILE A 1 332 ? 5.128 -11.325 5.585 1.00 98.25 332 ILE A CA 1
ATOM 2660 C C . ILE A 1 332 ? 6.636 -11.334 5.855 1.00 98.25 332 ILE A C 1
ATOM 2662 O O . ILE A 1 332 ? 7.085 -10.707 6.815 1.00 98.25 332 ILE A O 1
ATOM 2666 N N . GLU A 1 333 ? 7.429 -11.990 5.000 1.00 98.38 333 GLU A N 1
ATOM 2667 C CA . GLU A 1 333 ? 8.892 -11.975 5.133 1.00 98.38 333 GLU A CA 1
ATOM 2668 C C . GLU A 1 333 ? 9.466 -10.560 5.005 1.00 98.38 333 GLU A C 1
ATOM 2670 O O . GLU A 1 333 ? 10.338 -10.180 5.786 1.00 98.38 333 GLU A O 1
ATOM 2675 N N . PHE A 1 334 ? 8.947 -9.750 4.079 1.00 98.81 334 PHE A N 1
ATOM 2676 C CA . PHE A 1 334 ? 9.300 -8.339 3.967 1.00 98.81 334 PHE A CA 1
ATOM 2677 C C . PHE A 1 334 ? 9.022 -7.592 5.276 1.00 98.81 334 PHE A C 1
ATOM 2679 O O . PHE A 1 334 ? 9.937 -6.979 5.824 1.00 98.81 334 PHE A O 1
ATOM 2686 N N . CYS A 1 335 ? 7.818 -7.711 5.846 1.00 98.69 335 CYS A N 1
ATOM 2687 C CA . CYS A 1 335 ? 7.495 -7.072 7.124 1.00 98.69 335 CYS A CA 1
ATOM 2688 C C . CYS A 1 335 ? 8.434 -7.523 8.260 1.00 98.69 335 CYS A C 1
ATOM 2690 O O . CYS A 1 335 ? 8.853 -6.691 9.068 1.00 98.69 335 CYS A O 1
ATOM 2692 N N . ARG A 1 336 ? 8.822 -8.808 8.318 1.00 98.69 336 ARG A N 1
ATOM 2693 C CA . ARG A 1 336 ? 9.811 -9.295 9.302 1.00 98.69 336 ARG A CA 1
ATOM 2694 C C . ARG A 1 336 ? 11.185 -8.658 9.099 1.00 98.69 336 ARG A C 1
ATOM 2696 O O . ARG A 1 336 ? 11.834 -8.281 10.074 1.00 98.69 336 ARG A O 1
ATOM 2703 N N . LEU A 1 337 ? 11.631 -8.529 7.849 1.00 98.75 337 LEU A N 1
ATOM 2704 C CA . LEU A 1 337 ? 12.905 -7.894 7.514 1.00 98.75 337 LEU A CA 1
ATOM 2705 C C . LEU A 1 337 ? 12.903 -6.405 7.872 1.00 98.75 337 LEU A C 1
ATOM 2707 O O . LEU A 1 337 ? 13.876 -5.936 8.458 1.00 98.75 337 LEU A O 1
ATOM 2711 N N . VAL A 1 338 ? 11.812 -5.684 7.595 1.00 98.75 338 VAL A N 1
ATOM 2712 C CA . VAL A 1 338 ? 11.662 -4.273 7.986 1.00 98.75 338 VAL A CA 1
ATOM 2713 C C . VAL A 1 338 ? 11.665 -4.137 9.507 1.00 98.75 338 VAL A C 1
ATOM 2715 O O . VAL A 1 338 ? 12.425 -3.326 10.027 1.00 98.75 338 VAL A O 1
ATOM 2718 N N . ARG A 1 339 ? 10.913 -4.970 10.243 1.00 98.31 339 ARG A N 1
ATOM 2719 C CA . ARG A 1 339 ? 10.954 -4.982 11.718 1.00 98.31 339 ARG A CA 1
ATOM 2720 C C . ARG A 1 339 ? 12.370 -5.188 12.244 1.00 98.31 339 ARG A C 1
ATOM 2722 O O . ARG A 1 339 ? 12.812 -4.454 13.120 1.00 98.31 339 ARG A O 1
ATOM 2729 N N . LYS A 1 340 ? 13.104 -6.148 11.681 1.00 98.38 340 LYS A N 1
ATOM 2730 C CA . LYS A 1 340 ? 14.502 -6.386 12.053 1.00 98.38 340 LYS A CA 1
ATOM 2731 C C . LYS A 1 340 ? 15.396 -5.177 11.754 1.00 98.38 340 LYS A C 1
ATOM 2733 O O . LYS A 1 340 ? 16.299 -4.898 12.534 1.00 98.38 340 LYS A O 1
ATOM 2738 N N . ALA A 1 341 ? 15.174 -4.497 10.632 1.00 98.06 341 ALA A N 1
ATOM 2739 C CA . ALA A 1 341 ? 15.994 -3.374 10.191 1.00 98.06 341 ALA A CA 1
ATOM 2740 C C . ALA A 1 341 ? 15.732 -2.082 10.983 1.00 98.06 341 ALA A C 1
ATOM 2742 O O . ALA A 1 341 ? 16.674 -1.354 11.278 1.00 98.06 341 ALA A O 1
ATOM 2743 N N . LEU A 1 342 ? 14.472 -1.804 11.326 1.00 97.19 342 LEU A N 1
ATOM 2744 C CA . LEU A 1 342 ? 14.057 -0.590 12.039 1.00 97.19 342 LEU A CA 1
ATOM 2745 C C . LEU A 1 342 ? 14.126 -0.742 13.567 1.00 97.19 342 LEU A C 1
ATOM 2747 O O . LEU A 1 342 ? 14.190 0.259 14.278 1.00 97.19 342 LEU A O 1
ATOM 2751 N N . GLY A 1 343 ? 14.125 -1.976 14.074 1.00 95.31 343 GLY A N 1
ATOM 2752 C CA . GLY A 1 343 ? 14.137 -2.271 15.502 1.00 95.31 343 GLY A CA 1
ATOM 2753 C C . GLY A 1 343 ? 12.751 -2.223 16.151 1.00 95.31 343 GLY A C 1
ATOM 2754 O O . GLY A 1 343 ? 11.712 -2.132 15.492 1.00 95.31 343 GLY A O 1
ATOM 2755 N N . GLU A 1 344 ? 12.740 -2.332 17.477 1.00 93.75 344 GLU A N 1
ATOM 2756 C CA . GLU A 1 344 ? 11.511 -2.451 18.274 1.00 93.75 344 GLU A CA 1
ATOM 2757 C C . GLU A 1 344 ? 10.849 -1.107 18.590 1.00 93.75 344 GLU A C 1
ATOM 2759 O O . GLU A 1 344 ? 9.651 -1.059 18.846 1.00 93.75 344 GLU A O 1
ATOM 2764 N N . GLU A 1 345 ? 11.608 -0.014 18.536 1.00 91.88 345 GLU A N 1
ATOM 2765 C CA . GLU A 1 345 ? 11.129 1.313 18.939 1.00 91.88 345 GLU A CA 1
ATOM 2766 C C . GLU A 1 345 ? 10.299 2.010 17.856 1.00 91.88 345 GLU A C 1
ATOM 2768 O O . GLU A 1 345 ? 9.490 2.883 18.164 1.00 91.88 345 GLU A O 1
ATOM 2773 N N . LYS A 1 346 ? 10.485 1.640 16.583 1.00 96.81 346 LYS A N 1
ATOM 2774 C CA . LYS A 1 346 ? 9.772 2.268 15.466 1.00 96.81 346 LYS A CA 1
ATOM 2775 C C . LYS A 1 346 ? 8.378 1.671 15.296 1.00 96.81 346 LYS A C 1
ATOM 2777 O O . LYS A 1 346 ? 8.210 0.447 15.306 1.00 96.81 346 LYS A O 1
ATOM 2782 N N . LEU A 1 347 ? 7.389 2.522 15.050 1.00 98.38 347 LEU A N 1
ATOM 2783 C CA . LEU A 1 347 ? 6.072 2.087 14.599 1.00 98.38 347 LEU A CA 1
ATOM 2784 C C . LEU A 1 347 ? 6.169 1.590 13.151 1.00 98.38 347 LEU A C 1
ATOM 2786 O O . LEU A 1 347 ? 6.755 2.247 12.294 1.00 98.38 347 LEU A O 1
ATOM 2790 N N . ILE A 1 348 ? 5.608 0.417 12.876 1.00 98.75 348 ILE A N 1
ATOM 2791 C CA . ILE A 1 348 ? 5.474 -0.107 11.515 1.00 98.75 348 ILE A CA 1
ATOM 2792 C C . ILE A 1 348 ? 4.021 -0.475 11.320 1.00 98.75 348 ILE A C 1
ATOM 2794 O O . ILE A 1 348 ? 3.487 -1.319 12.040 1.00 98.75 348 ILE A O 1
ATOM 2798 N N . LEU A 1 349 ? 3.404 0.166 10.352 1.00 98.56 349 LEU A N 1
ATOM 2799 C CA . LEU A 1 349 ? 1.984 0.115 10.095 1.00 98.56 349 LEU A CA 1
ATOM 2800 C C . LEU A 1 349 ? 1.758 -0.097 8.594 1.00 98.56 349 LEU A C 1
ATOM 2802 O O . LEU A 1 349 ? 2.700 -0.021 7.799 1.00 98.56 349 LEU A O 1
ATOM 2806 N N . ALA A 1 350 ? 0.537 -0.432 8.210 1.00 98.12 350 ALA A N 1
ATOM 2807 C CA . ALA A 1 350 ? 0.144 -0.567 6.814 1.00 98.12 350 ALA A CA 1
ATOM 2808 C C . ALA A 1 350 ? -1.378 -0.531 6.694 1.00 98.12 350 ALA A C 1
ATOM 2810 O O . ALA A 1 350 ? -2.075 -0.877 7.653 1.00 98.12 350 ALA A O 1
ATOM 2811 N N . ASP A 1 351 ? -1.883 -0.277 5.487 1.00 95.81 351 ASP A N 1
ATOM 2812 C CA . ASP A 1 351 ? -3.313 -0.379 5.220 1.00 95.81 351 ASP A CA 1
ATOM 2813 C C . ASP A 1 351 ? -3.895 -1.692 5.752 1.00 95.81 351 ASP A C 1
ATOM 2815 O O . ASP A 1 351 ? -3.313 -2.780 5.641 1.00 95.81 351 ASP A O 1
ATOM 2819 N N . GLY A 1 352 ? -5.102 -1.588 6.290 1.00 92.75 352 GLY A N 1
ATOM 2820 C CA . GLY A 1 352 ? -5.820 -2.702 6.870 1.00 92.75 352 GLY A CA 1
ATOM 2821 C C . GLY A 1 352 ? -7.285 -2.765 6.496 1.00 92.75 352 GLY A C 1
ATOM 2822 O O . GLY A 1 352 ? -7.923 -3.723 6.899 1.00 92.75 352 GLY A O 1
ATOM 2823 N N . MET A 1 353 ? -7.867 -1.821 5.748 1.00 87.06 353 MET A N 1
ATOM 2824 C CA . MET A 1 353 ? -9.330 -1.762 5.582 1.00 87.06 353 MET A CA 1
ATOM 2825 C C . MET A 1 353 ? -9.963 -2.883 4.737 1.00 87.06 353 MET A C 1
ATOM 2827 O O . MET A 1 353 ? -11.192 -2.988 4.681 1.00 87.06 353 MET A O 1
ATOM 2831 N N . SER A 1 354 ? -9.183 -3.722 4.055 1.00 85.81 354 SER A N 1
ATOM 2832 C CA . SER A 1 354 ? -9.713 -4.733 3.136 1.00 85.81 354 SER A CA 1
ATOM 2833 C C . SER A 1 354 ? -8.948 -6.058 3.170 1.00 85.81 354 SER A C 1
ATOM 2835 O O . SER A 1 354 ? -7.854 -6.182 3.709 1.00 85.81 354 SER A O 1
ATOM 2837 N N . LEU A 1 355 ? -9.523 -7.081 2.533 1.00 83.81 355 LEU A N 1
ATOM 2838 C CA . LEU A 1 355 ? -8.917 -8.414 2.434 1.00 83.81 355 LEU A CA 1
ATOM 2839 C C . LEU A 1 355 ? -7.715 -8.490 1.491 1.00 83.81 355 LEU A C 1
ATOM 2841 O O . LEU A 1 355 ? -7.016 -9.512 1.494 1.00 83.81 355 LEU A O 1
ATOM 2845 N N . TRP A 1 356 ? -7.534 -7.452 0.673 1.00 87.94 356 TRP A N 1
ATOM 2846 C CA . TRP A 1 356 ? -6.400 -7.297 -0.228 1.00 87.94 356 TRP A CA 1
ATOM 2847 C C . TRP A 1 356 ? -5.157 -6.834 0.505 1.00 87.94 356 TRP A C 1
ATOM 2849 O O . TRP A 1 356 ? -4.058 -7.102 0.033 1.00 87.94 356 TRP A O 1
ATOM 2859 N N . ASN A 1 357 ? -5.315 -6.168 1.645 1.00 92.31 357 ASN A N 1
ATOM 2860 C CA . ASN A 1 357 ? -4.193 -5.662 2.409 1.00 92.31 357 ASN A CA 1
ATOM 2861 C C . ASN A 1 357 ? -3.417 -6.789 3.101 1.00 92.31 357 ASN A C 1
ATOM 2863 O O . ASN A 1 357 ? -3.873 -7.936 3.198 1.00 92.31 357 ASN A O 1
ATOM 2867 N N . GLN A 1 358 ? -2.209 -6.449 3.536 1.00 94.25 358 GLN A N 1
ATOM 2868 C CA . GLN A 1 358 ? -1.313 -7.313 4.293 1.00 94.25 358 GLN A CA 1
ATOM 2869 C C . GLN A 1 358 ? -1.977 -7.935 5.539 1.00 94.25 358 GLN A C 1
ATOM 2871 O O . GLN A 1 358 ? -3.017 -7.491 6.026 1.00 94.25 358 GLN A O 1
ATOM 2876 N N . ARG A 1 359 ? -1.373 -9.016 6.043 1.00 92.75 359 ARG A N 1
ATOM 2877 C CA . ARG A 1 359 ? -1.868 -9.798 7.193 1.00 92.75 359 ARG A CA 1
ATOM 2878 C C . ARG A 1 359 ? -0.750 -10.121 8.184 1.00 92.75 359 ARG A C 1
ATOM 2880 O O . ARG A 1 359 ? -0.691 -11.227 8.706 1.00 92.75 359 ARG A O 1
ATOM 2887 N N . ALA A 1 360 ? 0.180 -9.195 8.375 1.00 95.50 360 ALA A N 1
ATOM 2888 C CA . ALA A 1 360 ? 1.372 -9.329 9.206 1.00 95.50 360 ALA A CA 1
ATOM 2889 C C . ALA A 1 360 ? 1.075 -9.025 10.685 1.00 95.50 360 ALA A C 1
ATOM 2891 O O . ALA A 1 360 ? 1.696 -8.161 11.311 1.00 95.50 360 ALA A O 1
ATOM 2892 N N . PHE A 1 361 ? 0.111 -9.758 11.247 1.00 94.25 361 PHE A N 1
ATOM 2893 C CA . PHE A 1 361 ? -0.251 -9.664 12.659 1.00 94.25 361 PHE A CA 1
ATOM 2894 C C . PHE A 1 361 ? 0.940 -10.058 13.551 1.00 94.25 361 PHE A C 1
ATOM 2896 O O . PHE A 1 361 ? 1.726 -10.939 13.209 1.00 94.25 361 PHE A O 1
ATOM 2903 N N . GLY A 1 362 ? 1.120 -9.371 14.677 1.00 94.94 362 GLY A N 1
ATOM 2904 C CA . GLY A 1 362 ? 2.253 -9.545 15.596 1.00 94.94 362 GLY A CA 1
ATOM 2905 C C . GLY A 1 362 ? 3.588 -8.946 15.121 1.00 94.94 362 GLY A C 1
ATOM 2906 O O . GLY A 1 362 ? 4.524 -8.822 15.919 1.00 94.94 362 GLY A O 1
ATOM 2907 N N . ILE A 1 363 ? 3.682 -8.535 13.851 1.00 97.94 363 ILE A N 1
ATOM 2908 C CA . ILE A 1 363 ? 4.860 -7.865 13.275 1.00 97.94 363 ILE A CA 1
ATOM 2909 C C . ILE A 1 363 ? 4.626 -6.352 13.191 1.00 97.94 363 ILE A C 1
ATOM 2911 O O . ILE A 1 363 ? 5.466 -5.565 13.647 1.00 97.94 363 ILE A O 1
ATOM 2915 N N . LEU A 1 364 ? 3.485 -5.955 12.621 1.00 98.25 364 LEU A N 1
ATOM 2916 C CA . LEU A 1 364 ? 3.064 -4.557 12.519 1.00 98.25 364 LEU A CA 1
ATOM 2917 C C . LEU A 1 364 ? 2.362 -4.102 13.799 1.00 98.25 364 LEU A C 1
ATOM 2919 O O . LEU A 1 364 ? 1.668 -4.888 14.445 1.00 98.25 364 LEU A O 1
ATOM 2923 N N . ASN A 1 365 ? 2.533 -2.831 14.153 1.00 98.38 365 ASN A N 1
ATOM 2924 C CA . ASN A 1 365 ? 1.920 -2.208 15.325 1.00 98.38 365 ASN A CA 1
ATOM 2925 C C . ASN A 1 365 ? 0.404 -2.015 15.168 1.00 98.38 365 ASN A C 1
ATOM 2927 O O . ASN A 1 365 ? -0.320 -1.982 16.160 1.00 98.38 365 ASN A O 1
ATOM 2931 N N . GLY A 1 366 ? -0.091 -1.928 13.937 1.00 97.31 366 GLY A N 1
ATOM 2932 C CA . GLY A 1 366 ? -1.504 -1.739 13.639 1.00 97.31 366 GLY A CA 1
ATOM 2933 C C . GLY A 1 366 ? -1.714 -1.313 12.195 1.00 97.31 366 GLY A C 1
ATOM 2934 O O . GLY A 1 366 ? -0.887 -1.638 11.339 1.00 97.31 366 GLY A O 1
ATOM 2935 N N . ILE A 1 367 ? -2.837 -0.642 11.937 1.00 96.88 367 ILE A N 1
ATOM 2936 C CA . ILE A 1 367 ? -3.298 -0.328 10.581 1.00 96.88 367 ILE A CA 1
ATOM 2937 C C . ILE A 1 367 ? -3.792 1.099 10.385 1.00 96.88 367 ILE A C 1
ATOM 2939 O O . ILE A 1 367 ? -4.402 1.676 11.291 1.00 96.88 367 ILE A O 1
ATOM 2943 N N . GLU A 1 368 ? -3.688 1.567 9.143 1.00 96.75 368 GLU A N 1
ATOM 2944 C CA . GLU A 1 368 ? -4.628 2.515 8.557 1.00 96.75 368 GLU A CA 1
ATOM 2945 C C . GLU A 1 368 ? -5.936 1.830 8.135 1.00 96.75 368 GLU A C 1
ATOM 2947 O O . GLU A 1 368 ? -5.966 0.765 7.509 1.00 96.75 368 GLU A O 1
ATOM 2952 N N . SER A 1 369 ? -7.056 2.488 8.418 1.00 95.44 369 SER A N 1
ATOM 2953 C CA . SER A 1 369 ? -8.290 2.300 7.660 1.00 95.44 369 SER A CA 1
ATOM 2954 C C . SER A 1 369 ? -8.593 3.563 6.856 1.00 95.44 369 SER A C 1
ATOM 2956 O O . SER A 1 369 ? -9.004 4.572 7.437 1.00 95.44 369 SER A O 1
ATOM 2958 N N . GLU A 1 370 ? -8.443 3.514 5.526 1.00 92.31 370 GLU A N 1
ATOM 2959 C CA . GLU A 1 370 ? -8.942 4.579 4.652 1.00 92.31 370 GLU A CA 1
ATOM 2960 C C . GLU A 1 370 ? -10.475 4.593 4.683 1.00 92.31 370 GLU A C 1
ATOM 2962 O O . GLU A 1 370 ? -11.149 3.719 4.126 1.00 92.31 370 GLU A O 1
ATOM 2967 N N . GLY A 1 371 ? -11.042 5.609 5.330 1.00 92.25 371 GLY A N 1
ATOM 2968 C CA . GLY A 1 371 ? -12.466 5.684 5.634 1.00 92.25 371 GLY A CA 1
ATOM 2969 C C . GLY A 1 371 ? -12.907 4.692 6.710 1.00 92.25 371 GLY A C 1
ATOM 2970 O O . GLY A 1 371 ? -12.102 4.014 7.348 1.00 92.25 371 GLY A O 1
ATOM 2971 N N . TRP A 1 372 ? -14.223 4.603 6.922 1.00 92.62 372 TRP A N 1
ATOM 2972 C CA . TRP A 1 372 ? -14.804 3.701 7.918 1.00 92.62 372 TRP A CA 1
ATOM 2973 C C . TRP A 1 372 ? -16.003 2.913 7.378 1.00 92.62 372 TRP A C 1
ATOM 2975 O O . TRP A 1 372 ? -16.960 3.530 6.917 1.00 92.62 372 TRP A O 1
ATOM 2985 N N . PRO A 1 373 ? -15.976 1.569 7.456 1.00 83.56 373 PRO A N 1
ATOM 2986 C CA . PRO A 1 373 ? -14.770 0.744 7.600 1.00 83.56 373 PRO A CA 1
ATOM 2987 C C . PRO A 1 373 ? -13.907 0.742 6.327 1.00 83.56 373 PRO A C 1
ATOM 2989 O O . PRO A 1 373 ? -12.942 -0.014 6.258 1.00 83.56 373 PRO A O 1
ATOM 2992 N N . HIS A 1 374 ? -14.352 1.454 5.284 1.00 88.94 374 HIS A N 1
ATOM 2993 C CA . HIS A 1 374 ? -13.775 1.500 3.950 1.00 88.94 374 HIS A CA 1
ATOM 2994 C C . HIS A 1 374 ? -14.154 2.820 3.263 1.00 88.94 374 HIS A C 1
ATOM 2996 O O . HIS A 1 374 ? -15.252 3.347 3.456 1.00 88.94 374 HIS A O 1
ATOM 3002 N N . LEU A 1 375 ? -13.297 3.306 2.370 1.00 90.69 375 LEU A N 1
ATOM 3003 C CA . LEU A 1 375 ? -13.413 4.600 1.691 1.00 90.69 375 LEU A CA 1
ATOM 3004 C C . LEU A 1 375 ? -14.680 4.770 0.830 1.00 90.69 375 LEU A C 1
ATOM 3006 O O . LEU A 1 375 ? -15.098 5.890 0.539 1.00 90.69 375 LEU A O 1
ATOM 3010 N N . SER A 1 376 ? -15.336 3.676 0.451 1.00 88.44 376 SER A N 1
ATOM 3011 C CA . SER A 1 376 ? -16.599 3.707 -0.298 1.00 88.44 376 SER A CA 1
ATOM 3012 C C . SER A 1 376 ? -17.858 3.661 0.578 1.00 88.44 376 SER A C 1
ATOM 3014 O O . SER A 1 376 ? -18.953 3.762 0.034 1.00 88.44 376 SER A O 1
ATOM 3016 N N . ASP A 1 377 ? -17.739 3.433 1.889 1.00 88.88 377 ASP A N 1
ATOM 3017 C CA . ASP A 1 377 ? -18.875 3.131 2.776 1.00 88.88 377 ASP A CA 1
ATOM 3018 C C . ASP A 1 377 ? -19.330 4.337 3.612 1.00 88.88 377 ASP A C 1
ATOM 3020 O O . ASP A 1 377 ? -19.468 4.280 4.829 1.00 88.88 377 ASP A O 1
ATOM 3024 N N . TRP A 1 378 ? -19.580 5.466 2.951 1.00 90.19 378 TRP A N 1
ATOM 3025 C CA . TRP A 1 378 ? -20.033 6.689 3.627 1.00 90.19 378 TRP A CA 1
ATOM 3026 C C . TRP A 1 378 ? -21.468 6.602 4.179 1.00 90.19 378 TRP A C 1
ATOM 3028 O O . TRP A 1 378 ? -21.878 7.461 4.956 1.00 90.19 378 TRP A O 1
ATOM 3038 N N . GLU A 1 379 ? -22.218 5.570 3.785 1.00 89.75 379 GLU A N 1
ATOM 3039 C CA . GLU A 1 379 ? -23.556 5.243 4.295 1.00 89.75 379 GLU A CA 1
ATOM 3040 C C . GLU A 1 379 ? -23.510 4.299 5.511 1.00 89.75 379 GLU A C 1
ATOM 3042 O O . GLU A 1 379 ? -24.558 3.963 6.054 1.00 89.75 379 GLU A O 1
ATOM 3047 N N . ILE A 1 380 ? -22.315 3.879 5.951 1.00 89.38 380 ILE A N 1
ATOM 3048 C CA . ILE A 1 380 ? -22.103 3.055 7.151 1.00 89.38 380 ILE A CA 1
ATOM 3049 C C . ILE A 1 380 ? -22.845 1.710 7.074 1.00 89.38 380 ILE A C 1
ATOM 3051 O O . ILE A 1 380 ? -23.467 1.240 8.027 1.00 89.38 380 ILE A O 1
ATOM 3055 N N . ARG A 1 381 ? -22.777 1.057 5.912 1.00 87.56 381 ARG A N 1
ATOM 3056 C CA . ARG A 1 381 ? -23.428 -0.239 5.681 1.00 87.56 381 ARG A CA 1
ATOM 3057 C C . ARG A 1 381 ? -22.689 -1.393 6.355 1.00 87.56 381 ARG A C 1
ATOM 3059 O O . ARG A 1 381 ? -23.318 -2.397 6.676 1.00 87.56 381 ARG A O 1
ATOM 3066 N N . ASP A 1 382 ? -21.384 -1.263 6.589 1.00 86.19 382 ASP A N 1
ATOM 3067 C CA . ASP A 1 382 ? -20.546 -2.277 7.237 1.00 86.19 382 ASP A CA 1
ATOM 3068 C C . ASP A 1 382 ? -19.949 -1.788 8.572 1.00 86.19 382 ASP A C 1
ATOM 3070 O O . ASP A 1 382 ? -18.744 -1.795 8.826 1.00 86.19 382 ASP A O 1
ATOM 3074 N N . TRP A 1 383 ? -20.820 -1.383 9.497 1.00 87.00 383 TRP A N 1
ATOM 3075 C CA . TRP A 1 383 ? -20.400 -0.975 10.843 1.00 87.00 383 TRP A CA 1
ATOM 3076 C C . TRP A 1 383 ? -19.631 -2.073 11.602 1.00 87.00 383 TRP A C 1
ATOM 3078 O O . TRP A 1 383 ? -18.601 -1.821 12.234 1.00 87.00 383 TRP A O 1
ATOM 3088 N N . SER A 1 384 ? -20.124 -3.315 11.534 1.00 84.25 384 SER A N 1
ATOM 3089 C CA . SER A 1 384 ? -19.544 -4.445 12.272 1.00 84.25 384 SER A CA 1
ATOM 3090 C C . SER A 1 384 ? -18.190 -4.880 11.715 1.00 84.25 384 SER A C 1
ATOM 3092 O O . SER A 1 384 ? -17.326 -5.275 12.499 1.00 84.25 384 SER A O 1
ATOM 3094 N N . GLY A 1 385 ? -17.976 -4.801 10.397 1.00 85.75 385 GLY A N 1
ATOM 3095 C CA . GLY A 1 385 ? -16.690 -5.102 9.774 1.00 85.75 385 GLY A CA 1
ATOM 3096 C C . GLY A 1 385 ? -15.584 -4.171 10.259 1.00 85.75 385 GLY A C 1
ATOM 3097 O O . GLY A 1 385 ? -14.514 -4.654 10.628 1.00 85.75 385 GLY A O 1
ATOM 3098 N N . GLY A 1 386 ? -15.865 -2.868 10.365 1.00 89.19 386 GLY A N 1
ATOM 3099 C CA . GLY A 1 386 ? -14.929 -1.883 10.925 1.00 89.19 386 GLY A CA 1
ATOM 3100 C C . GLY A 1 386 ? -14.563 -2.179 12.371 1.00 89.19 386 GLY A C 1
ATOM 3101 O O . GLY A 1 386 ? -13.388 -2.351 12.696 1.00 89.19 386 GLY A O 1
ATOM 3102 N N . LEU A 1 387 ? -15.576 -2.337 13.229 1.00 89.19 387 LEU A N 1
ATOM 3103 C CA . LEU A 1 387 ? -15.357 -2.644 14.644 1.00 89.19 387 LEU A CA 1
ATOM 3104 C C . LEU A 1 387 ? -14.556 -3.934 14.834 1.00 89.19 387 LEU A C 1
ATOM 3106 O O . LEU A 1 387 ? -13.589 -3.952 15.593 1.00 89.19 387 LEU A O 1
ATOM 3110 N N . ASN A 1 388 ? -14.940 -5.015 14.152 1.00 88.19 388 ASN A N 1
ATOM 3111 C CA . ASN A 1 388 ? -14.264 -6.302 14.293 1.00 88.19 388 ASN A CA 1
ATOM 3112 C C . ASN A 1 388 ? -12.810 -6.221 13.828 1.00 88.19 388 ASN A C 1
ATOM 3114 O O . ASN A 1 388 ? -11.942 -6.816 14.459 1.00 88.19 388 ASN A O 1
ATOM 3118 N N . ARG A 1 389 ? -12.534 -5.465 12.763 1.00 90.56 389 ARG A N 1
ATOM 3119 C CA . ARG A 1 389 ? -11.183 -5.322 12.231 1.00 90.56 389 ARG A CA 1
ATOM 3120 C C . ARG A 1 389 ? -10.264 -4.540 13.158 1.00 90.56 389 ARG A C 1
ATOM 3122 O O . ARG A 1 389 ? -9.176 -5.022 13.458 1.00 90.56 389 ARG A O 1
ATOM 3129 N N . HIS A 1 390 ? -10.710 -3.384 13.645 1.00 93.69 390 HIS A N 1
ATOM 3130 C CA . HIS A 1 390 ? -9.919 -2.582 14.579 1.00 93.69 390 HIS A CA 1
ATOM 3131 C C . HIS A 1 390 ? -9.724 -3.305 15.916 1.00 93.69 390 HIS A C 1
ATOM 3133 O O . HIS A 1 390 ? -8.627 -3.285 16.463 1.00 93.69 390 HIS A O 1
ATOM 3139 N N . VAL A 1 391 ? -10.741 -4.015 16.420 1.00 90.50 391 VAL A N 1
ATOM 3140 C CA . VAL A 1 391 ? -10.604 -4.850 17.627 1.00 90.50 391 VAL A CA 1
ATOM 3141 C C . VAL A 1 391 ? -9.615 -5.995 17.405 1.00 90.50 391 VAL A C 1
ATOM 3143 O O . VAL A 1 391 ? -8.769 -6.234 18.263 1.00 90.50 391 VAL A O 1
ATOM 3146 N N . PHE A 1 392 ? -9.675 -6.670 16.254 1.00 91.44 392 PHE A N 1
ATOM 3147 C CA . PHE A 1 392 ? -8.747 -7.754 15.937 1.00 91.44 392 PHE A CA 1
ATOM 3148 C C . PHE A 1 392 ? -7.302 -7.252 15.865 1.00 91.44 392 PHE A C 1
ATOM 3150 O O . PHE A 1 392 ? -6.419 -7.848 16.476 1.00 91.44 392 PHE A O 1
ATOM 3157 N N . TRP A 1 393 ? -7.057 -6.130 15.185 1.00 93.81 393 TRP A N 1
ATOM 3158 C CA . TRP A 1 393 ? -5.733 -5.508 15.152 1.00 93.81 393 TRP A CA 1
ATOM 3159 C C . TRP A 1 393 ? -5.282 -5.006 16.515 1.00 93.81 393 TRP A C 1
ATOM 3161 O O . TRP A 1 393 ? -4.115 -5.154 16.856 1.00 93.81 393 TRP A O 1
ATOM 3171 N N . ARG A 1 394 ? -6.196 -4.482 17.333 1.00 92.81 394 ARG A N 1
ATOM 3172 C CA . ARG A 1 394 ? -5.869 -4.088 18.701 1.00 92.81 394 ARG A CA 1
ATOM 3173 C C . ARG A 1 394 ? -5.347 -5.264 19.532 1.00 92.81 394 ARG A C 1
ATOM 3175 O O . ARG A 1 394 ? -4.448 -5.097 20.344 1.00 92.81 394 ARG A O 1
ATOM 3182 N N . GLU A 1 395 ? -5.923 -6.445 19.338 1.00 92.62 395 GLU A N 1
ATOM 3183 C CA . GLU A 1 395 ? -5.589 -7.654 20.102 1.00 92.62 395 GLU A CA 1
ATOM 3184 C C . GLU A 1 395 ? -4.388 -8.424 19.538 1.00 92.62 395 GLU A C 1
ATOM 3186 O O . GLU A 1 395 ? -3.761 -9.184 20.271 1.00 92.62 395 GLU A O 1
ATOM 3191 N N . ASN A 1 396 ? -4.070 -8.244 18.253 1.00 94.06 396 ASN A N 1
ATOM 3192 C CA . ASN A 1 396 ? -3.060 -9.041 17.547 1.00 94.06 396 ASN A CA 1
ATOM 3193 C C . ASN A 1 396 ? -1.932 -8.198 16.929 1.00 94.06 396 ASN A C 1
ATOM 3195 O O . ASN A 1 396 ? -1.060 -8.747 16.258 1.00 94.06 396 ASN A O 1
ATOM 3199 N N . GLY A 1 397 ? -1.940 -6.878 17.109 1.00 95.62 397 GLY A N 1
ATOM 3200 C CA . GLY A 1 397 ? -0.859 -5.984 16.700 1.00 95.62 397 GLY A CA 1
ATOM 3201 C C . GLY A 1 397 ? 0.353 -6.087 17.627 1.00 95.62 397 GLY A C 1
ATOM 3202 O O . GLY A 1 397 ? 0.256 -6.518 18.777 1.00 95.62 397 GLY A O 1
ATOM 3203 N N . ARG A 1 398 ? 1.518 -5.679 17.127 1.00 96.12 398 ARG A N 1
ATOM 3204 C CA . ARG A 1 398 ? 2.737 -5.556 17.928 1.00 96.12 398 ARG A CA 1
ATOM 3205 C C . ARG A 1 398 ? 2.630 -4.358 18.871 1.00 96.12 398 ARG A C 1
ATOM 3207 O O . ARG A 1 398 ? 2.195 -3.287 18.467 1.00 96.12 398 ARG A O 1
ATOM 3214 N N . THR A 1 399 ? 3.059 -4.510 20.118 1.00 94.62 399 THR A N 1
ATOM 3215 C CA . THR A 1 399 ? 3.076 -3.400 21.079 1.00 94.62 399 THR A CA 1
ATOM 3216 C C . THR A 1 399 ? 4.211 -2.401 20.786 1.00 94.62 399 THR A C 1
ATOM 3218 O O . THR A 1 399 ? 5.301 -2.853 20.439 1.00 94.62 399 THR A O 1
ATOM 3221 N N . PRO A 1 400 ? 4.006 -1.082 20.980 1.00 95.25 400 PRO A N 1
ATOM 3222 C CA . PRO A 1 400 ? 2.725 -0.449 21.291 1.00 95.25 400 PRO A CA 1
ATOM 3223 C C . PRO A 1 400 ? 1.778 -0.546 20.093 1.00 95.25 400 PRO A C 1
ATOM 3225 O O . PRO A 1 400 ? 2.175 -0.317 18.953 1.00 95.25 400 PRO A O 1
ATOM 3228 N N . VAL A 1 401 ? 0.532 -0.927 20.360 1.00 95.38 401 VAL A N 1
ATOM 3229 C CA . VAL A 1 401 ? -0.478 -1.093 19.317 1.00 95.38 401 VAL A CA 1
ATOM 3230 C C . VAL A 1 401 ? -0.968 0.280 18.888 1.00 95.38 401 VAL A C 1
ATOM 3232 O O . VAL A 1 401 ? -1.322 1.101 19.734 1.00 95.38 401 VAL A O 1
ATOM 3235 N N . PHE A 1 402 ? -1.021 0.522 17.583 1.00 97.19 402 PHE A N 1
ATOM 3236 C CA . PHE A 1 402 ? -1.456 1.803 17.047 1.00 97.19 402 PHE A CA 1
ATOM 3237 C C . PHE A 1 402 ? -2.250 1.612 15.760 1.00 97.19 402 PHE A C 1
ATOM 3239 O O . PHE A 1 402 ? -1.694 1.292 14.719 1.00 97.19 402 PHE A O 1
ATOM 3246 N N . ASN A 1 403 ? -3.565 1.804 15.844 1.00 97.25 403 ASN A N 1
ATOM 3247 C CA . ASN A 1 403 ? -4.461 1.808 14.691 1.00 97.25 403 ASN A CA 1
ATOM 3248 C C . ASN A 1 403 ? -4.980 3.221 14.474 1.00 97.25 403 ASN A C 1
ATOM 3250 O O . ASN A 1 403 ? -5.178 3.953 15.447 1.00 97.25 403 ASN A O 1
ATOM 3254 N N . TYR A 1 404 ? -5.307 3.579 13.241 1.00 97.56 404 TYR A N 1
ATOM 3255 C CA . TYR A 1 404 ? -5.987 4.835 12.976 1.00 97.56 404 TYR A CA 1
ATOM 3256 C C . TYR A 1 404 ? -6.994 4.743 11.835 1.00 97.56 404 TYR A C 1
ATOM 3258 O O . TYR A 1 404 ? -6.972 3.843 10.999 1.00 97.56 404 TYR A O 1
ATOM 3266 N N . VAL A 1 405 ? -7.928 5.688 11.842 1.00 97.38 405 VAL A N 1
ATOM 3267 C CA . VAL A 1 405 ? -8.902 5.888 10.774 1.00 97.38 405 VAL A CA 1
ATOM 3268 C C . VAL A 1 405 ? -8.535 7.167 10.044 1.00 97.38 405 VAL A C 1
ATOM 3270 O O . VAL A 1 405 ? -8.530 8.240 10.650 1.00 97.38 405 VAL A O 1
ATOM 3273 N N . ASN A 1 406 ? -8.286 7.066 8.742 1.00 96.12 406 ASN A N 1
ATOM 3274 C CA . ASN A 1 406 ? -8.192 8.219 7.862 1.00 96.12 406 ASN A CA 1
ATOM 3275 C C . ASN A 1 406 ? -9.591 8.611 7.412 1.00 96.12 406 ASN A C 1
ATOM 3277 O O . ASN A 1 406 ? -10.175 8.017 6.505 1.00 96.12 406 ASN A O 1
ATOM 3281 N N . HIS A 1 407 ? -10.162 9.607 8.084 1.00 95.56 407 HIS A N 1
ATOM 3282 C CA . HIS A 1 407 ? -11.517 10.076 7.836 1.00 95.56 407 HIS A CA 1
ATOM 3283 C C . HIS A 1 407 ? -11.639 10.711 6.447 1.00 95.56 407 HIS A C 1
ATOM 3285 O O . HIS A 1 407 ? -11.362 11.899 6.221 1.00 95.56 407 HIS A O 1
ATOM 3291 N N . LYS A 1 408 ? -12.044 9.865 5.501 1.00 93.50 408 LYS A N 1
ATOM 3292 C CA . LYS A 1 408 ? -12.105 10.116 4.067 1.00 93.50 408 LYS A CA 1
ATOM 3293 C C . LYS A 1 408 ? -13.119 9.158 3.456 1.00 93.50 408 LYS A C 1
ATOM 3295 O O . LYS A 1 408 ? -13.140 7.971 3.749 1.00 93.50 408 LYS A O 1
ATOM 3300 N N . PHE A 1 409 ? -13.932 9.681 2.553 1.00 93.94 409 PHE A N 1
ATOM 3301 C CA . PHE A 1 409 ? -14.827 8.884 1.726 1.00 93.94 409 PHE A CA 1
ATOM 3302 C C . PHE A 1 409 ? -14.773 9.406 0.309 1.00 93.94 409 PHE A C 1
ATOM 3304 O O . PHE A 1 409 ? -14.667 10.617 0.114 1.00 93.94 409 PHE A O 1
ATOM 3311 N N . VAL A 1 410 ? -14.895 8.528 -0.677 1.00 91.88 410 VAL A N 1
ATOM 3312 C CA . VAL A 1 410 ? -14.949 8.944 -2.078 1.00 91.88 410 VAL A CA 1
ATOM 3313 C C . VAL A 1 410 ? -16.034 8.187 -2.829 1.00 91.88 410 VAL A C 1
ATOM 3315 O O . VAL A 1 410 ? -16.388 7.056 -2.501 1.00 91.88 410 VAL A O 1
ATOM 3318 N N . THR A 1 411 ? -16.535 8.821 -3.878 1.00 89.75 411 THR A N 1
ATOM 3319 C CA . THR A 1 411 ? -17.325 8.192 -4.935 1.00 89.75 411 THR A CA 1
ATOM 3320 C C . THR A 1 411 ? -16.678 8.486 -6.285 1.00 89.75 411 THR A C 1
ATOM 3322 O O . THR A 1 411 ? -15.861 9.404 -6.407 1.00 89.75 411 THR A O 1
ATOM 3325 N N . HIS A 1 412 ? -17.020 7.710 -7.308 1.00 86.12 412 HIS A N 1
ATOM 3326 C CA . HIS A 1 412 ? -16.522 7.947 -8.658 1.00 86.12 412 HIS A CA 1
ATOM 3327 C C . HIS A 1 412 ? -17.133 9.218 -9.255 1.00 86.12 412 HIS A C 1
ATOM 3329 O O . HIS A 1 412 ? -18.320 9.502 -9.088 1.00 86.12 412 HIS A O 1
ATOM 3335 N N . GLY A 1 413 ? -16.293 9.993 -9.938 1.00 87.00 413 GLY A N 1
ATOM 3336 C CA . GLY A 1 413 ? -16.715 11.120 -10.755 1.00 87.00 413 GLY A CA 1
ATOM 3337 C C . GLY A 1 413 ? -17.132 10.706 -12.167 1.00 87.00 413 GLY A C 1
ATOM 3338 O O . GLY A 1 413 ? -17.342 9.530 -12.454 1.00 87.00 413 GLY A O 1
ATOM 3339 N N . ALA A 1 414 ? -17.257 11.692 -13.058 1.00 87.88 414 ALA A N 1
ATOM 3340 C CA . ALA A 1 414 ? -17.729 11.462 -14.429 1.00 87.88 414 ALA A CA 1
ATOM 3341 C C . ALA A 1 414 ? -16.634 10.929 -15.370 1.00 87.88 414 ALA A C 1
ATOM 3343 O O . ALA A 1 414 ? -16.944 10.329 -16.396 1.00 87.88 414 ALA A O 1
ATOM 3344 N N . LEU A 1 415 ? -15.362 11.164 -15.039 1.00 86.56 415 LEU A N 1
ATOM 3345 C CA . LEU A 1 415 ? -14.212 10.803 -15.869 1.00 86.56 415 LEU A CA 1
ATOM 3346 C C . LEU A 1 415 ? -13.352 9.724 -15.189 1.00 86.56 415 LEU A C 1
ATOM 3348 O O . LEU A 1 415 ? -13.321 9.658 -13.957 1.00 86.56 415 LEU A O 1
ATOM 3352 N N . PRO A 1 416 ? -12.597 8.911 -15.953 1.00 83.38 416 PRO A N 1
ATOM 3353 C CA . PRO A 1 416 ? -11.613 7.991 -15.390 1.00 83.38 416 PRO A CA 1
ATOM 3354 C C . PRO A 1 416 ? -10.654 8.694 -14.422 1.00 83.38 416 PRO A C 1
ATOM 3356 O O . PRO A 1 416 ? -10.104 9.759 -14.714 1.00 83.38 416 PRO A O 1
ATOM 3359 N N . GLY A 1 417 ? -10.493 8.108 -13.237 1.00 81.50 417 GLY A N 1
ATOM 3360 C CA . GLY A 1 417 ? -9.623 8.635 -12.190 1.00 81.50 417 GLY A CA 1
ATOM 3361 C C . GLY A 1 417 ? -10.187 9.815 -11.394 1.00 81.50 417 GLY A C 1
ATOM 3362 O O . GLY A 1 417 ? -9.597 10.143 -10.356 1.00 81.50 417 GLY A O 1
ATOM 3363 N N . ASP A 1 418 ? -11.306 10.408 -11.831 1.00 86.06 418 ASP A N 1
ATOM 3364 C CA . ASP A 1 418 ? -12.043 11.436 -11.091 1.00 86.06 418 ASP A CA 1
ATOM 3365 C C . ASP A 1 418 ? -12.696 10.805 -9.858 1.00 86.06 418 ASP A C 1
ATOM 3367 O O . ASP A 1 418 ? -13.419 9.806 -9.942 1.00 86.06 418 ASP A O 1
ATOM 3371 N N . VAL A 1 419 ? -12.417 11.386 -8.697 1.00 86.88 419 VAL A N 1
ATOM 3372 C CA . VAL A 1 419 ? -12.997 10.988 -7.415 1.00 86.88 419 VAL A CA 1
ATOM 3373 C C . VAL A 1 419 ? -13.627 12.211 -6.782 1.00 86.88 419 VAL A C 1
ATOM 3375 O O . VAL A 1 419 ? -13.062 13.302 -6.804 1.00 86.88 419 VAL A O 1
ATOM 3378 N N . ARG A 1 420 ? -14.812 12.028 -6.211 1.00 89.62 420 ARG A N 1
ATOM 3379 C CA . ARG A 1 420 ? -15.590 13.102 -5.599 1.00 89.62 420 ARG A CA 1
ATOM 3380 C C . ARG A 1 420 ? -15.868 12.798 -4.142 1.00 89.62 420 ARG A C 1
ATOM 3382 O O . ARG A 1 420 ? -15.998 11.639 -3.754 1.00 89.62 420 ARG A O 1
ATOM 3389 N N . ARG A 1 421 ? -16.019 13.865 -3.361 1.00 90.50 421 ARG A N 1
ATOM 3390 C CA . ARG A 1 421 ? -16.571 13.813 -2.007 1.00 90.50 421 ARG A CA 1
ATOM 3391 C C . ARG A 1 421 ? -18.067 13.483 -2.095 1.00 90.50 421 ARG A C 1
ATOM 3393 O O . ARG A 1 421 ? -18.794 14.294 -2.670 1.00 90.50 421 ARG A O 1
ATOM 3400 N N . PRO A 1 422 ? -18.554 12.343 -1.566 1.00 91.50 422 PRO A N 1
ATOM 3401 C CA . PRO A 1 422 ? -19.987 12.148 -1.374 1.00 91.50 422 PRO A CA 1
ATOM 3402 C C . PRO A 1 422 ? -20.559 13.169 -0.371 1.00 91.50 422 PRO A C 1
ATOM 3404 O O . PRO A 1 422 ? -19.809 13.733 0.434 1.00 91.50 422 PRO A O 1
ATOM 3407 N N . PRO A 1 423 ? -21.881 13.417 -0.392 1.00 89.69 423 PRO A N 1
ATOM 3408 C CA . PRO A 1 423 ? -22.554 14.297 0.560 1.00 89.69 423 PRO A CA 1
ATOM 3409 C C . PRO A 1 423 ? -22.677 13.612 1.929 1.00 89.69 423 PRO A C 1
ATOM 3411 O O . PRO A 1 423 ? -23.740 13.139 2.315 1.00 89.69 423 PRO A O 1
ATOM 3414 N N . VAL A 1 424 ? -21.562 13.521 2.652 1.00 90.69 424 VAL A N 1
ATOM 3415 C CA . VAL A 1 424 ? -21.500 12.865 3.964 1.00 90.69 424 VAL A CA 1
ATOM 3416 C C . VAL A 1 424 ? -22.223 13.725 5.010 1.00 90.69 424 VAL A C 1
ATOM 3418 O O . VAL A 1 424 ? -21.794 14.860 5.238 1.00 90.69 424 VAL A O 1
ATOM 3421 N N . PRO A 1 425 ? -23.284 13.220 5.668 1.00 90.06 425 PRO A N 1
ATOM 3422 C CA . PRO A 1 425 ? -23.953 13.946 6.742 1.00 90.06 425 PRO A CA 1
ATOM 3423 C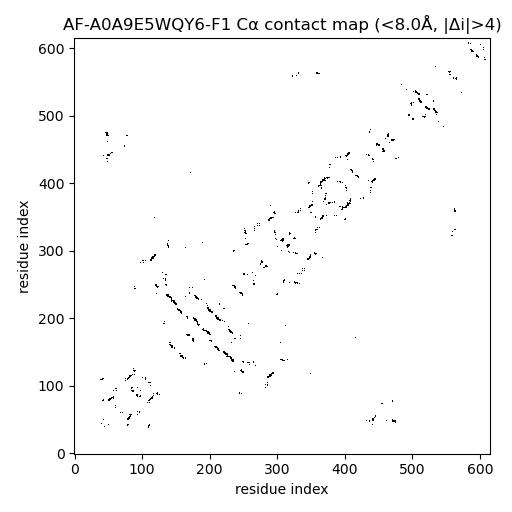 C . PRO A 1 425 ? -23.026 14.171 7.938 1.00 90.06 425 PRO A C 1
ATOM 3425 O O . PRO A 1 425 ? -22.189 13.329 8.267 1.00 90.06 425 PRO A O 1
ATOM 3428 N N . PHE A 1 426 ? -23.228 15.271 8.663 1.00 88.25 426 PHE A N 1
ATOM 3429 C CA . PHE A 1 426 ? -22.424 15.590 9.846 1.00 88.25 426 PHE A CA 1
ATOM 3430 C C . PHE A 1 426 ? -22.495 14.503 10.939 1.00 88.25 426 PHE A C 1
ATOM 3432 O O . PHE A 1 426 ? -21.500 14.219 11.604 1.00 88.25 426 PHE A O 1
ATOM 3439 N N . SER A 1 427 ? -23.641 13.826 11.078 1.00 91.94 427 SER A N 1
ATOM 3440 C CA . SER A 1 427 ? -23.809 12.688 11.994 1.00 91.94 427 SER A CA 1
ATOM 3441 C C . SER A 1 427 ? -22.848 11.535 11.695 1.00 91.94 427 SER A C 1
ATOM 3443 O O . SER A 1 427 ? -22.342 10.910 12.625 1.00 91.94 427 SER A O 1
ATOM 3445 N N . VAL A 1 428 ? -22.537 11.289 10.419 1.00 91.94 428 VAL A N 1
ATOM 3446 C CA . VAL A 1 428 ? -21.588 10.247 10.011 1.00 91.94 428 VAL A CA 1
ATOM 3447 C C . VAL A 1 428 ? -20.171 10.604 10.452 1.00 91.94 428 VAL A C 1
ATOM 3449 O O . VAL A 1 428 ? -19.457 9.736 10.938 1.00 91.94 428 VAL A O 1
ATOM 3452 N N . HIS A 1 429 ? -19.766 11.876 10.371 1.00 92.25 429 HIS A N 1
ATOM 3453 C CA . HIS A 1 429 ? -18.453 12.312 10.864 1.00 92.25 429 HIS A CA 1
ATOM 3454 C C . HIS A 1 429 ? -18.269 11.992 12.354 1.00 92.25 429 HIS A C 1
ATOM 3456 O O . HIS A 1 429 ? -17.301 11.333 12.733 1.00 92.25 429 HIS A O 1
ATOM 3462 N N . ARG A 1 430 ? -19.251 12.361 13.186 1.00 92.75 430 ARG A N 1
ATOM 3463 C CA . ARG A 1 430 ? -19.237 12.043 14.622 1.00 92.75 430 ARG A CA 1
ATOM 3464 C C . ARG A 1 430 ? -19.265 10.546 14.899 1.00 92.75 430 ARG A C 1
ATOM 3466 O O . ARG A 1 430 ? -18.602 10.091 15.826 1.00 92.75 430 ARG A O 1
ATOM 3473 N N . LEU A 1 431 ? -20.008 9.783 14.101 1.00 93.62 431 LEU A N 1
ATOM 3474 C CA . LEU A 1 431 ? -20.079 8.334 14.249 1.00 93.62 431 LEU A CA 1
ATOM 3475 C C . LEU A 1 431 ? -18.715 7.671 13.995 1.00 93.62 431 LEU A C 1
ATOM 3477 O O . LEU A 1 431 ? -18.322 6.788 14.755 1.00 93.62 431 LEU A O 1
ATOM 3481 N N . VAL A 1 432 ? -17.965 8.135 12.991 1.00 95.25 432 VAL A N 1
ATOM 3482 C CA . VAL A 1 432 ? -16.594 7.666 12.726 1.00 95.25 432 VAL A CA 1
ATOM 3483 C C . VAL A 1 432 ? -15.648 8.028 13.875 1.00 95.25 432 VAL A C 1
ATOM 3485 O O . VAL A 1 432 ? -14.874 7.181 14.318 1.00 95.25 432 VAL A O 1
ATOM 3488 N N . PHE A 1 433 ? -15.738 9.246 14.417 1.00 95.44 433 PHE A N 1
ATOM 3489 C CA . PHE A 1 433 ? -14.914 9.648 15.564 1.00 95.44 433 PHE A CA 1
ATOM 3490 C C . PHE A 1 433 ? -15.224 8.814 16.811 1.00 95.44 433 PHE A C 1
ATOM 3492 O O . PHE A 1 433 ? -14.310 8.374 17.507 1.00 95.44 433 PHE A O 1
ATOM 3499 N N . ALA A 1 434 ? -16.505 8.530 17.057 1.00 92.69 434 ALA A N 1
ATOM 3500 C CA . ALA A 1 434 ? -16.920 7.638 18.130 1.00 92.69 434 ALA A CA 1
ATOM 3501 C C . ALA A 1 434 ? -16.378 6.217 17.918 1.00 92.69 434 ALA A C 1
ATOM 3503 O O . ALA A 1 434 ? -15.867 5.626 18.866 1.00 92.69 434 ALA A O 1
ATOM 3504 N N . ALA A 1 435 ? -16.451 5.679 16.694 1.00 92.94 435 ALA A N 1
ATOM 3505 C CA . ALA A 1 435 ? -15.857 4.386 16.350 1.00 92.94 435 ALA A CA 1
ATOM 3506 C C . ALA A 1 435 ? -14.370 4.340 16.707 1.00 92.94 435 ALA A C 1
ATOM 3508 O O . ALA A 1 435 ? -13.970 3.453 17.456 1.00 92.94 435 ALA A O 1
ATOM 3509 N N . ALA A 1 436 ? -13.589 5.322 16.252 1.00 94.75 436 ALA A N 1
ATOM 3510 C CA . ALA A 1 436 ? -12.157 5.378 16.520 1.00 94.75 436 ALA A CA 1
ATOM 3511 C C . ALA A 1 436 ? -11.850 5.417 18.027 1.00 94.75 436 ALA A C 1
ATOM 3513 O O . ALA A 1 436 ? -11.069 4.602 18.511 1.00 94.75 436 ALA A O 1
ATOM 3514 N N . VAL A 1 437 ? -12.526 6.280 18.796 1.00 92.62 437 VAL A N 1
ATOM 3515 C CA . VAL A 1 437 ? -12.348 6.345 20.260 1.00 92.62 437 VAL A CA 1
ATOM 3516 C C . VAL A 1 437 ? -12.724 5.018 20.928 1.00 92.62 437 VAL A C 1
ATOM 3518 O O . VAL A 1 437 ? -11.984 4.523 21.774 1.00 92.62 437 VAL A O 1
ATOM 3521 N N . MET A 1 438 ? -13.842 4.402 20.530 1.00 90.38 438 MET A N 1
ATOM 3522 C CA . MET A 1 438 ? -14.293 3.113 21.069 1.00 90.38 438 MET A CA 1
ATOM 3523 C C . MET A 1 438 ? -13.314 1.971 20.770 1.00 90.38 438 MET A C 1
ATOM 3525 O O . MET A 1 438 ? -13.156 1.064 21.589 1.00 90.38 438 MET A O 1
ATOM 3529 N N . THR A 1 439 ? -12.666 1.986 19.608 1.00 91.12 439 THR A N 1
ATOM 3530 C CA . THR A 1 439 ? -11.724 0.940 19.191 1.00 91.12 439 THR A CA 1
ATOM 3531 C C . THR A 1 439 ? -10.273 1.255 19.528 1.00 91.12 439 THR A C 1
ATOM 3533 O O . THR A 1 439 ? -9.384 0.580 19.013 1.00 91.12 439 THR A O 1
ATOM 3536 N N . ASP A 1 440 ? -10.024 2.250 20.384 1.00 92.38 440 ASP A N 1
ATOM 3537 C CA . ASP A 1 440 ? -8.677 2.693 20.751 1.00 92.38 440 ASP A CA 1
ATOM 3538 C C . ASP A 1 440 ? -7.804 3.049 19.529 1.00 92.38 440 ASP A C 1
ATOM 3540 O O . ASP A 1 440 ? -6.625 2.718 19.429 1.00 92.38 440 ASP A O 1
ATOM 3544 N N . SER A 1 441 ? -8.424 3.668 18.529 1.00 95.25 441 SER A N 1
ATOM 3545 C CA . SER A 1 441 ? -7.785 4.084 17.284 1.00 95.25 441 SER A CA 1
ATOM 3546 C C . SER A 1 441 ? -7.647 5.604 17.239 1.00 95.25 441 SER A C 1
ATOM 3548 O O . SER A 1 441 ? -8.507 6.335 17.735 1.00 95.25 441 SER A O 1
ATOM 3550 N N . ALA A 1 442 ? -6.569 6.089 16.632 1.00 97.25 442 ALA A N 1
ATOM 3551 C CA . ALA A 1 442 ? -6.415 7.502 16.331 1.00 97.25 442 ALA A CA 1
ATOM 3552 C C . ALA A 1 442 ? -7.261 7.917 15.118 1.00 97.25 442 ALA A C 1
ATOM 3554 O O . ALA A 1 442 ? -7.742 7.093 14.340 1.00 97.25 442 ALA A O 1
ATOM 3555 N N . ILE A 1 443 ? -7.454 9.222 14.974 1.00 97.69 443 ILE A N 1
ATOM 3556 C CA . ILE A 1 443 ? -8.182 9.841 13.874 1.00 97.69 443 ILE A CA 1
ATOM 3557 C C . ILE A 1 443 ? -7.203 10.730 13.121 1.00 97.69 443 ILE A C 1
ATOM 3559 O O . ILE A 1 443 ? -6.688 11.711 13.658 1.00 97.69 443 ILE A O 1
ATOM 3563 N N . CYS A 1 444 ? -6.996 10.431 11.853 1.00 96.25 444 CYS A N 1
ATOM 3564 C CA . CYS A 1 444 ? -6.465 11.394 10.907 1.00 96.25 444 CYS A CA 1
ATOM 3565 C C . CYS A 1 444 ? -7.563 11.712 9.883 1.00 96.25 444 CYS A C 1
ATOM 3567 O O . CYS A 1 444 ? -8.636 11.104 9.896 1.00 96.25 444 CYS A O 1
ATOM 3569 N N . TYR A 1 445 ? -7.397 12.747 9.065 1.00 94.75 445 TYR A N 1
ATOM 3570 C CA . TYR A 1 445 ? -8.492 13.176 8.198 1.00 94.75 445 TYR A CA 1
ATOM 3571 C C . TYR A 1 445 ? -8.009 13.856 6.927 1.00 94.75 445 TYR A C 1
ATOM 3573 O O . TYR A 1 445 ? -7.179 14.762 6.943 1.00 94.75 445 TYR A O 1
ATOM 3581 N N . SER A 1 446 ? -8.633 13.452 5.823 1.00 90.00 446 SER A N 1
ATOM 3582 C CA . SER A 1 446 ? -8.614 14.189 4.559 1.00 90.00 446 SER A CA 1
ATOM 3583 C C . SER A 1 446 ? -9.852 15.082 4.426 1.00 90.00 446 SER A C 1
ATOM 3585 O O . SER A 1 446 ? -9.838 16.080 3.703 1.00 90.00 446 SER A O 1
ATOM 3587 N N . TYR A 1 447 ? -10.932 14.764 5.152 1.00 89.38 447 TYR A N 1
ATOM 3588 C CA . TYR A 1 447 ? -12.075 15.655 5.311 1.00 89.38 447 TYR A CA 1
ATOM 3589 C C . TYR A 1 447 ? -11.825 16.718 6.368 1.00 89.38 447 TYR A C 1
ATOM 3591 O O . TYR A 1 447 ? -12.340 16.627 7.478 1.00 89.38 447 TYR A O 1
ATOM 3599 N N . ALA A 1 448 ? -11.059 17.745 6.013 1.00 92.31 448 ALA A N 1
ATOM 3600 C CA . ALA A 1 448 ? -10.929 18.920 6.861 1.00 92.31 448 ALA A CA 1
ATOM 3601 C C . ALA A 1 448 ? -12.248 19.721 6.897 1.00 92.31 448 ALA A C 1
ATOM 3603 O O . ALA A 1 448 ? -12.911 19.859 5.855 1.00 92.31 448 ALA A O 1
ATOM 3604 N N . PRO A 1 449 ? -12.645 20.260 8.063 1.00 93.44 449 PRO A N 1
ATOM 3605 C CA . PRO A 1 449 ? -13.646 21.311 8.116 1.00 93.44 449 PRO A CA 1
ATOM 3606 C C . PRO A 1 449 ? -13.063 22.601 7.524 1.00 93.44 449 PRO A C 1
ATOM 3608 O O . PRO A 1 449 ? -11.875 22.693 7.193 1.00 93.44 449 PRO A O 1
ATOM 3611 N N . ARG A 1 450 ? -13.908 23.622 7.370 1.00 94.00 450 ARG A N 1
ATOM 3612 C CA . ARG A 1 450 ? -13.436 24.941 6.944 1.00 94.00 450 ARG A CA 1
ATOM 3613 C C . ARG A 1 450 ? -12.432 25.479 7.982 1.00 94.00 450 ARG A C 1
ATOM 3615 O O . ARG A 1 450 ? -12.742 25.405 9.167 1.00 94.00 450 ARG A O 1
ATOM 3622 N N . PRO A 1 451 ? -11.273 26.024 7.568 1.00 95.06 451 PRO A N 1
ATOM 3623 C CA . PRO A 1 451 ? -10.370 26.702 8.492 1.00 95.06 451 PRO A CA 1
ATOM 3624 C C . PRO A 1 451 ? -11.049 27.903 9.156 1.00 95.06 451 PRO A C 1
ATOM 3626 O O . PRO A 1 451 ? -11.818 28.620 8.504 1.00 95.06 451 PRO A O 1
ATOM 3629 N N . GLU A 1 452 ? -10.738 28.136 10.427 1.00 92.62 452 GLU A N 1
ATOM 3630 C CA . GLU A 1 452 ? -11.143 29.355 11.127 1.00 92.62 452 GLU A CA 1
ATOM 3631 C C . GLU A 1 452 ? -10.384 30.585 10.591 1.00 92.62 452 GLU A C 1
ATOM 3633 O O . GLU A 1 452 ? -9.355 30.442 9.918 1.00 92.62 452 GLU A O 1
ATOM 3638 N N . PRO A 1 453 ? -10.871 31.817 10.843 1.00 92.50 453 PRO A N 1
ATOM 3639 C CA . PRO A 1 453 ? -10.165 33.029 10.438 1.00 92.50 453 PRO A CA 1
ATOM 3640 C C . PRO A 1 453 ? -8.709 33.041 10.928 1.00 92.50 453 PRO A C 1
ATOM 3642 O O . PRO A 1 453 ? -8.442 32.902 12.115 1.00 92.50 453 PRO A O 1
ATOM 3645 N N . GLY A 1 454 ? -7.764 33.222 10.002 1.00 90.62 454 GLY A N 1
ATOM 3646 C CA . GLY A 1 454 ? -6.325 33.226 10.295 1.00 90.62 454 GLY A CA 1
ATOM 3647 C C . GLY A 1 454 ? -5.652 31.849 10.241 1.00 90.62 454 GLY A C 1
ATOM 3648 O O . GLY A 1 454 ? -4.429 31.781 10.126 1.00 90.62 454 GLY A O 1
ATOM 3649 N N . GLU A 1 455 ? -6.416 30.756 10.227 1.00 93.50 455 GLU A N 1
ATOM 3650 C CA . GLU A 1 455 ? -5.869 29.407 10.102 1.00 93.50 455 GLU A CA 1
ATOM 3651 C C . GLU A 1 455 ? -5.700 28.985 8.634 1.00 93.50 455 GLU A C 1
ATOM 3653 O O . GLU A 1 455 ? -6.509 29.298 7.758 1.00 93.50 455 GLU A O 1
ATOM 3658 N N . ARG A 1 456 ? -4.646 28.210 8.348 1.00 94.38 456 ARG A N 1
ATOM 3659 C CA . ARG A 1 456 ? -4.389 27.662 7.001 1.00 94.38 456 ARG A CA 1
ATOM 3660 C C . ARG A 1 456 ? -5.071 26.321 6.751 1.00 94.38 456 ARG A C 1
ATOM 3662 O O . ARG A 1 456 ? -5.200 25.908 5.600 1.00 94.38 456 ARG A O 1
ATOM 3669 N N . PHE A 1 457 ? -5.464 25.630 7.816 1.00 95.88 457 PHE A N 1
ATOM 3670 C CA . PHE A 1 457 ? -6.030 24.290 7.759 1.00 95.88 457 PHE A CA 1
ATOM 3671 C C . PHE A 1 457 ? -6.999 24.087 8.924 1.00 95.88 457 PHE A C 1
ATOM 3673 O O . PHE A 1 457 ? -6.638 24.382 10.062 1.00 95.88 457 PHE A O 1
ATOM 3680 N N . GLY A 1 458 ? -8.209 23.604 8.639 1.00 96.44 458 GLY A N 1
ATOM 3681 C CA . GLY A 1 458 ? -9.250 23.427 9.649 1.00 96.44 458 GLY A CA 1
ATOM 3682 C C . GLY A 1 458 ? -9.070 22.146 10.453 1.00 96.44 458 GLY A C 1
ATOM 3683 O O . GLY A 1 458 ? -8.652 21.125 9.909 1.00 96.44 458 GLY A O 1
ATOM 3684 N N . ILE A 1 459 ? -9.431 22.205 11.734 1.00 97.00 459 ILE A N 1
ATOM 3685 C CA . ILE A 1 459 ? -9.460 21.070 12.662 1.00 97.00 459 ILE A CA 1
ATOM 3686 C C . ILE A 1 459 ? -10.897 20.911 13.158 1.00 97.00 459 ILE A C 1
ATOM 3688 O O . ILE A 1 459 ? -11.566 21.899 13.442 1.00 97.00 459 ILE A O 1
ATOM 3692 N N . TRP A 1 460 ? -11.384 19.673 13.244 1.00 96.19 460 TRP A N 1
ATOM 3693 C CA . TRP A 1 460 ? -12.700 19.393 13.823 1.00 96.19 460 TRP A CA 1
ATOM 3694 C C . TRP A 1 460 ? -12.719 19.745 15.308 1.00 96.19 460 TRP A C 1
ATOM 3696 O O . TRP A 1 460 ? -11.819 19.337 16.042 1.00 96.19 460 TRP A O 1
ATOM 3706 N N . ASP A 1 461 ? -13.769 20.427 15.762 1.00 95.31 461 ASP A N 1
ATOM 3707 C CA . ASP A 1 461 ? -13.940 20.801 17.170 1.00 95.31 461 ASP A CA 1
ATOM 3708 C C . ASP A 1 461 ? -13.880 19.584 18.095 1.00 95.31 461 ASP A C 1
ATOM 3710 O O . ASP A 1 461 ? -13.249 19.637 19.153 1.00 95.31 461 ASP A O 1
ATOM 3714 N N . GLU A 1 462 ? -14.449 18.455 17.659 1.00 95.38 462 GLU A N 1
ATOM 3715 C CA . GLU A 1 462 ? -14.397 17.186 18.382 1.00 95.38 462 GLU A CA 1
ATOM 3716 C C . GLU A 1 462 ? -12.957 16.728 18.675 1.00 95.38 462 GLU A C 1
ATOM 3718 O O . GLU A 1 462 ? -12.719 16.086 19.697 1.00 95.38 462 GLU A O 1
ATOM 3723 N N . LEU A 1 463 ? -11.981 17.089 17.833 1.00 96.25 463 LEU A N 1
ATOM 3724 C CA . LEU A 1 463 ? -10.578 16.685 17.973 1.00 96.25 463 LEU A CA 1
ATOM 3725 C C . LEU A 1 463 ? -9.748 17.638 18.851 1.00 96.25 463 LEU A C 1
ATOM 3727 O O . LEU A 1 463 ? -8.644 17.271 19.255 1.00 96.25 463 LEU A O 1
ATOM 3731 N N . ARG A 1 464 ? -10.267 18.835 19.169 1.00 95.50 464 ARG A N 1
ATOM 3732 C CA . ARG A 1 464 ? -9.530 19.893 19.890 1.00 95.50 464 ARG A CA 1
ATOM 3733 C C . ARG A 1 464 ? -10.326 20.634 20.970 1.00 95.50 464 ARG A C 1
ATOM 3735 O O . ARG A 1 464 ? -9.971 21.751 21.323 1.00 95.50 464 ARG A O 1
ATOM 3742 N N . MET A 1 465 ? -11.386 20.032 21.504 1.00 96.00 465 MET A N 1
ATOM 3743 C CA . MET A 1 465 ? -12.227 20.634 22.550 1.00 96.00 465 MET A CA 1
ATOM 3744 C C . MET A 1 465 ? -12.891 21.958 22.121 1.00 96.00 465 MET A C 1
ATOM 3746 O O . MET A 1 465 ? -13.059 22.876 22.920 1.00 96.00 465 MET A O 1
ATOM 3750 N N . GLY A 1 466 ? -13.252 22.080 20.840 1.00 93.94 466 GLY A N 1
ATOM 3751 C CA . GLY A 1 466 ? -13.816 23.313 20.286 1.00 93.94 466 GLY A CA 1
ATOM 3752 C C . GLY A 1 466 ? -12.902 24.523 20.506 1.00 93.94 466 GLY A C 1
ATOM 3753 O O . GLY A 1 466 ? -11.733 24.503 20.126 1.00 93.94 466 GLY A O 1
ATOM 3754 N N . GLN A 1 467 ? -13.430 25.569 21.146 1.00 92.81 467 GLN A N 1
ATOM 3755 C CA . GLN A 1 467 ? -12.726 26.843 21.351 1.00 92.81 467 GLN A CA 1
ATOM 3756 C C . GLN A 1 467 ? -11.567 26.765 22.356 1.00 92.81 467 GLN A C 1
ATOM 3758 O O . GLN A 1 467 ? -10.676 27.614 22.321 1.00 92.81 467 GLN A O 1
ATOM 3763 N N . GLU A 1 468 ? -11.537 25.750 23.226 1.00 95.31 468 GLU A N 1
ATOM 3764 C CA . GLU A 1 468 ? -10.431 25.560 24.178 1.00 95.31 468 GLU A CA 1
ATOM 3765 C C . GLU A 1 468 ? -9.135 25.101 23.492 1.00 95.31 468 GLU A C 1
ATOM 3767 O O . GLU A 1 468 ? -8.068 25.168 24.100 1.00 95.31 468 GLU A O 1
ATOM 3772 N N . ASN A 1 469 ? -9.205 24.665 22.226 1.00 93.75 469 ASN A N 1
ATOM 3773 C CA . ASN A 1 469 ? -8.051 24.297 21.400 1.00 93.75 469 ASN A CA 1
ATOM 3774 C C . ASN A 1 469 ? -7.097 23.287 22.067 1.00 93.75 469 ASN A C 1
ATOM 3776 O O . ASN A 1 469 ? -5.882 23.315 21.867 1.00 93.75 469 ASN A O 1
ATOM 3780 N N . ARG A 1 470 ? -7.653 22.359 22.852 1.00 95.25 470 ARG A N 1
ATOM 3781 C CA . ARG A 1 470 ? -6.904 21.343 23.591 1.00 95.25 470 ARG A CA 1
ATOM 3782 C C . ARG A 1 470 ? -7.094 19.963 22.951 1.00 95.25 470 ARG A C 1
ATOM 3784 O O . ARG A 1 470 ? -8.171 19.378 23.080 1.00 95.25 470 ARG A O 1
ATOM 3791 N N . PRO A 1 471 ? -6.082 19.396 22.270 1.00 95.25 471 PRO A N 1
ATOM 3792 C CA . PRO A 1 471 ? -6.154 18.016 21.800 1.00 95.25 471 PRO A CA 1
ATOM 3793 C C . PRO A 1 471 ? -6.113 17.044 22.986 1.00 95.25 471 PRO A C 1
ATOM 3795 O O . PRO A 1 471 ? -5.543 17.351 24.035 1.00 95.25 471 PRO A O 1
ATOM 3798 N N . GLY A 1 472 ? -6.700 15.855 22.824 1.00 94.56 472 GLY A N 1
ATOM 3799 C CA . GLY A 1 472 ? -6.643 14.825 23.867 1.00 94.56 472 GLY A CA 1
ATOM 3800 C C . GLY A 1 472 ? -7.486 15.117 25.114 1.00 94.56 472 GLY A C 1
ATOM 3801 O O . GLY A 1 472 ? -7.160 14.650 26.203 1.00 94.56 472 GLY A O 1
ATOM 3802 N N . TRP A 1 473 ? -8.544 15.913 24.964 1.00 95.31 473 TRP A N 1
ATOM 3803 C CA . TRP A 1 473 ? -9.339 16.478 26.053 1.00 95.31 473 TRP A CA 1
ATOM 3804 C C . TRP A 1 473 ? -10.365 15.547 26.716 1.00 95.31 473 TRP A C 1
ATOM 3806 O O . TRP A 1 473 ? -10.728 15.788 27.866 1.00 95.31 473 TRP A O 1
ATOM 3816 N N . LEU A 1 474 ? -10.853 14.532 26.002 1.00 93.12 474 LEU A N 1
ATOM 3817 C CA . LEU A 1 474 ? -11.968 13.664 26.397 1.00 93.12 474 LEU A CA 1
ATOM 3818 C C . LEU A 1 474 ? -11.557 12.611 27.438 1.00 93.12 474 LEU A C 1
ATOM 3820 O O . LEU A 1 474 ? -12.366 12.228 28.279 1.00 93.12 474 LEU A O 1
ATOM 3824 N N . GLY A 1 475 ? -10.302 12.158 27.381 1.00 86.50 475 GLY A N 1
ATOM 3825 C CA . GLY A 1 475 ? -9.801 11.041 28.184 1.00 86.50 475 GLY A CA 1
ATOM 3826 C C . GLY A 1 475 ? -10.207 9.666 27.639 1.00 86.50 475 GLY A C 1
ATOM 3827 O O . GLY A 1 475 ? -11.072 9.535 26.770 1.00 86.50 475 GLY A O 1
ATOM 3828 N N . ARG A 1 476 ? -9.526 8.621 28.117 1.00 87.62 476 ARG A N 1
ATOM 3829 C CA . ARG A 1 476 ? -9.703 7.251 27.614 1.00 87.62 476 ARG A CA 1
ATOM 3830 C C . ARG A 1 476 ? -11.109 6.692 27.866 1.00 87.62 476 ARG A C 1
ATOM 3832 O O . ARG A 1 476 ? -11.732 7.046 28.871 1.00 87.62 476 ARG A O 1
ATOM 3839 N N . PRO A 1 477 ? -11.591 5.756 27.027 1.00 85.62 477 PRO A N 1
ATOM 3840 C CA . PRO A 1 477 ? -12.802 5.002 27.329 1.00 85.62 477 PRO A CA 1
ATOM 3841 C C . PRO A 1 477 ? -12.732 4.345 28.717 1.00 85.62 477 PRO A C 1
ATOM 3843 O O . PRO A 1 477 ? -11.721 3.744 29.078 1.00 85.62 477 PRO A O 1
ATOM 3846 N N . LEU A 1 478 ? -13.827 4.409 29.484 1.00 87.62 478 LEU A N 1
ATOM 3847 C CA . LEU A 1 478 ? -13.916 3.792 30.819 1.00 87.62 478 LEU A CA 1
ATOM 3848 C C . LEU A 1 478 ? -13.845 2.254 30.784 1.00 87.62 478 LEU A C 1
ATOM 3850 O O . LEU A 1 478 ? -13.609 1.616 31.806 1.00 87.62 478 LEU A O 1
ATOM 3854 N N . GLY A 1 479 ? -14.070 1.654 29.616 1.00 85.94 479 GLY A N 1
ATOM 3855 C CA . GLY A 1 479 ? -14.016 0.217 29.400 1.00 85.94 479 GLY A CA 1
ATOM 3856 C C . GLY A 1 479 ? -14.175 -0.145 27.920 1.00 85.94 479 GLY A C 1
ATOM 3857 O O . GLY A 1 479 ? -14.367 0.739 27.081 1.00 85.94 479 GLY A O 1
ATOM 3858 N N . PRO A 1 480 ? -14.093 -1.442 27.580 1.00 83.25 480 PRO A N 1
ATOM 3859 C CA . PRO A 1 480 ? -14.237 -1.911 26.207 1.00 83.25 480 PRO A CA 1
ATOM 3860 C C . PRO A 1 480 ? -15.654 -1.669 25.648 1.00 83.25 480 PRO A C 1
ATOM 3862 O O . PRO A 1 480 ? -16.625 -1.649 26.411 1.00 83.25 480 PRO A O 1
ATOM 3865 N N . PRO A 1 481 ? -15.810 -1.560 24.313 1.00 82.81 481 PRO A N 1
ATOM 3866 C CA . PRO A 1 481 ? -17.116 -1.385 23.683 1.00 82.81 481 PRO A CA 1
ATOM 3867 C C . PRO A 1 481 ? -18.094 -2.507 24.032 1.00 82.81 481 PRO A C 1
ATOM 3869 O O . PRO A 1 481 ? -17.788 -3.697 23.901 1.00 82.81 481 PRO A O 1
ATOM 3872 N N . VAL A 1 482 ? -19.312 -2.125 24.411 1.00 85.06 482 VAL A N 1
ATOM 3873 C CA . VAL A 1 482 ? -20.387 -3.065 24.735 1.00 85.06 482 VAL A CA 1
ATOM 3874 C C . VAL A 1 482 ? -21.298 -3.245 23.525 1.00 85.06 482 VAL A C 1
ATOM 3876 O O . VAL A 1 482 ? -21.893 -2.296 23.020 1.00 85.06 482 VAL A O 1
ATOM 3879 N N . ARG A 1 483 ? -21.461 -4.494 23.077 1.00 85.38 483 ARG A N 1
ATOM 3880 C CA . ARG A 1 483 ? -22.432 -4.846 22.032 1.00 85.38 483 ARG A CA 1
ATOM 3881 C C . ARG A 1 483 ? -23.816 -4.977 22.663 1.00 85.38 483 ARG A C 1
ATOM 3883 O O . ARG A 1 483 ? -24.126 -6.024 23.222 1.00 85.38 483 ARG A O 1
ATOM 3890 N N . MET A 1 484 ? -24.639 -3.933 22.575 1.00 86.31 484 MET A N 1
ATOM 3891 C CA . MET A 1 484 ? -25.961 -3.888 23.224 1.00 86.31 484 MET A CA 1
ATOM 3892 C C . MET A 1 484 ? -26.883 -5.046 22.822 1.00 86.31 484 MET A C 1
ATOM 3894 O O . MET A 1 484 ? -27.624 -5.542 23.664 1.00 86.31 484 MET A O 1
ATOM 3898 N N . ALA A 1 485 ? -26.771 -5.550 21.590 1.00 85.44 485 ALA A N 1
ATOM 3899 C CA . ALA A 1 485 ? -27.512 -6.725 21.132 1.00 85.44 485 ALA A CA 1
ATOM 3900 C C . ALA A 1 485 ? -27.221 -7.997 21.956 1.00 85.44 485 ALA A C 1
ATOM 3902 O O . ALA A 1 485 ? -28.094 -8.842 22.090 1.00 85.44 485 ALA A O 1
ATOM 3903 N N . LYS A 1 486 ? -26.044 -8.114 22.593 1.00 86.69 486 LYS A N 1
ATOM 3904 C CA . LYS A 1 486 ? -25.732 -9.230 23.510 1.00 86.69 486 LYS A CA 1
ATOM 3905 C C . LYS A 1 486 ? -26.490 -9.173 24.841 1.00 86.69 486 LYS A C 1
ATOM 3907 O O . LYS A 1 486 ? -26.403 -10.122 25.609 1.00 86.69 486 LYS A O 1
ATOM 3912 N N . ARG A 1 487 ? -27.160 -8.058 25.151 1.00 89.75 487 ARG A N 1
ATOM 3913 C CA . ARG A 1 487 ? -28.006 -7.913 26.349 1.00 89.75 487 ARG A CA 1
ATOM 3914 C C . ARG A 1 487 ? -29.466 -8.284 26.086 1.00 89.75 487 ARG A C 1
ATOM 3916 O O . ARG A 1 487 ? -30.242 -8.324 27.032 1.00 89.75 487 ARG A O 1
ATOM 3923 N N . GLN A 1 488 ? -29.835 -8.492 24.824 1.00 87.81 488 GLN A N 1
ATOM 3924 C CA . GLN A 1 488 ? -31.170 -8.949 24.454 1.00 87.81 488 GLN A CA 1
ATOM 3925 C C . GLN A 1 488 ? -31.308 -10.455 24.724 1.00 87.81 488 GLN A C 1
ATOM 3927 O O . GLN A 1 488 ? -30.283 -11.141 24.808 1.00 87.81 488 GLN A O 1
ATOM 3932 N N . PRO A 1 489 ? -32.541 -10.977 24.868 1.00 88.88 489 PRO A N 1
ATOM 3933 C CA . PRO A 1 489 ? -32.774 -12.410 25.019 1.00 88.88 489 PRO A CA 1
ATOM 3934 C C . PRO A 1 489 ? -32.096 -13.229 23.911 1.00 88.88 489 PRO A C 1
ATOM 3936 O O . PRO A 1 489 ? -32.134 -12.856 22.738 1.00 88.88 489 PRO A O 1
ATOM 3939 N N . ASP A 1 490 ? -31.480 -14.353 24.283 1.00 89.38 490 ASP A N 1
ATOM 3940 C CA . ASP A 1 490 ? -30.923 -15.299 23.314 1.00 89.38 490 ASP A CA 1
ATOM 3941 C C . ASP A 1 490 ? -32.061 -16.059 22.625 1.00 89.38 490 ASP A C 1
ATOM 3943 O O . ASP A 1 490 ? -32.714 -16.900 23.241 1.00 89.38 490 ASP A O 1
ATOM 3947 N N . LEU A 1 491 ? -32.264 -15.788 21.334 1.00 88.62 491 LEU A N 1
ATOM 3948 C CA . LEU A 1 491 ? -33.295 -16.429 20.510 1.00 88.62 491 LEU A CA 1
ATOM 3949 C C . LEU A 1 491 ? -33.082 -17.939 20.330 1.00 88.62 491 LEU A C 1
ATOM 3951 O O . LEU A 1 491 ? -33.972 -18.634 19.847 1.00 88.62 491 LEU A O 1
ATOM 3955 N N . LEU A 1 492 ? -31.897 -18.453 20.670 1.00 90.12 492 LEU A N 1
ATOM 3956 C CA . LEU A 1 492 ? -31.605 -19.882 20.667 1.00 90.12 492 LEU A CA 1
ATOM 3957 C C . LEU A 1 492 ? -31.662 -20.509 22.063 1.00 90.12 492 LEU A C 1
ATOM 3959 O O . LEU A 1 492 ? -31.336 -21.688 22.178 1.00 90.12 492 LEU A O 1
ATOM 3963 N N . GLU A 1 493 ? -32.036 -19.765 23.109 1.00 91.94 493 GLU A N 1
ATOM 3964 C CA . GLU A 1 493 ? -32.173 -20.274 24.483 1.00 91.94 493 GLU A CA 1
ATOM 3965 C C . GLU A 1 493 ? -30.922 -21.048 24.964 1.00 91.94 493 GLU A C 1
ATOM 3967 O O . GLU A 1 493 ? -31.004 -22.124 25.556 1.00 91.94 493 GLU A O 1
ATOM 3972 N N . GLY A 1 494 ? -29.722 -20.550 24.642 1.00 90.25 494 GLY A N 1
ATOM 3973 C CA . GLY A 1 494 ? -28.441 -21.186 24.967 1.00 90.25 494 GLY A CA 1
ATOM 3974 C C . GLY A 1 494 ? -28.004 -22.300 24.005 1.00 90.25 494 GLY A C 1
ATOM 3975 O O . GLY A 1 494 ? -26.861 -22.762 24.057 1.00 90.25 494 GLY A O 1
ATOM 3976 N N . GLN A 1 495 ? -28.844 -22.719 23.055 1.00 91.44 495 GLN A N 1
ATOM 3977 C CA . GLN A 1 495 ? -28.472 -23.740 22.066 1.00 91.44 495 GLN A CA 1
ATOM 3978 C C . GLN A 1 495 ? -27.395 -23.258 21.082 1.00 91.44 495 GLN A C 1
ATOM 3980 O O . GLN A 1 495 ? -26.743 -24.082 20.443 1.00 91.44 495 GLN A O 1
ATOM 3985 N N . GLY A 1 496 ? -27.204 -21.940 20.951 1.00 88.12 496 GLY A N 1
ATOM 3986 C CA . GLY A 1 496 ? -26.135 -21.344 20.147 1.00 88.12 496 GLY A CA 1
ATOM 3987 C C . GLY A 1 496 ? -24.759 -21.352 20.822 1.00 88.12 496 GLY A C 1
ATOM 3988 O O . GLY A 1 496 ? -23.752 -21.198 20.134 1.00 88.12 496 GLY A O 1
ATOM 3989 N N . THR A 1 497 ? -24.699 -21.534 22.145 1.00 88.75 497 THR A N 1
ATOM 3990 C CA . THR A 1 497 ? -23.454 -21.526 22.936 1.00 88.75 497 THR A CA 1
ATOM 3991 C C . THR A 1 497 ? -23.053 -22.917 23.426 1.00 88.75 497 THR A C 1
ATOM 3993 O O . THR A 1 497 ? -21.871 -23.168 23.652 1.00 88.75 497 THR A O 1
ATOM 3996 N N . SER A 1 498 ? -24.003 -23.849 23.530 1.00 94.12 498 SER A N 1
ATOM 3997 C CA . SER A 1 498 ? -23.724 -25.266 23.768 1.00 94.12 498 SER A CA 1
ATOM 3998 C C . SER A 1 498 ? -23.178 -25.943 22.508 1.00 94.12 498 SER A C 1
ATOM 4000 O O . SER A 1 498 ? -23.885 -26.055 21.507 1.00 94.12 498 SER A O 1
ATOM 4002 N N . ALA A 1 499 ? -21.949 -26.466 22.551 1.00 94.69 499 ALA A N 1
ATOM 4003 C CA . ALA A 1 499 ? -21.357 -27.176 21.413 1.00 94.69 499 ALA A CA 1
ATOM 4004 C C . ALA A 1 499 ? -22.170 -28.411 20.980 1.00 94.69 499 ALA A C 1
ATOM 4006 O O . ALA A 1 499 ? -22.310 -28.667 19.783 1.00 94.69 499 ALA A O 1
ATOM 4007 N N . THR A 1 500 ? -22.751 -29.146 21.935 1.00 95.62 500 THR A N 1
ATOM 4008 C CA . THR A 1 500 ? -23.577 -30.335 21.663 1.00 95.62 500 THR A CA 1
ATOM 4009 C C . THR A 1 500 ? -24.905 -29.988 20.996 1.00 95.62 500 THR A C 1
ATOM 4011 O O . THR A 1 500 ? -25.405 -30.779 20.198 1.00 95.62 500 THR A O 1
ATOM 4014 N N . SER A 1 501 ? -25.455 -28.801 21.261 1.00 95.62 501 SER A N 1
ATOM 4015 C CA . SER A 1 501 ? -26.669 -28.310 20.598 1.00 95.62 501 SER A CA 1
ATOM 4016 C C . SER A 1 501 ? -26.350 -27.642 19.258 1.00 95.62 501 SER A C 1
ATOM 4018 O O . SER A 1 501 ? -27.015 -27.903 18.255 1.00 95.62 501 SER A O 1
ATOM 4020 N N . LEU A 1 502 ? -25.294 -26.824 19.201 1.00 94.56 502 LEU A N 1
ATOM 4021 C CA . LEU A 1 502 ? -24.889 -26.090 18.003 1.00 94.56 502 LEU A CA 1
ATOM 4022 C C . LEU A 1 502 ? -24.492 -27.033 16.863 1.00 94.56 502 LEU A C 1
ATOM 4024 O O . LEU A 1 502 ? -24.876 -26.800 15.717 1.00 94.56 502 LEU A O 1
ATOM 4028 N N . ILE A 1 503 ? -23.787 -28.130 17.162 1.00 96.50 503 ILE A N 1
ATOM 4029 C CA . ILE A 1 503 ? -23.385 -29.109 16.142 1.00 96.50 503 ILE A CA 1
ATOM 4030 C C . ILE A 1 503 ? -24.592 -29.706 15.401 1.00 96.50 503 ILE A C 1
ATOM 4032 O O . ILE A 1 503 ? -24.520 -29.929 14.193 1.00 96.50 503 ILE A O 1
ATOM 4036 N N . GLN A 1 504 ? -25.740 -29.866 16.074 1.00 95.62 504 GLN A N 1
ATOM 4037 C CA . GLN A 1 504 ? -26.980 -30.362 15.460 1.00 95.62 504 GLN A CA 1
ATOM 4038 C C . GLN A 1 504 ? -27.573 -29.384 14.441 1.00 95.62 504 GLN A C 1
ATOM 4040 O O . GLN A 1 504 ? -28.379 -29.782 13.595 1.00 95.62 504 GLN A O 1
ATOM 4045 N N . ARG A 1 505 ? -27.140 -28.120 14.462 1.00 94.12 505 ARG A N 1
ATOM 4046 C CA . ARG A 1 505 ? -27.510 -27.064 13.509 1.00 94.12 505 ARG A CA 1
ATOM 4047 C C . ARG A 1 505 ? -26.465 -26.876 12.407 1.00 94.12 505 ARG A C 1
ATOM 4049 O O . ARG A 1 505 ? -26.742 -26.195 11.423 1.00 94.12 505 ARG A O 1
ATOM 4056 N N . CYS A 1 506 ? -25.285 -27.479 12.520 1.00 94.56 506 CYS A N 1
ATOM 4057 C CA . CYS A 1 506 ? -24.233 -27.368 11.517 1.00 94.56 506 CYS A CA 1
ATOM 4058 C C . CYS A 1 506 ? -24.496 -28.285 10.313 1.00 94.56 506 CYS A C 1
ATOM 4060 O O . CYS A 1 506 ? -24.803 -29.469 10.455 1.00 94.56 506 CYS A O 1
ATOM 4062 N N . ARG A 1 507 ? -24.375 -27.745 9.098 1.00 93.81 507 ARG A N 1
ATOM 4063 C CA . ARG A 1 507 ? -24.528 -28.483 7.835 1.00 93.81 507 ARG A CA 1
ATOM 4064 C C . ARG A 1 507 ? -23.398 -28.125 6.877 1.00 93.81 507 ARG A C 1
ATOM 4066 O O . ARG A 1 507 ? -23.049 -26.956 6.747 1.00 93.81 507 ARG A O 1
ATOM 4073 N N . GLY A 1 508 ? -22.863 -29.114 6.171 1.00 92.25 508 GLY A N 1
ATOM 4074 C CA . GLY A 1 508 ? -21.874 -28.910 5.115 1.00 92.25 508 GLY A CA 1
ATOM 4075 C C . GLY A 1 508 ? -21.410 -30.239 4.530 1.00 92.25 508 GLY A C 1
ATOM 4076 O O . GLY A 1 508 ? -21.078 -31.158 5.272 1.00 92.25 508 GLY A O 1
ATOM 4077 N N . GLU A 1 509 ? -21.422 -30.347 3.204 1.00 89.69 509 GLU A N 1
ATOM 4078 C CA . GLU A 1 509 ? -21.146 -31.601 2.486 1.00 89.69 509 GLU A CA 1
ATOM 4079 C C . GLU A 1 509 ? -19.660 -31.969 2.522 1.00 89.69 509 GLU A C 1
ATOM 4081 O O . GLU A 1 509 ? -19.295 -33.128 2.705 1.00 89.69 509 GLU A O 1
ATOM 4086 N N . THR A 1 510 ? -18.791 -30.964 2.417 1.00 91.25 510 THR A N 1
ATOM 4087 C CA . THR A 1 510 ? -17.334 -31.132 2.325 1.00 91.25 510 THR A CA 1
ATOM 4088 C C . THR A 1 510 ? -16.627 -31.058 3.674 1.00 91.25 510 THR A C 1
ATOM 4090 O O . THR A 1 510 ? -15.404 -31.164 3.737 1.00 91.25 510 THR A O 1
ATOM 4093 N N . VAL A 1 511 ? -17.370 -30.905 4.772 1.00 96.06 511 VAL A N 1
ATOM 4094 C CA . VAL A 1 511 ? -16.808 -30.736 6.115 1.00 96.06 511 VAL A CA 1
ATOM 4095 C C . VAL A 1 511 ? -17.301 -31.804 7.090 1.00 96.06 511 VAL A C 1
ATOM 4097 O O . VAL A 1 511 ? -18.295 -32.501 6.862 1.00 96.06 511 VAL A O 1
ATOM 4100 N N . ARG A 1 512 ? -16.563 -31.968 8.184 1.00 96.62 512 ARG A N 1
ATOM 4101 C CA . ARG A 1 512 ? -16.945 -32.741 9.365 1.00 96.62 512 ARG A CA 1
ATOM 4102 C C . ARG A 1 512 ? -17.039 -31.793 10.548 1.00 96.62 512 ARG A C 1
ATOM 4104 O O . ARG A 1 512 ? -16.257 -30.847 10.653 1.00 96.62 512 ARG A O 1
ATOM 4111 N N . PHE A 1 513 ? -17.992 -32.080 11.421 1.00 97.50 513 PHE A N 1
ATOM 4112 C CA . PHE A 1 513 ? -18.178 -31.370 12.673 1.00 97.50 513 PHE A CA 1
ATOM 4113 C C . PHE A 1 513 ? -17.919 -32.337 13.816 1.00 97.50 513 PHE A C 1
ATOM 4115 O O . PHE A 1 513 ? -18.377 -33.478 13.771 1.00 97.50 513 PHE A O 1
ATOM 4122 N N . GLU A 1 514 ? -17.213 -31.870 14.833 1.00 97.56 514 GLU A N 1
ATOM 4123 C CA . GLU A 1 514 ? -17.000 -32.599 16.077 1.00 97.56 514 GLU A CA 1
ATOM 4124 C C . GLU A 1 514 ? -17.125 -31.641 17.262 1.00 97.56 514 GLU A C 1
ATOM 4126 O O . GLU A 1 514 ? -16.858 -30.442 17.139 1.00 97.56 514 GLU A O 1
ATOM 4131 N N . VAL A 1 515 ? -17.568 -32.164 18.402 1.00 97.38 515 VAL A N 1
ATOM 4132 C CA . VAL A 1 515 ? -17.544 -31.414 19.659 1.00 97.38 515 VAL A CA 1
ATOM 4133 C C . VAL A 1 515 ? -16.119 -31.476 20.203 1.00 97.38 515 VAL A C 1
ATOM 4135 O O . VAL A 1 515 ? -15.584 -32.561 20.412 1.00 97.38 515 VAL A O 1
ATOM 4138 N N . ASP A 1 516 ? -15.517 -30.312 20.423 1.00 95.31 516 ASP A N 1
ATOM 4139 C CA . ASP A 1 516 ? -14.174 -30.138 20.978 1.00 95.31 516 ASP A CA 1
ATOM 4140 C C . ASP A 1 516 ? -14.275 -29.255 22.230 1.00 95.31 516 ASP A C 1
ATOM 4142 O O . ASP A 1 516 ? -14.243 -28.021 22.169 1.00 95.31 516 ASP A O 1
ATOM 4146 N N . GLY A 1 517 ? -14.511 -29.899 23.376 1.00 93.25 517 GLY A N 1
ATOM 4147 C CA . GLY A 1 517 ? -14.824 -29.217 24.631 1.00 93.25 517 GLY A CA 1
ATOM 4148 C C . GLY A 1 517 ? -16.079 -28.346 24.504 1.00 93.25 517 GLY A C 1
ATOM 4149 O O . GLY A 1 517 ? -17.166 -28.844 24.222 1.00 93.25 517 GLY A O 1
ATOM 4150 N N . ALA A 1 518 ? -15.922 -27.036 24.708 1.00 92.69 518 ALA A N 1
ATOM 4151 C CA . ALA A 1 518 ? -17.001 -26.053 24.581 1.00 92.69 518 ALA A CA 1
ATOM 4152 C C . ALA A 1 518 ? -17.179 -25.501 23.150 1.00 92.69 518 ALA A C 1
ATOM 4154 O O . ALA A 1 518 ? -18.004 -24.615 22.937 1.00 92.69 518 ALA A O 1
ATOM 4155 N N . ALA A 1 519 ? -16.413 -25.984 22.168 1.00 94.81 519 ALA A N 1
ATOM 4156 C CA . ALA A 1 519 ? -16.462 -25.511 20.788 1.00 94.81 519 ALA A CA 1
ATOM 4157 C C . ALA A 1 519 ? -16.970 -26.591 19.822 1.00 94.81 519 ALA A C 1
ATOM 4159 O O . ALA A 1 519 ? -16.847 -27.790 20.066 1.00 94.81 519 ALA A O 1
ATOM 4160 N N . VAL A 1 520 ? -17.497 -26.152 18.677 1.00 96.38 520 VAL A N 1
ATOM 4161 C CA . VAL A 1 520 ? -17.695 -27.018 17.508 1.00 96.38 520 VAL A CA 1
ATOM 4162 C C . VAL A 1 520 ? -16.480 -26.863 16.606 1.00 96.38 520 VAL A C 1
ATOM 4164 O O . VAL A 1 520 ? -16.226 -25.780 16.072 1.00 96.38 520 VAL A O 1
ATOM 4167 N N . LYS A 1 521 ? -15.724 -27.943 16.424 1.00 96.31 521 LYS A N 1
ATOM 4168 C CA . LYS A 1 521 ? -14.586 -27.972 15.512 1.00 96.31 521 LYS A CA 1
ATOM 4169 C C . LYS A 1 521 ? -15.053 -28.388 14.123 1.00 96.31 521 LYS A C 1
ATOM 4171 O O . LYS A 1 521 ? -15.760 -29.378 13.949 1.00 96.31 521 LYS A O 1
ATOM 4176 N N . VAL A 1 522 ? -14.642 -27.602 13.132 1.00 95.19 522 VAL A N 1
ATOM 4177 C CA . VAL A 1 522 ? -14.951 -27.822 11.717 1.00 95.19 522 VAL A CA 1
ATOM 4178 C C . VAL A 1 522 ? -13.673 -28.233 11.001 1.00 95.19 522 VAL A C 1
ATOM 4180 O O . VAL A 1 522 ? -12.671 -27.519 11.050 1.00 95.19 522 VAL A O 1
ATOM 4183 N N . THR A 1 523 ? -13.702 -29.377 10.327 1.00 94.69 523 THR A N 1
ATOM 4184 C CA . THR A 1 523 ? -12.581 -29.880 9.520 1.00 94.69 523 THR A CA 1
ATOM 4185 C C . THR A 1 523 ? -13.046 -30.218 8.112 1.00 94.69 523 THR A C 1
ATOM 4187 O O . THR A 1 523 ? -14.217 -30.514 7.892 1.00 94.69 523 THR A O 1
ATOM 4190 N N . THR A 1 524 ? -12.148 -30.150 7.133 1.00 92.56 524 THR A N 1
ATOM 4191 C CA . THR A 1 524 ? -12.445 -30.589 5.763 1.00 92.56 524 THR A CA 1
ATOM 4192 C C . THR A 1 524 ? -12.423 -32.117 5.670 1.00 92.56 524 THR A C 1
ATOM 4194 O O . THR A 1 524 ? -11.629 -32.776 6.341 1.00 92.56 524 THR A O 1
ATOM 4197 N N . ARG A 1 525 ? -13.293 -32.688 4.831 1.00 92.44 525 ARG A N 1
ATOM 4198 C CA . ARG A 1 525 ? -13.221 -34.096 4.403 1.00 92.44 525 ARG A CA 1
ATOM 4199 C C . ARG A 1 525 ? -12.137 -34.319 3.349 1.00 92.44 525 ARG A C 1
ATOM 4201 O O . ARG A 1 525 ? -11.661 -35.441 3.221 1.00 92.44 525 ARG A O 1
ATOM 4208 N N . ASP A 1 526 ? -11.780 -33.267 2.622 1.00 89.00 526 ASP A N 1
ATOM 4209 C CA . ASP A 1 526 ? -10.768 -33.262 1.572 1.00 89.00 526 ASP A CA 1
ATOM 4210 C C . ASP A 1 526 ? -9.482 -32.583 2.083 1.00 89.00 526 ASP A C 1
ATOM 4212 O O . ASP A 1 526 ? -9.511 -31.380 2.364 1.00 89.00 526 ASP A O 1
ATOM 4216 N N . PRO A 1 527 ? -8.352 -33.305 2.205 1.00 81.81 527 PRO A N 1
ATOM 4217 C CA . PRO A 1 527 ? -7.086 -32.732 2.667 1.00 81.81 527 PRO A CA 1
ATOM 4218 C C . PRO A 1 527 ? -6.529 -31.634 1.747 1.00 81.81 527 PRO A C 1
ATOM 4220 O O . PRO A 1 527 ? -5.670 -30.872 2.190 1.00 81.81 527 PRO A O 1
ATOM 4223 N N . ASN A 1 528 ? -7.019 -31.534 0.508 1.00 80.94 528 ASN A N 1
ATOM 4224 C CA . ASN A 1 528 ? -6.611 -30.532 -0.475 1.00 80.94 528 ASN A CA 1
ATOM 4225 C C . ASN A 1 528 ? -7.577 -29.337 -0.558 1.00 80.94 528 ASN A C 1
ATOM 4227 O O . ASN A 1 528 ? -7.366 -28.437 -1.371 1.00 80.94 528 ASN A O 1
ATOM 4231 N N . ALA A 1 529 ? -8.623 -29.293 0.275 1.00 84.19 529 ALA A N 1
ATOM 4232 C CA . ALA A 1 529 ? -9.582 -28.197 0.248 1.00 84.19 529 ALA A CA 1
ATOM 4233 C C . ALA A 1 529 ? -8.919 -26.854 0.599 1.00 84.19 529 ALA A C 1
ATOM 4235 O O . ALA A 1 529 ? -8.329 -26.684 1.669 1.00 84.19 529 ALA A O 1
ATOM 4236 N N . SER A 1 530 ? -9.088 -25.867 -0.282 1.00 79.50 530 SER A N 1
ATOM 4237 C CA . SER A 1 530 ? -8.606 -24.495 -0.087 1.00 79.50 530 SER A CA 1
ATOM 4238 C C . SER A 1 530 ? -9.559 -23.623 0.740 1.00 79.50 530 SER A C 1
ATOM 4240 O O . SER A 1 530 ? -9.178 -22.537 1.175 1.00 79.50 530 SER A O 1
ATOM 4242 N N . GLU A 1 531 ? -10.798 -24.074 0.964 1.00 86.19 531 GLU A N 1
ATOM 4243 C CA . GLU A 1 531 ? -11.800 -23.387 1.782 1.00 86.19 531 GLU A CA 1
ATOM 4244 C C . GLU A 1 531 ? -12.637 -24.364 2.620 1.00 86.19 531 GLU A C 1
ATOM 4246 O O . GLU A 1 531 ? -12.801 -25.533 2.276 1.00 86.19 531 GLU A O 1
ATOM 4251 N N . LEU A 1 532 ? -13.199 -23.860 3.724 1.00 89.69 532 LEU A N 1
ATOM 4252 C CA . LEU A 1 532 ? -14.218 -24.552 4.512 1.00 89.69 532 LEU A CA 1
ATOM 4253 C C . LEU A 1 532 ? -15.549 -23.832 4.328 1.00 89.69 532 LEU A C 1
ATOM 4255 O O . LEU A 1 532 ? -15.648 -22.634 4.595 1.00 89.69 532 LEU A O 1
ATOM 4259 N N . ARG A 1 533 ? -16.584 -24.569 3.919 1.00 89.88 533 ARG A N 1
ATOM 4260 C CA . ARG A 1 533 ? -17.929 -24.027 3.717 1.00 89.88 533 ARG A CA 1
ATOM 4261 C C . ARG A 1 533 ? -18.945 -24.823 4.519 1.00 89.88 533 ARG A C 1
ATOM 4263 O O . ARG A 1 533 ? -19.082 -26.031 4.349 1.00 89.88 533 ARG A O 1
ATOM 4270 N N . PHE A 1 534 ? -19.682 -24.126 5.374 1.00 91.75 534 PHE A N 1
ATOM 4271 C CA . PHE A 1 534 ? -20.757 -24.706 6.165 1.00 91.75 534 PHE A CA 1
ATOM 4272 C C . PHE A 1 534 ? -21.853 -23.684 6.457 1.00 91.75 534 PHE A C 1
ATOM 4274 O O . PHE A 1 534 ? -21.696 -22.489 6.212 1.00 91.75 534 PHE A O 1
ATOM 4281 N N . ARG A 1 535 ? -22.985 -24.174 6.959 1.00 90.69 535 ARG A N 1
ATOM 4282 C CA . ARG A 1 535 ? -24.150 -23.390 7.370 1.00 90.69 535 ARG A CA 1
ATOM 4283 C C . ARG A 1 535 ? -24.541 -23.755 8.793 1.00 90.69 535 ARG A C 1
ATOM 4285 O O . ARG A 1 535 ? -24.379 -24.904 9.200 1.00 90.69 535 ARG A O 1
ATOM 4292 N N . ILE A 1 536 ? -25.101 -22.788 9.508 1.00 89.06 536 ILE A N 1
ATOM 4293 C CA . ILE A 1 536 ? -25.813 -23.006 10.767 1.00 89.06 536 ILE A CA 1
ATOM 4294 C C . ILE A 1 536 ? -27.297 -22.796 10.455 1.00 89.06 536 ILE A C 1
ATOM 4296 O O . ILE A 1 536 ? -27.669 -21.736 9.954 1.00 89.06 536 ILE A O 1
ATOM 4300 N N . VAL A 1 537 ? -28.124 -23.822 10.657 1.00 89.81 537 VAL A N 1
ATOM 4301 C CA . VAL A 1 537 ? -29.542 -23.818 10.264 1.00 89.81 537 VAL A CA 1
ATOM 4302 C C . VAL A 1 537 ? -30.484 -23.600 11.450 1.00 89.81 537 VAL A C 1
ATOM 4304 O O . VAL A 1 537 ? -30.119 -23.792 12.612 1.00 89.81 537 VAL A O 1
ATOM 4307 N N . GLY A 1 538 ? -31.725 -23.213 11.140 1.00 87.12 538 GLY A N 1
ATOM 4308 C CA . GLY A 1 538 ? -32.780 -23.007 12.136 1.00 87.12 538 GLY A CA 1
ATOM 4309 C C . GLY A 1 538 ? -32.569 -21.775 13.017 1.00 87.12 538 GLY A C 1
ATOM 4310 O O . GLY A 1 538 ? -32.994 -21.787 14.168 1.00 87.12 538 GLY A O 1
ATOM 4311 N N . ILE A 1 539 ? -31.862 -20.759 12.517 1.00 85.44 539 ILE A N 1
ATOM 4312 C CA . ILE A 1 539 ? -31.721 -19.465 13.193 1.00 85.44 539 ILE A CA 1
ATOM 4313 C C . ILE A 1 539 ? -33.032 -18.684 13.006 1.00 85.44 539 ILE A C 1
ATOM 4315 O O . ILE A 1 539 ? -33.432 -18.523 11.851 1.00 85.44 539 ILE A O 1
ATOM 4319 N N . PRO A 1 540 ? -33.705 -18.226 14.079 1.00 84.00 540 PRO A N 1
ATOM 4320 C CA . PRO A 1 540 ? -34.867 -17.345 13.966 1.00 84.00 540 PRO A CA 1
ATOM 4321 C C . PRO A 1 540 ? -34.485 -16.018 13.296 1.00 84.00 540 PRO A C 1
ATOM 4323 O O . PRO A 1 540 ? -33.465 -15.419 13.640 1.00 84.00 540 PRO A O 1
ATOM 4326 N N . THR A 1 541 ? -35.272 -15.585 12.311 1.00 80.12 541 THR A N 1
ATOM 4327 C CA . THR A 1 541 ? -35.031 -14.360 11.519 1.00 80.12 541 THR A CA 1
ATOM 4328 C C . THR A 1 541 ? -36.328 -13.597 11.233 1.00 80.12 541 THR A C 1
ATOM 4330 O O . THR A 1 541 ? -36.474 -12.994 10.174 1.00 80.12 541 THR A O 1
ATOM 4333 N N . ASP A 1 542 ? -37.311 -13.724 12.113 1.00 77.25 542 ASP A N 1
ATOM 4334 C CA . ASP A 1 542 ? -38.640 -13.112 12.034 1.00 77.25 542 ASP A CA 1
ATOM 4335 C C . ASP A 1 542 ? -38.665 -11.646 12.499 1.00 77.25 542 ASP A C 1
ATOM 4337 O O . ASP A 1 542 ? -39.574 -10.907 12.132 1.00 77.25 542 ASP A O 1
ATOM 4341 N N . GLY A 1 543 ? -37.655 -11.208 13.256 1.00 75.81 543 GLY A N 1
ATOM 4342 C CA . GLY A 1 543 ? -37.474 -9.808 13.646 1.00 75.81 543 GLY A CA 1
ATOM 4343 C C . GLY A 1 543 ? -36.893 -8.911 12.544 1.00 75.81 543 GLY A C 1
ATOM 4344 O O . GLY A 1 543 ? -36.321 -9.380 11.560 1.00 75.81 543 GLY A O 1
ATOM 4345 N N . SER A 1 544 ? -36.985 -7.593 12.756 1.00 76.62 544 SER A N 1
ATOM 4346 C CA . SER A 1 544 ? -36.433 -6.567 11.856 1.00 76.62 544 SER A CA 1
ATOM 4347 C C . SER A 1 544 ? -34.901 -6.543 11.816 1.00 76.62 544 SER A C 1
ATOM 4349 O O . SER A 1 544 ? -34.321 -6.135 10.812 1.00 76.62 544 SER A O 1
ATOM 4351 N N . ASP A 1 545 ? -34.251 -6.996 12.892 1.00 76.81 545 ASP A N 1
ATOM 4352 C CA . ASP A 1 545 ? -32.798 -7.012 13.055 1.00 76.81 545 ASP A CA 1
ATOM 4353 C C . ASP A 1 545 ? -32.303 -8.407 13.452 1.00 76.81 545 ASP A C 1
ATOM 4355 O O . ASP A 1 545 ? -32.879 -9.069 14.316 1.00 76.81 545 ASP A O 1
ATOM 4359 N N . LEU A 1 546 ? -31.173 -8.830 12.876 1.00 80.69 546 LEU A N 1
ATOM 4360 C CA . LEU A 1 546 ? -30.479 -10.062 13.252 1.00 80.69 546 LEU A CA 1
ATOM 4361 C C . LEU A 1 546 ? -29.068 -9.744 13.746 1.00 80.69 546 LEU A C 1
ATOM 4363 O O . LEU A 1 546 ? -28.238 -9.213 13.008 1.00 80.69 546 LEU A O 1
ATOM 4367 N N . PHE A 1 547 ? -28.766 -10.151 14.979 1.00 85.81 547 PHE A N 1
ATOM 4368 C CA . PHE A 1 547 ? -27.417 -10.100 15.532 1.00 85.81 547 PHE A CA 1
ATOM 4369 C C . PHE A 1 547 ? -26.895 -11.510 15.807 1.00 85.81 547 PHE A C 1
ATOM 4371 O O . PHE A 1 547 ? -27.506 -12.284 16.537 1.00 85.81 547 PHE A O 1
ATOM 4378 N N . ILE A 1 548 ? -25.719 -11.824 15.259 1.00 84.19 548 ILE A N 1
ATOM 4379 C CA . ILE A 1 548 ? -25.016 -13.085 15.501 1.00 84.19 548 ILE A CA 1
ATOM 4380 C C . ILE A 1 548 ? -23.634 -12.761 16.070 1.00 84.19 548 ILE A C 1
ATOM 4382 O O . ILE A 1 548 ? -22.876 -11.982 15.493 1.00 84.19 548 ILE A O 1
ATOM 4386 N N . SER A 1 549 ? -23.282 -13.394 17.189 1.00 87.06 549 SER A N 1
ATOM 4387 C CA . SER A 1 549 ? -21.935 -13.341 17.759 1.00 87.06 549 SER A CA 1
ATOM 4388 C C . SER A 1 549 ? -21.286 -14.713 17.676 1.00 87.06 549 SER A C 1
ATOM 4390 O O . SER A 1 549 ? -21.799 -15.671 18.242 1.00 87.06 549 SER A O 1
ATOM 4392 N N . LEU A 1 550 ? -20.110 -14.781 17.058 1.00 85.88 550 LEU A N 1
ATOM 4393 C CA . LEU A 1 550 ? -19.295 -15.991 16.978 1.00 85.88 550 LEU A CA 1
ATOM 4394 C C . LEU A 1 550 ? -17.895 -15.685 17.510 1.00 85.88 550 LEU A C 1
ATOM 4396 O O . LEU A 1 550 ? -17.316 -14.655 17.169 1.00 85.88 550 LEU A O 1
ATOM 4400 N N . ALA A 1 551 ? -17.357 -16.582 18.331 1.00 88.31 551 ALA A N 1
ATOM 4401 C CA . ALA A 1 551 ? -15.940 -16.608 18.672 1.00 88.31 551 ALA A CA 1
ATOM 4402 C C . ALA A 1 551 ? -15.298 -17.749 17.882 1.00 88.31 551 ALA A C 1
ATOM 4404 O O . ALA A 1 551 ? -15.743 -18.893 17.974 1.00 88.31 551 ALA A O 1
ATOM 4405 N N . VAL A 1 552 ? -14.291 -17.436 17.068 1.00 88.50 552 VAL A N 1
ATOM 4406 C CA . VAL A 1 552 ? -13.694 -18.392 16.130 1.00 88.50 552 VAL A CA 1
ATOM 4407 C C . VAL A 1 552 ? -12.182 -18.363 16.275 1.00 88.50 552 VAL A C 1
ATOM 4409 O O . VAL A 1 552 ? -11.579 -17.300 16.383 1.00 88.50 552 VAL A O 1
ATOM 4412 N N . ARG A 1 553 ? -11.575 -19.549 16.251 1.00 90.12 553 ARG A N 1
ATOM 4413 C CA . ARG A 1 553 ? -10.127 -19.745 16.183 1.00 90.12 553 ARG A CA 1
ATOM 4414 C C . ARG A 1 553 ? -9.811 -20.755 15.094 1.00 90.12 553 ARG A C 1
ATOM 4416 O O . ARG A 1 553 ? -10.608 -21.655 14.832 1.00 90.12 553 ARG A O 1
ATOM 4423 N N . ALA A 1 554 ? -8.639 -20.635 14.491 1.00 89.38 554 ALA A N 1
ATOM 4424 C CA . ALA A 1 554 ? -8.158 -21.599 13.517 1.00 89.38 554 ALA A CA 1
ATOM 4425 C C . ALA A 1 554 ? -6.663 -21.834 13.711 1.00 89.38 554 ALA A C 1
ATOM 4427 O O . ALA A 1 554 ? -5.924 -20.911 14.044 1.00 89.38 554 ALA A O 1
ATOM 4428 N N . VAL A 1 555 ? -6.218 -23.063 13.455 1.00 88.56 555 VAL A N 1
ATOM 4429 C CA . VAL A 1 555 ? -4.788 -23.334 13.281 1.00 88.56 555 VAL A CA 1
ATOM 4430 C C . VAL A 1 555 ? -4.278 -22.602 12.032 1.00 88.56 555 VAL A C 1
ATOM 4432 O O . VAL A 1 555 ? -5.053 -22.442 11.076 1.00 88.56 555 VAL A O 1
ATOM 4435 N N . PRO A 1 556 ? -3.000 -22.189 11.978 1.00 88.50 556 PRO A N 1
ATOM 4436 C CA . PRO A 1 556 ? -2.406 -21.639 10.762 1.00 88.50 556 PRO A CA 1
ATOM 4437 C C . PRO A 1 556 ? -2.659 -22.530 9.541 1.00 88.50 556 PRO A C 1
ATOM 4439 O O . PRO A 1 556 ? -2.855 -23.745 9.654 1.00 88.50 556 PRO A O 1
ATOM 4442 N N . GLN A 1 557 ? -2.747 -21.929 8.357 1.00 87.06 557 GLN A N 1
ATOM 4443 C CA . GLN A 1 557 ? -2.888 -22.702 7.126 1.00 87.06 557 GLN A CA 1
ATOM 4444 C C . GLN A 1 557 ? -1.564 -23.411 6.814 1.00 87.06 557 GLN A C 1
ATOM 4446 O O . GLN A 1 557 ? -0.489 -22.838 6.979 1.00 87.06 557 GLN A O 1
ATOM 4451 N N . ARG A 1 558 ? -1.623 -24.674 6.377 1.00 87.31 558 ARG A N 1
ATOM 4452 C CA . ARG A 1 558 ? -0.419 -25.426 6.002 1.00 87.31 558 ARG A CA 1
ATOM 4453 C C . ARG A 1 558 ? 0.323 -24.684 4.888 1.00 87.31 558 ARG A C 1
ATOM 4455 O O . ARG A 1 558 ? -0.298 -24.309 3.901 1.00 87.31 558 ARG A O 1
ATOM 4462 N N . GLY A 1 559 ? 1.634 -24.509 5.047 1.00 89.62 559 GLY A N 1
ATOM 4463 C CA . GLY A 1 559 ? 2.471 -23.785 4.084 1.00 89.62 559 GLY A CA 1
ATOM 4464 C C . GLY A 1 559 ? 2.442 -22.261 4.236 1.00 89.62 559 GLY A C 1
ATOM 4465 O O . GLY A 1 559 ? 3.100 -21.583 3.459 1.00 89.62 559 GLY A O 1
ATOM 4466 N N . TYR A 1 560 ? 1.727 -21.726 5.231 1.00 93.56 560 TYR A N 1
ATOM 4467 C CA . TYR A 1 560 ? 1.663 -20.294 5.519 1.00 93.56 560 TYR A CA 1
ATOM 4468 C C . TYR A 1 560 ? 2.304 -19.965 6.874 1.00 93.56 560 TYR A C 1
ATOM 4470 O O . TYR A 1 560 ? 2.270 -20.798 7.786 1.00 93.56 560 TYR A O 1
ATOM 4478 N N . PRO A 1 561 ? 2.868 -18.754 7.032 1.00 94.56 561 PRO A N 1
ATOM 4479 C CA . PRO A 1 561 ? 3.406 -18.300 8.307 1.00 94.56 561 PRO A CA 1
ATOM 4480 C C . PRO A 1 561 ? 2.292 -18.140 9.360 1.00 94.56 561 PRO A C 1
ATOM 4482 O O . PRO A 1 561 ? 1.163 -17.783 9.005 1.00 94.56 561 PRO A O 1
ATOM 4485 N N . PRO A 1 562 ? 2.583 -18.383 10.652 1.00 93.00 562 PRO A N 1
ATOM 4486 C CA . PRO A 1 562 ? 1.589 -18.310 11.726 1.00 93.00 562 PRO A CA 1
ATOM 4487 C C . PRO A 1 562 ? 0.994 -16.910 11.931 1.00 93.00 562 PRO A C 1
ATOM 4489 O O . PRO A 1 562 ? -0.136 -16.799 12.397 1.00 93.00 562 PRO A O 1
ATOM 4492 N N . GLU A 1 563 ? 1.715 -15.858 11.547 1.00 92.69 563 GLU A N 1
ATOM 4493 C CA . GLU A 1 563 ? 1.266 -14.464 11.587 1.00 92.69 563 GLU A CA 1
ATOM 4494 C C . GLU A 1 563 ? 0.105 -14.201 10.626 1.00 92.69 563 GLU A C 1
ATOM 4496 O O . GLU A 1 563 ? -0.651 -13.258 10.823 1.00 92.69 563 GLU A O 1
ATOM 4501 N N . MET A 1 564 ? -0.075 -15.032 9.595 1.00 91.75 564 MET A N 1
ATOM 4502 C CA . MET A 1 564 ? -1.099 -14.817 8.583 1.00 91.75 564 MET A CA 1
ATOM 4503 C C . MET A 1 564 ? -2.441 -15.428 8.992 1.00 91.75 564 MET A C 1
ATOM 4505 O O . MET A 1 564 ? -2.708 -16.616 8.787 1.00 91.75 564 MET A O 1
ATOM 4509 N N . ALA A 1 565 ? -3.330 -14.584 9.518 1.00 85.12 565 ALA A N 1
ATOM 4510 C CA . ALA A 1 565 ? -4.666 -15.011 9.915 1.00 85.12 565 ALA A CA 1
ATOM 4511 C C . ALA A 1 565 ? -5.518 -15.501 8.726 1.00 85.12 565 ALA A C 1
ATOM 4513 O O . ALA A 1 565 ? -5.435 -15.009 7.590 1.00 85.12 565 ALA A O 1
ATOM 4514 N N . ARG A 1 566 ? -6.402 -16.464 9.018 1.00 86.06 566 ARG A N 1
ATOM 4515 C CA . ARG A 1 566 ? -7.427 -16.934 8.079 1.00 86.06 566 ARG A CA 1
ATOM 4516 C C . ARG A 1 566 ? -8.571 -15.930 7.982 1.00 86.06 566 ARG A C 1
ATOM 4518 O O . ARG A 1 566 ? -8.883 -15.230 8.940 1.00 86.06 566 ARG A O 1
ATOM 4525 N N . VAL A 1 567 ? -9.243 -15.922 6.836 1.00 84.69 567 VAL A N 1
ATOM 4526 C CA . VAL A 1 567 ? -10.441 -15.107 6.613 1.00 84.69 567 VAL A CA 1
ATOM 4527 C C . VAL A 1 567 ? -11.672 -15.985 6.745 1.00 84.69 567 VAL A C 1
ATOM 4529 O O . VAL A 1 567 ? -11.746 -17.050 6.135 1.00 84.69 567 VAL A O 1
ATOM 4532 N N . MET A 1 568 ? -12.643 -15.509 7.516 1.00 84.00 568 MET A N 1
ATOM 4533 C CA . MET A 1 568 ? -13.973 -16.094 7.588 1.00 84.00 568 MET A CA 1
ATOM 4534 C C . MET A 1 568 ? -14.981 -15.118 6.995 1.00 84.00 568 MET A C 1
ATOM 4536 O O . MET A 1 568 ? -15.020 -13.948 7.370 1.00 84.00 568 MET A O 1
ATOM 4540 N N . TRP A 1 569 ? -15.817 -15.629 6.098 1.00 81.38 569 TRP A N 1
ATOM 4541 C CA . TRP A 1 569 ? -16.981 -14.918 5.595 1.00 81.38 569 TRP A CA 1
ATOM 4542 C C . TRP A 1 569 ? -18.226 -15.442 6.288 1.00 81.38 569 TRP A C 1
ATOM 4544 O O . TRP A 1 569 ? -18.441 -16.653 6.358 1.00 81.38 569 TRP A O 1
ATOM 4554 N N . LEU A 1 570 ? -19.052 -14.523 6.771 1.00 78.19 570 LEU A N 1
ATOM 4555 C CA . LEU A 1 570 ? -20.363 -14.828 7.317 1.00 78.19 570 LEU A CA 1
ATOM 4556 C C . LEU A 1 570 ? -21.417 -14.126 6.465 1.00 78.19 570 LEU A C 1
ATOM 4558 O O . LEU A 1 570 ? -21.259 -12.963 6.102 1.00 78.19 570 LEU A O 1
ATOM 4562 N N . GLY A 1 571 ? -22.491 -14.838 6.151 1.00 76.81 571 GLY A N 1
ATOM 4563 C CA . GLY A 1 571 ? -23.624 -14.292 5.422 1.00 76.81 571 GLY A CA 1
ATOM 4564 C C . GLY A 1 571 ? -24.880 -15.100 5.701 1.00 76.81 571 GLY A C 1
ATOM 4565 O O . GLY A 1 571 ? -24.810 -16.257 6.121 1.00 76.81 571 GLY A O 1
ATOM 4566 N N . ILE A 1 572 ? -26.031 -14.486 5.453 1.00 76.81 572 ILE A N 1
ATOM 4567 C CA . ILE A 1 572 ? -27.326 -15.153 5.549 1.00 76.81 572 ILE A CA 1
ATOM 4568 C C . ILE A 1 572 ? -27.569 -15.857 4.214 1.00 76.81 572 ILE A C 1
ATOM 4570 O O . ILE A 1 572 ? -27.627 -15.222 3.160 1.00 76.81 572 ILE A O 1
ATOM 4574 N N . ALA A 1 573 ? -27.654 -17.186 4.240 1.00 67.31 573 ALA A N 1
ATOM 4575 C CA . ALA A 1 573 ? -27.982 -17.954 3.047 1.00 67.31 573 ALA A CA 1
ATOM 4576 C C . ALA A 1 573 ? -29.460 -17.752 2.691 1.00 67.31 573 ALA A C 1
ATOM 4578 O O . ALA A 1 573 ? -30.322 -17.819 3.566 1.00 67.31 573 ALA A O 1
ATOM 4579 N N . GLN A 1 574 ? -29.762 -17.560 1.405 1.00 59.84 574 GLN A N 1
ATOM 4580 C CA . GLN A 1 574 ? -31.151 -17.592 0.949 1.00 59.84 574 GLN A CA 1
ATOM 4581 C C . GLN A 1 574 ? -31.751 -18.996 1.164 1.00 59.84 574 GLN A C 1
ATOM 4583 O O . GLN A 1 574 ? -31.010 -19.989 1.109 1.00 59.84 574 GLN A O 1
ATOM 4588 N N . PRO A 1 575 ? -33.075 -19.111 1.384 1.00 56.12 575 PRO A N 1
ATOM 4589 C CA . PRO A 1 575 ? -33.754 -20.403 1.395 1.00 56.12 575 PRO A CA 1
ATOM 4590 C C . PRO A 1 575 ? -33.436 -21.189 0.116 1.00 56.12 575 PRO A C 1
ATOM 4592 O O . PRO A 1 575 ? -33.399 -20.615 -0.976 1.00 56.12 575 PRO A O 1
ATOM 4595 N N . ALA A 1 576 ? -33.200 -22.498 0.235 1.00 46.44 576 ALA A N 1
ATOM 4596 C CA . ALA A 1 576 ? -32.922 -23.350 -0.920 1.00 46.44 576 ALA A CA 1
ATOM 4597 C C . ALA A 1 576 ? -34.035 -23.211 -1.982 1.00 46.44 576 ALA A C 1
ATOM 4599 O O . ALA A 1 576 ? -35.217 -23.250 -1.648 1.00 46.44 576 ALA A O 1
ATOM 4600 N N . GLY A 1 577 ? -33.653 -23.022 -3.252 1.00 48.38 577 GLY A N 1
ATOM 4601 C CA . GLY A 1 577 ? -34.585 -22.931 -4.387 1.00 48.38 577 GLY A CA 1
ATOM 4602 C C . GLY A 1 577 ? -35.047 -21.522 -4.788 1.00 48.38 577 GLY A C 1
ATOM 4603 O O . GLY A 1 577 ? -35.781 -21.394 -5.763 1.00 48.38 577 GLY A O 1
ATOM 4604 N N . LYS A 1 578 ? -34.616 -20.454 -4.105 1.00 44.75 578 LYS A N 1
ATOM 4605 C CA . LYS A 1 578 ? -34.945 -19.068 -4.487 1.00 44.75 578 LYS A CA 1
ATOM 4606 C C . LYS A 1 578 ? -33.688 -18.364 -4.993 1.00 44.75 578 LYS A C 1
ATOM 4608 O O . LYS A 1 578 ? -32.841 -17.988 -4.199 1.00 44.75 578 LYS A O 1
ATOM 4613 N N . LEU A 1 579 ? -33.533 -18.254 -6.315 1.00 43.81 579 LEU A N 1
ATOM 4614 C CA . LEU A 1 579 ? -32.371 -17.602 -6.944 1.00 43.81 579 LEU A CA 1
ATOM 4615 C C . LEU A 1 579 ? -32.613 -16.116 -7.260 1.00 43.81 579 LEU A C 1
ATOM 4617 O O . LEU A 1 579 ? -31.655 -15.353 -7.296 1.00 43.81 579 LEU A O 1
ATOM 4621 N N . VAL A 1 580 ? -33.867 -15.688 -7.440 1.00 43.28 580 VAL A N 1
ATOM 4622 C CA . VAL A 1 580 ? -34.264 -14.287 -7.665 1.00 43.28 580 VAL A CA 1
ATOM 4623 C C . VAL A 1 580 ? -35.723 -14.132 -7.217 1.00 43.28 580 VAL A C 1
ATOM 4625 O O . VAL A 1 580 ? -36.562 -14.942 -7.606 1.00 43.28 580 VAL A O 1
ATOM 4628 N N . ARG A 1 581 ? -36.052 -13.109 -6.420 1.00 45.66 581 ARG A N 1
ATOM 4629 C CA . ARG A 1 581 ? -37.406 -12.538 -6.449 1.00 45.66 581 ARG A CA 1
ATOM 4630 C C . ARG A 1 581 ? -37.364 -11.352 -7.422 1.00 45.66 581 ARG A C 1
ATOM 4632 O O . ARG A 1 581 ? -36.444 -10.545 -7.290 1.00 45.66 581 ARG A O 1
ATOM 4639 N N . PRO A 1 582 ? -38.284 -11.249 -8.396 1.00 44.41 582 PRO A N 1
ATOM 4640 C CA . PRO A 1 582 ? -38.454 -10.013 -9.159 1.00 44.41 582 PRO A CA 1
ATOM 4641 C C . PRO A 1 582 ? -38.913 -8.861 -8.249 1.00 44.41 582 PRO A C 1
ATOM 4643 O O . PRO A 1 582 ? -38.528 -7.717 -8.475 1.00 44.41 582 PRO A O 1
ATOM 4646 N N . ASP A 1 583 ? -39.627 -9.186 -7.167 1.00 46.16 583 ASP A N 1
ATOM 4647 C CA . ASP A 1 583 ? -40.232 -8.212 -6.262 1.00 46.16 583 ASP A CA 1
ATOM 4648 C C . ASP A 1 583 ? -39.458 -8.104 -4.949 1.00 46.16 583 ASP A C 1
ATOM 4650 O O . ASP A 1 583 ? -39.220 -9.110 -4.268 1.00 46.16 583 ASP A O 1
ATOM 4654 N N . LEU A 1 584 ? -39.094 -6.871 -4.582 1.00 49.66 584 LEU A N 1
ATOM 4655 C CA . LEU A 1 584 ? -38.488 -6.556 -3.288 1.00 49.66 584 LEU A CA 1
ATOM 4656 C C . LEU A 1 584 ? -39.352 -7.151 -2.162 1.00 49.66 584 LEU A C 1
ATOM 4658 O O . LEU A 1 584 ? -40.577 -7.206 -2.296 1.00 49.66 584 LEU A O 1
ATOM 4662 N N . PRO A 1 585 ? -38.754 -7.635 -1.056 1.00 55.59 585 PRO A N 1
ATOM 4663 C CA . PRO A 1 585 ? -39.554 -8.067 0.081 1.00 55.59 585 PRO A CA 1
ATOM 4664 C C . PRO A 1 585 ? -40.517 -6.937 0.493 1.00 55.59 585 PRO A C 1
ATOM 4666 O O . PRO A 1 585 ? -40.091 -5.778 0.484 1.00 55.59 585 PRO A O 1
ATOM 4669 N N . PRO A 1 586 ? -41.782 -7.245 0.847 1.00 54.25 586 PRO A N 1
ATOM 4670 C CA . PRO A 1 586 ? -42.664 -6.273 1.485 1.00 54.25 586 PRO A CA 1
ATOM 4671 C C . PRO A 1 586 ? -41.906 -5.679 2.668 1.00 54.25 586 PRO A C 1
ATOM 4673 O O . PRO A 1 586 ? -41.418 -6.427 3.514 1.00 54.25 586 PRO A O 1
ATOM 4676 N N . SER A 1 587 ? -41.692 -4.370 2.638 1.00 59.97 587 SER A N 1
ATOM 4677 C CA . SER A 1 587 ? -40.809 -3.680 3.572 1.00 59.97 587 SER A CA 1
ATOM 4678 C C . SER A 1 587 ? -41.548 -2.474 4.120 1.00 59.97 587 SER A C 1
ATOM 4680 O O . SER A 1 587 ? -41.983 -1.620 3.346 1.00 59.97 587 SER A O 1
ATOM 4682 N N . GLY A 1 588 ? -41.695 -2.422 5.439 1.00 69.56 588 GLY A N 1
ATOM 4683 C CA . GLY A 1 588 ? -42.186 -1.257 6.150 1.00 69.56 588 GLY A CA 1
ATOM 4684 C C . GLY A 1 588 ? -41.053 -0.449 6.775 1.00 69.56 588 GLY A C 1
ATOM 4685 O O . GLY A 1 588 ? -39.877 -0.814 6.740 1.00 69.56 588 GLY A O 1
ATOM 4686 N N . MET A 1 589 ? -41.419 0.679 7.362 1.00 57.84 589 MET A N 1
ATOM 4687 C CA . MET A 1 589 ? -40.600 1.419 8.303 1.00 57.84 589 MET A CA 1
ATOM 4688 C C . MET A 1 589 ? -41.369 1.588 9.607 1.00 57.84 589 MET A C 1
ATOM 4690 O O . MET A 1 589 ? -42.576 1.796 9.608 1.00 57.84 589 MET A O 1
ATOM 4694 N N . CYS A 1 590 ? -40.660 1.540 10.726 1.00 56.41 590 CYS A N 1
ATOM 4695 C CA . CYS A 1 590 ? -41.220 1.801 12.042 1.00 56.41 590 CYS A CA 1
ATOM 4696 C C . CYS A 1 590 ? -40.375 2.889 12.709 1.00 56.41 590 CYS A C 1
ATOM 4698 O O . CYS A 1 590 ? -39.156 2.758 12.844 1.00 56.41 590 CYS A O 1
ATOM 4700 N N . LEU A 1 591 ? -41.014 3.993 13.098 1.00 53.91 591 LEU A N 1
ATOM 4701 C CA . LEU A 1 591 ? -40.380 4.987 13.961 1.00 53.91 591 LEU A CA 1
ATOM 4702 C C . LEU A 1 591 ? -40.419 4.473 15.399 1.00 53.91 591 LEU A C 1
ATOM 4704 O O . LEU A 1 591 ? -41.365 3.801 15.795 1.00 53.91 591 LEU A O 1
ATOM 4708 N N . ARG A 1 592 ? -39.392 4.783 16.198 1.00 41.28 592 ARG A N 1
ATOM 4709 C CA . ARG A 1 592 ? -39.271 4.275 17.572 1.00 41.28 592 ARG A CA 1
ATOM 4710 C C . ARG A 1 592 ? -40.563 4.517 18.370 1.00 41.28 592 ARG A C 1
ATOM 4712 O O . ARG A 1 592 ? -40.893 5.663 18.656 1.00 41.28 592 ARG A O 1
ATOM 4719 N N . GLY A 1 593 ? -41.225 3.430 18.771 1.00 63.22 593 GLY A N 1
ATOM 4720 C CA . GLY A 1 593 ? -42.469 3.455 19.550 1.00 63.22 593 GLY A CA 1
ATOM 4721 C C . GLY A 1 593 ? -43.759 3.585 18.729 1.00 63.22 593 GLY A C 1
ATOM 4722 O O . GLY A 1 593 ? -44.819 3.723 19.329 1.00 63.22 593 GLY A O 1
ATOM 4723 N N . GLY A 1 594 ? -43.681 3.562 17.396 1.00 65.31 594 GLY A N 1
ATOM 4724 C CA . GLY A 1 594 ? -44.829 3.581 16.488 1.00 65.31 594 GLY A CA 1
ATOM 4725 C C . GLY A 1 594 ? -45.137 2.215 15.871 1.00 65.31 594 GLY A C 1
ATOM 4726 O O . GLY A 1 594 ? -44.434 1.232 16.102 1.00 65.31 594 GLY A O 1
ATOM 4727 N N . GLU A 1 595 ? -46.199 2.169 15.070 1.00 73.56 595 GLU A N 1
ATOM 4728 C CA . GLU A 1 595 ? -46.546 1.001 14.258 1.00 73.56 595 GLU A CA 1
ATOM 4729 C C . GLU A 1 595 ? -45.705 0.951 12.974 1.00 73.56 595 GLU A C 1
ATOM 4731 O O . GLU A 1 595 ? -45.202 1.973 12.494 1.00 73.56 595 GLU A O 1
ATOM 4736 N N . GLU A 1 596 ? -45.534 -0.252 12.426 1.00 62.59 596 GLU A N 1
ATOM 4737 C CA . GLU A 1 596 ? -44.906 -0.438 11.121 1.00 62.59 596 GLU A CA 1
ATOM 4738 C C . GLU A 1 596 ? -45.824 0.122 10.024 1.00 62.59 596 GLU A C 1
ATOM 4740 O O . GLU A 1 596 ? -46.984 -0.264 9.900 1.00 62.59 596 GLU A O 1
ATOM 4745 N N . ILE A 1 597 ? -45.296 1.056 9.238 1.00 80.12 597 ILE A N 1
ATOM 4746 C CA . ILE A 1 597 ? -45.979 1.711 8.119 1.00 80.12 597 ILE A CA 1
ATOM 4747 C C . ILE A 1 597 ? -45.243 1.418 6.811 1.00 80.12 597 ILE A C 1
ATOM 4749 O O . ILE A 1 597 ? -44.096 0.984 6.821 1.00 80.12 597 ILE A O 1
ATOM 4753 N N . GLU A 1 598 ? -45.866 1.691 5.667 1.00 80.69 598 GLU A N 1
ATOM 4754 C CA . GLU A 1 598 ? -45.185 1.609 4.369 1.00 80.69 598 GLU A CA 1
ATOM 4755 C C . GLU A 1 598 ? -43.984 2.574 4.302 1.00 80.69 598 GLU A C 1
ATOM 4757 O O . GLU A 1 598 ? -44.014 3.669 4.876 1.00 80.69 598 GLU A O 1
ATOM 4762 N N . LEU A 1 599 ? -42.916 2.167 3.607 1.00 67.81 599 LEU A N 1
ATOM 4763 C CA . LEU A 1 599 ? -41.743 3.010 3.367 1.00 67.81 599 LEU A CA 1
ATOM 4764 C C . LEU A 1 599 ? -42.153 4.323 2.692 1.00 67.81 599 LEU A C 1
ATOM 4766 O O . LEU A 1 599 ? -42.652 4.328 1.569 1.00 67.81 599 LEU A O 1
ATOM 4770 N N . ARG A 1 600 ? -41.892 5.450 3.356 1.00 67.06 600 ARG A N 1
ATOM 4771 C CA . ARG A 1 600 ? -42.153 6.779 2.795 1.00 67.06 600 ARG A CA 1
ATOM 4772 C C . ARG A 1 600 ? -40.879 7.367 2.206 1.00 67.06 600 ARG A C 1
ATOM 4774 O O . ARG A 1 600 ? -39.896 7.554 2.922 1.00 67.06 600 ARG A O 1
ATOM 4781 N N . GLU A 1 601 ? -40.908 7.709 0.922 1.00 49.53 601 GLU A N 1
ATOM 4782 C CA . GLU A 1 601 ? -39.744 8.218 0.177 1.00 49.53 601 GLU A CA 1
ATOM 4783 C C . GLU A 1 601 ? -39.133 9.483 0.815 1.00 49.53 601 GLU A C 1
ATOM 4785 O O . GLU A 1 601 ? -37.915 9.628 0.909 1.00 49.53 601 GLU A O 1
ATOM 4790 N N . GLU A 1 602 ? -39.982 10.342 1.377 1.00 54.72 602 GLU A N 1
ATOM 4791 C CA . GLU A 1 602 ? -39.629 11.563 2.117 1.00 54.72 602 GLU A CA 1
ATOM 4792 C C . GLU A 1 602 ? -38.816 11.335 3.405 1.00 54.72 602 GLU A C 1
ATOM 4794 O O . GLU A 1 602 ? -38.180 12.257 3.910 1.00 54.72 602 GLU A O 1
ATOM 4799 N N . THR A 1 603 ? -38.784 10.105 3.924 1.00 58.44 603 THR A N 1
ATOM 4800 C CA . THR A 1 603 ? -37.991 9.740 5.113 1.00 58.44 603 THR A CA 1
ATOM 4801 C C . THR A 1 603 ? -36.581 9.265 4.761 1.00 58.44 603 THR A C 1
ATOM 4803 O O . THR A 1 603 ? -35.763 9.029 5.649 1.00 58.44 603 THR A O 1
ATOM 4806 N N . GLY A 1 604 ? -36.287 9.101 3.465 1.00 44.69 604 GLY A N 1
ATOM 4807 C CA . GLY A 1 604 ? -35.028 8.544 2.972 1.00 44.69 604 GLY A CA 1
ATOM 4808 C C . GLY A 1 604 ? -34.900 7.024 3.136 1.00 44.69 604 GLY A C 1
ATOM 4809 O O . GLY A 1 604 ? -33.881 6.455 2.740 1.00 44.69 604 GLY A O 1
ATOM 4810 N N . ALA A 1 605 ? -35.912 6.345 3.686 1.00 43.41 605 ALA A N 1
ATOM 4811 C CA . ALA A 1 605 ? -35.926 4.895 3.822 1.00 43.41 605 ALA A CA 1
ATOM 4812 C C . ALA A 1 605 ? -36.174 4.230 2.455 1.00 43.41 605 ALA A C 1
ATOM 4814 O O . ALA A 1 605 ? -37.193 4.470 1.811 1.00 43.41 605 ALA A O 1
ATOM 4815 N N . THR A 1 606 ? -35.241 3.391 1.990 1.00 51.81 606 THR A N 1
ATOM 4816 C CA . THR A 1 606 ? -35.383 2.661 0.717 1.00 51.81 606 THR A CA 1
ATOM 4817 C C . THR A 1 606 ? -34.879 1.226 0.832 1.00 51.81 606 THR A C 1
ATOM 4819 O O . THR A 1 606 ? -33.903 0.952 1.530 1.00 51.81 606 THR A O 1
ATOM 4822 N N . VAL A 1 607 ? -35.516 0.310 0.098 1.00 45.72 607 VAL A N 1
ATOM 4823 C CA . VAL A 1 607 ? -35.072 -1.082 -0.073 1.00 45.72 607 VAL A CA 1
ATOM 4824 C C . VAL A 1 607 ? -34.777 -1.305 -1.553 1.00 45.72 607 VAL A C 1
ATOM 4826 O O . VAL A 1 607 ? -35.576 -0.944 -2.412 1.00 45.72 607 VAL A O 1
ATOM 4829 N N . ARG A 1 608 ? -33.593 -1.838 -1.881 1.00 50.03 608 ARG A N 1
ATOM 4830 C CA . ARG A 1 608 ? -33.146 -2.045 -3.271 1.00 50.03 608 ARG A CA 1
ATOM 4831 C C . ARG A 1 608 ? -32.406 -3.372 -3.413 1.00 50.03 608 ARG A C 1
ATOM 4833 O O . ARG A 1 608 ? -31.619 -3.744 -2.545 1.00 50.03 608 ARG A O 1
ATOM 4840 N N . TYR A 1 609 ? -32.598 -4.056 -4.542 1.00 42.06 609 TYR A N 1
ATOM 4841 C CA . TYR A 1 609 ? -31.750 -5.183 -4.925 1.00 42.06 609 TYR A CA 1
ATOM 4842 C C . TYR A 1 609 ? -30.383 -4.677 -5.373 1.00 42.06 609 TYR A C 1
ATOM 4844 O O . TYR A 1 609 ? -30.276 -3.835 -6.264 1.00 42.06 609 TYR A O 1
ATOM 4852 N N . PHE A 1 610 ? -29.325 -5.243 -4.804 1.00 43.25 610 PHE A N 1
ATOM 4853 C CA . PHE A 1 610 ? -27.976 -5.035 -5.309 1.00 43.25 610 PHE A CA 1
ATOM 4854 C C . PHE A 1 610 ? -27.622 -6.152 -6.287 1.00 43.25 610 PHE A C 1
ATOM 4856 O O . PHE A 1 610 ? -27.800 -7.334 -5.988 1.00 43.25 610 PHE A O 1
ATOM 4863 N N . LYS A 1 611 ? -27.061 -5.792 -7.450 1.00 36.97 611 LYS A N 1
ATOM 4864 C CA . LYS A 1 611 ? -26.315 -6.765 -8.256 1.00 36.97 611 LYS A CA 1
ATOM 4865 C C . LYS A 1 611 ? -25.198 -7.317 -7.377 1.00 36.97 611 LYS A C 1
ATOM 4867 O O . LYS A 1 611 ? -24.433 -6.537 -6.809 1.00 36.97 611 LYS A O 1
ATOM 4872 N N . ALA A 1 612 ? -25.115 -8.643 -7.272 1.00 34.66 612 ALA A N 1
ATOM 4873 C CA . ALA A 1 612 ? -24.012 -9.312 -6.599 1.00 34.66 612 ALA A CA 1
ATOM 4874 C C . ALA A 1 612 ? -22.692 -8.693 -7.078 1.00 34.66 612 ALA A C 1
ATOM 4876 O O . ALA A 1 612 ? -22.414 -8.672 -8.282 1.00 34.66 612 ALA A O 1
ATOM 4877 N N . ARG A 1 613 ? -21.900 -8.149 -6.146 1.00 30.98 613 ARG A N 1
ATOM 4878 C CA . ARG A 1 613 ? -20.514 -7.787 -6.441 1.00 30.98 613 ARG A CA 1
ATOM 4879 C C . ARG A 1 613 ? -19.844 -9.071 -6.926 1.00 30.98 613 ARG A C 1
ATOM 4881 O O . ARG A 1 613 ? -19.748 -10.029 -6.164 1.00 30.98 613 ARG A O 1
ATOM 4888 N N . ARG A 1 614 ? -19.435 -9.115 -8.197 1.00 27.73 614 ARG A N 1
ATOM 4889 C CA . ARG A 1 614 ? -18.435 -10.094 -8.628 1.00 27.73 614 ARG A CA 1
ATOM 4890 C C . ARG A 1 614 ? -17.179 -9.769 -7.821 1.00 27.73 614 ARG A C 1
ATOM 4892 O O . ARG A 1 614 ? -16.659 -8.663 -7.965 1.00 27.73 614 ARG A O 1
ATOM 4899 N N . LEU A 1 615 ? -16.819 -10.672 -6.910 1.00 29.30 615 LEU A N 1
ATOM 4900 C CA . LEU A 1 615 ? -15.521 -10.674 -6.240 1.00 29.30 615 LEU A CA 1
ATOM 4901 C C . LEU A 1 615 ? -14.414 -10.905 -7.267 1.00 29.30 615 LEU A C 1
ATOM 4903 O O . LEU A 1 615 ? -14.656 -11.707 -8.200 1.00 29.30 615 LEU A O 1
#

Nearest PDB structures (foldseek):
  9axv-assembly1_Br  TM=4.690E-01  e=5.539E-02  Schizosaccharomyces pombe
  8i9y-assembly1_Lf  TM=4.564E-01  e=6.558E-02  Thermochaetoides thermophila DSM 1495
  6uz7-assembly1_Bf  TM=4.913E-01  e=1.088E-01  Kluyveromyces lactis

Radius of gyration: 29.34 Å; Cα contacts (8 Å, |Δi|>4): 1180; chains: 1; bounding box: 90×92×92 Å

Mean predicted aligned error: 9.39 Å

Sequence (615 aa):
MGQKLDQTKPCCFRPVGMLAAILLTGWAVAGDKAWPAEPPALRVLQDQYPRAFFFRSAEGMASNRRITYEQWEATFERLMGIEGKVLDEEVPGRSLRNIDFFTRFKRRHPEQLVLLHYNGNARDPRDAEEQFFAGHWVYFNGARILEDVPAETGETDIRVDRPELFRVNIGRYGDRNDDIGLCRLDEHGRPDWRHAEQVQLIAIDRARKVIRVRRGCYGTKPLAFSAGQAYAAAHVTEGPWGRRSHLLWFYNYSTRCPRDTKGRTCAQVLAAELGRRFGPNGELATFDGIEFDVLHHRVHGGRGVRVPDCDADGRPDAGFFDGINTYGIGVIEFCRLVRKALGEEKLILADGMSLWNQRAFGILNGIESEGWPHLSDWEIRDWSGGLNRHVFWRENGRTPVFNYVNHKFVTHGALPGDVRRPPVPFSVHRLVFAAAVMTDSAICYSYAPRPEPGERFGIWDELRMGQENRPGWLGRPLGPPVRMAKRQPDLLEGQGTSATSLIQRCRGETVRFEVDGAAVKVTTRDPNASELRFRIVGIPTDGSDLFISLAVRAVPQRGYPPEMARVMWLGIAQPAGKLVRPDLPPSGMCLRGGEEIELREETGATVRYFKARRL

Solvent-accessible surface area (backbone atoms only — not comparable to full-atom values): 35135 Å² total; per-residue (Å²): 140,81,85,84,90,83,92,84,86,86,84,91,81,87,84,83,89,83,92,80,90,79,91,80,89,78,79,91,75,92,71,91,70,75,71,76,72,80,76,57,72,41,45,56,80,48,72,32,15,47,24,38,33,44,45,42,57,60,33,58,49,51,63,35,88,91,53,54,68,69,65,49,45,72,60,51,67,72,46,32,16,42,29,21,53,30,52,39,40,69,44,78,74,27,45,83,40,24,38,58,52,54,48,55,45,35,74,76,38,59,37,34,43,36,33,39,41,38,65,54,38,38,28,27,58,81,57,57,58,93,81,66,56,65,38,26,43,25,27,26,28,51,22,45,26,62,46,70,40,71,57,51,80,52,75,45,79,44,38,32,79,47,48,81,55,61,56,67,53,36,57,39,68,42,79,39,47,38,43,31,42,36,23,33,42,44,99,86,70,27,52,32,44,90,58,54,26,34,29,37,49,76,50,75,41,70,89,79,16,28,38,32,28,36,41,35,29,76,92,35,56,47,54,67,39,52,48,73,44,18,35,40,23,33,52,32,62,48,38,31,91,44,97,89,38,54,62,19,41,24,58,21,33,23,74,59,26,39,55,50,99,86,68,44,41,33,39,57,50,53,23,50,50,51,22,49,34,47,29,95,87,21,86,41,38,75,47,47,28,38,33,22,42,72,24,44,32,53,70,72,81,55,60,87,91,29,31,31,11,34,56,49,57,57,52,63,42,55,30,43,56,97,88,38,54,36,18,31,50,20,43,42,52,28,50,51,45,34,42,66,46,61,40,80,84,40,47,39,33,26,36,48,52,50,90,55,25,48,50,47,43,58,65,26,15,23,26,40,17,54,11,55,37,30,34,75,32,74,82,55,82,47,57,65,61,31,54,52,49,43,47,49,35,62,75,39,26,19,77,77,59,50,32,30,33,34,41,40,49,47,40,81,47,96,49,71,71,40,69,34,75,61,92,67,55,72,68,52,56,54,50,52,52,48,50,26,49,58,46,70,20,28,40,27,41,72,66,60,47,80,46,55,94,93,49,91,66,28,72,54,42,85,50,19,57,47,92,72,64,36,52,29,68,74,40,61,70,96,63,80,76,76,66,68,76,78,75,49,86,62,91,54,76,57,36,77,66,37,20,82,50,34,52,77,30,53,47,44,92,59,41,46,78,46,73,53,83,74,35,65,44,77,44,66,71,47,96,80,60,92,73,88,68,71,45,75,56,90,72,88,74,88,62,98,71,87,87,84,88,84,89,85,86,76,79,59,53,90,96,50,60,77,45,44,73,84,88,83,89,84,79,86,78,71,64,90,92,63,91,74,72,97,62,79,75,95,60,64,42,61,57,95,95,58,68,76,38,75,58,46,71,93,75,71,54,81,88,79,92,74,79,78,77,82,126

pLDDT: mean 87.06, std 18.66, range [26.25, 98.81]

Secondary structure (DSSP, 8-state):
-------------------------------------SPPPPGGGTT-BS-B-EESHHHHHHT-TTS-HHHHHHHHTTSSEEEE--STTTSTT-HHHHHHHHHHHHHH-TTSEEEEEEESSEE-TTS--TT--GGGB-EE--EEB-S-B-S-SSEEEEEBS-GGG--SSBTTTT-B--EEEEEEE-TTS-EEEEEEEEEEEEEEETTTTEEEEESS-TT-----B-TTSEEEEEBPEE--SSTT--PEEEB---TTS---TTS--HHHHHHHHHHHHHSTTSTTTT--EEEEET-BSS----BTTB-EESS-SSS--TTEETTEEHHHHHHHHHHHHHHHHH-SSSEEEEE-SSTTB---TTTSSEEEEETTTTTT-TT-TTHHHHHHHHHHHHHHSPSSP-EEEEE---EE-SSTT-EE-----HHHHHHHHHHHHHTTEEEEESSPPPPPTT-SS---HHHHTGGG--TTBS---SSSPP-GGGGS--TTTTTTT-HHHHGGGEE-SSEEEEEETTEEEEEESSTT-S----EE------SS----------PPPTTS-TTSPPP----PPPPTT-S--SSPPP-EEE-TTS-EEEPPGGGT----PPPP---

Foldseek 3Di:
DDDDDDDDDDDDDDDDDDDDDDDDDDDDDDDPPPDPDDQAAAPLLDQFPPQAAAEAPLLVQQQDPVDDLVQSLVQGVLHRAYEHAQDCFQPHPSVVGSLVSLLVSCVVCVNHAYAYEAAQWWGDLLRDDPLDFQLQFWWWQWWAFAAKDAQDAFKDKTATPCLVQWDQLDAQFRHATFWKKKAFADPVRFGDRVGIWIWGWDDADVVRRITMIGTRPSPGGRDIYHGRGMIMTTFQWHHNLDPPTDTTTTGLLFPLTDADPVRDHSLLSVLVVLLQQCDPPHSNVSHQAYEHEQAFLWRDDDDDSIAIDRNRRSDHQSCDDPNDNRSNQSSLVSLVSNCVSNDDRHAYEYAQLDPGHHLNFQSHLAYECAAVSHQAPLVCPPNVSSLVRLLVQPVGGHPVRAAAYAHHHWDADPGRNDIDGDPRDPVSVVVVSVSCLLSVYHYYYPPWDDCDVPHPTHDDCSQQVNPNSHGSPPTHDPDHDDDVVVVDDDPCNCLCQALVSQLVQKDDDQWDWDDDPRHIDIDGPDPSDPDDDIDGPDDDDPDPDDDDDDDDDDQDDPPHDRSRDDDDDDDDDDPPPDPDDPDFPQDFDADVPGDTHRDDVVVVDDDDDDDPPPD